Protein AF-A0A9C9X0C7-F1 (afdb_monomer)

pLDDT: mean 83.53, std 16.55, range [31.11, 98.69]

Solvent-accessible surface area (backbone atoms only — not comparable to full-atom values): 28936 Å² total; per-residue (Å²): 143,84,68,74,68,59,58,57,52,52,52,51,49,50,49,50,51,52,50,49,54,50,49,51,61,73,61,57,70,81,76,88,62,74,52,60,52,58,66,71,57,43,50,54,53,37,54,55,65,62,37,67,40,30,63,64,51,51,70,47,80,61,49,40,75,25,42,32,29,37,71,90,78,67,44,77,76,50,74,47,40,36,24,26,30,34,76,66,89,57,56,38,29,43,35,34,78,48,77,39,90,68,58,86,48,40,50,40,32,44,35,31,56,17,38,29,24,42,37,38,34,26,36,64,90,38,85,75,47,75,50,75,50,48,50,40,65,47,80,40,82,45,60,76,86,56,59,48,74,39,74,38,42,40,37,38,36,33,39,42,72,80,52,39,88,89,40,72,43,33,64,76,70,89,92,55,82,76,86,55,20,37,36,49,29,40,34,30,40,38,38,46,50,46,61,30,73,74,44,70,52,75,46,73,50,73,60,98,65,32,22,39,40,36,37,34,44,28,37,34,34,66,64,46,39,64,77,59,33,33,35,44,36,36,34,31,44,96,87,50,78,65,43,74,48,79,44,80,44,75,57,32,83,88,44,42,65,49,77,46,72,51,76,48,77,29,66,53,68,76,52,41,40,57,90,43,41,51,64,36,29,42,32,42,36,36,24,49,74,92,44,81,53,30,40,43,50,39,55,48,58,46,58,45,60,45,80,50,85,60,38,46,21,54,67,81,44,76,52,82,86,36,68,43,81,50,72,82,56,36,101,84,60,70,50,53,79,50,71,70,58,56,49,51,53,51,50,51,45,45,74,73,65,36,44,31,40,34,30,51,64,42,61,66,51,74,66,56,48,52,48,29,27,62,63,18,30,38,28,35,41,28,41,38,41,50,65,46,39,57,74,56,57,65,31,66,69,44,40,53,50,50,51,51,50,50,53,54,48,49,60,58,43,55,60,24,76,19,51,43,33,35,32,78,22,38,54,49,53,80,56,76,63,51,50,52,51,52,53,52,51,61,70,66,46,89,65,64,84,57,53,64,42,53,26,43,32,30,70,51,65,87,54,55,64,74,81,40,92,43,44,36,27,37,41,44,77,60,75,89,49,52,69,60,52,51,54,52,41,64,72,64,50,50,96,66,46,29,70,42,82,71,42,64,58,82,79,77,90,72,93,69,73,71,71,59,60,58,49,52,56,49,51,55,60,72,74,106

Secondary structure (DSSP, 8-state):
--SHHHHHHHHHHHHHHHHHHHHHHHT------EEE--HHHHHHHHHHHHHHS-TTSEEEE--EEEEEE-TTT--EEEEEEESEEE--SS-EEEEEEEE----TTS-EEEEES-EESEEEEEETTEEEEEEE-TTS-EEEEE-TTT--SSEEEEEEEEEPP---TTSSSS---TTSPPPPEEE-S-EEEEE--SEEEEEE--EEEE-SSEEEEEEEEEEEESS-B-SSEEEEEEEE-SS-EEEEEEEEE--BSS-SEEEEEEEEEEEPPPPP-SSS---EEEEEEEEETTEEEEEEEEEE----EEEETTEEEETTEEE---EEEE----TTSS----HHHHHHHHHHHHHTT--EEEE-SSPPPHHHHHHHHHHT-EEEEEPS-BS--HHHHT-HHHHHHHHHHHHHHHHHHTT-TTEEEEEEEESPPP-SSHHHHHHHHHHHS--GGG-PEEEEEESSGGGS-TT--SEEEEEE--SS-HHHHHHHHHHHS-TT--EEEEEES----S---HHHHHHHHHHHHH--

Foldseek 3Di:
DPDPVVVVVVVVVVVVVVVVVVVVVVVPPPDWDKDADPPVQQVVQCCVPPCPFWPPWDKDWPFAKWFKAQPVPRDTPGIDTPVMWTDDQGKIKTKDKDAAQDDLWKWKKKKALAFAAFKFKAKQNHTQDTGGQHQHIDIGTDDSVSDDNTMMMIMIIGRHDPADLQYFLNDDDPPDQDQTGHRQGTIIMIMAFQKEFPDWDWAWDFDPWKIKIKTKGKIFGSFWFDAQKKKWKWKDWPPDTWWIDIGGDDTDRPDGMDIDIDMTMTTGDDADALVRLIWIWIKIFMDRHPDGRIIGIATDHRWAWDDFQQFIDINNHTDDAPEDEDDDADPVSNRRDGLVVLLVVVVVCVVVVGQEYEYDDDHHRLSNLVSCSNNRHAYAYHHSAEPDDPVSLPDPSNVVSLVVSLVSVLVSLNRGNSHAEYEPYEADDADDPSVVVSVVVSVPPCSRVSHHAYEYEYADLLSDDQPCPGEYEYEAPDDPPVVVVVVVSVVSHHSRHHYYHPYDPPDDPDDDPPVVVVVVVVVSVVVD

Mean predicted aligned error: 9.57 Å

Structure (mmCIF, N/CA/C/O backbone):
data_AF-A0A9C9X0C7-F1
#
_entry.id   AF-A0A9C9X0C7-F1
#
loop_
_atom_site.group_PDB
_atom_site.id
_atom_site.type_symbol
_atom_site.label_atom_id
_atom_site.label_alt_id
_atom_site.label_comp_id
_atom_site.label_asym_id
_atom_site.label_entity_id
_atom_site.label_seq_id
_atom_site.pdbx_PDB_ins_code
_atom_site.Cartn_x
_atom_site.Cartn_y
_atom_site.Cartn_z
_atom_site.occupancy
_atom_site.B_iso_or_equiv
_atom_site.auth_seq_id
_atom_site.auth_comp_id
_atom_site.auth_asym_id
_atom_site.auth_atom_id
_atom_site.pdbx_PDB_model_num
ATOM 1 N N . MET A 1 1 ? 51.619 -60.288 22.279 1.00 43.47 1 MET A N 1
ATOM 2 C CA . MET A 1 1 ? 52.267 -59.067 21.756 1.00 43.47 1 MET A CA 1
ATOM 3 C C . MET A 1 1 ? 51.418 -58.550 20.597 1.00 43.47 1 MET A C 1
ATOM 5 O O . MET A 1 1 ? 51.813 -58.696 19.460 1.00 43.47 1 MET A O 1
ATOM 9 N N . GLU A 1 2 ? 50.202 -58.046 20.855 1.00 43.06 2 GLU A N 1
ATOM 10 C CA . GLU A 1 2 ? 49.269 -57.718 19.751 1.00 43.06 2 GLU A CA 1
ATOM 11 C C . GLU A 1 2 ? 48.157 -56.718 20.136 1.00 43.06 2 GLU A C 1
ATOM 13 O O . GLU A 1 2 ? 47.063 -56.735 19.591 1.00 43.06 2 GLU A O 1
ATOM 18 N N . ILE A 1 3 ? 48.418 -55.817 21.093 1.00 40.12 3 ILE A N 1
ATOM 19 C CA . ILE A 1 3 ? 47.428 -54.801 21.523 1.00 40.12 3 ILE A CA 1
ATOM 20 C C . ILE A 1 3 ? 47.914 -53.360 21.252 1.00 40.12 3 ILE A C 1
ATOM 22 O O . ILE A 1 3 ? 47.115 -52.424 21.214 1.00 40.12 3 ILE A O 1
ATOM 26 N N . SER A 1 4 ? 49.201 -53.142 20.943 1.00 41.16 4 SER A N 1
ATOM 27 C CA . SER A 1 4 ? 49.716 -51.789 20.655 1.00 41.16 4 SER A CA 1
ATOM 28 C C . SER A 1 4 ? 49.444 -51.301 19.218 1.00 41.16 4 SER A C 1
ATOM 30 O O . SER A 1 4 ? 49.447 -50.093 18.975 1.00 41.16 4 SER A O 1
ATOM 32 N N . GLY A 1 5 ? 49.136 -52.205 18.276 1.00 39.94 5 GLY A N 1
ATOM 33 C CA . GLY A 1 5 ? 48.866 -51.869 16.869 1.00 39.94 5 GLY A CA 1
ATOM 34 C C . GLY A 1 5 ? 47.477 -51.267 16.605 1.00 39.94 5 GLY A C 1
ATOM 35 O O . GLY A 1 5 ? 47.332 -50.402 15.739 1.00 39.94 5 GLY A O 1
ATOM 36 N N . MET A 1 6 ? 46.456 -51.653 17.381 1.00 42.16 6 MET A N 1
ATOM 37 C CA . MET A 1 6 ? 45.075 -51.186 17.171 1.00 42.16 6 MET A CA 1
ATOM 38 C C . MET A 1 6 ? 44.835 -49.752 17.666 1.00 42.16 6 MET A C 1
ATOM 40 O O . MET A 1 6 ? 44.091 -49.007 17.028 1.00 42.16 6 MET A O 1
ATOM 44 N N . ARG A 1 7 ? 45.512 -49.307 18.737 1.00 42.62 7 ARG A N 1
ATOM 45 C CA . ARG A 1 7 ? 45.364 -47.928 19.250 1.00 42.62 7 ARG A CA 1
ATOM 46 C C . ARG A 1 7 ? 45.972 -46.871 18.322 1.00 42.62 7 ARG A C 1
ATOM 48 O O . ARG A 1 7 ? 45.390 -45.799 18.182 1.00 42.62 7 ARG A O 1
ATOM 55 N N . LYS A 1 8 ? 47.078 -47.172 17.626 1.00 48.22 8 LYS A N 1
ATOM 56 C CA . LYS A 1 8 ? 47.666 -46.249 16.633 1.00 48.22 8 LYS A CA 1
ATOM 57 C C . LYS A 1 8 ? 46.808 -46.122 15.368 1.00 48.22 8 LYS A C 1
ATOM 59 O O . LYS A 1 8 ? 46.695 -45.022 14.835 1.00 48.22 8 LYS A O 1
ATOM 64 N N . ARG A 1 9 ? 46.145 -47.201 14.926 1.00 47.66 9 ARG A N 1
ATOM 65 C CA . ARG A 1 9 ? 45.202 -47.155 13.790 1.00 47.66 9 ARG A CA 1
ATOM 66 C C . ARG A 1 9 ? 43.910 -46.404 14.129 1.00 47.66 9 ARG A C 1
ATOM 68 O O . ARG A 1 9 ? 43.466 -45.602 13.318 1.00 47.66 9 ARG A O 1
ATOM 75 N N . ALA A 1 10 ? 43.358 -46.583 15.332 1.00 50.25 10 ALA A N 1
ATOM 76 C CA . ALA A 1 10 ? 42.175 -45.840 15.779 1.00 50.25 10 ALA A CA 1
ATOM 77 C C . ALA A 1 10 ? 42.456 -44.336 15.966 1.00 50.25 10 ALA A C 1
ATOM 79 O O . ALA A 1 10 ? 41.649 -43.513 15.546 1.00 50.25 10 ALA A O 1
ATOM 80 N N . ALA A 1 11 ? 43.619 -43.969 16.518 1.00 50.94 11 ALA A N 1
ATOM 81 C CA . ALA A 1 11 ? 44.030 -42.569 16.651 1.00 50.94 11 ALA A CA 1
ATOM 82 C C . ALA A 1 11 ? 44.323 -41.912 15.290 1.00 50.94 11 ALA A C 1
ATOM 84 O O . ALA A 1 11 ? 43.903 -40.783 15.057 1.00 50.94 11 ALA A O 1
ATOM 85 N N . GLY A 1 12 ? 44.974 -42.630 14.365 1.00 48.12 12 GLY A N 1
ATOM 86 C CA . GLY A 1 12 ? 45.206 -42.154 12.998 1.00 48.12 12 GLY A CA 1
ATOM 87 C C . GLY A 1 12 ? 43.912 -41.975 12.200 1.00 48.12 12 GLY A C 1
ATOM 88 O O . GLY A 1 12 ? 43.772 -40.987 11.490 1.00 48.12 12 GLY A O 1
ATOM 89 N N . MET A 1 13 ? 42.938 -42.877 12.369 1.00 47.31 13 MET A N 1
ATOM 90 C CA . MET A 1 13 ? 41.632 -42.801 11.706 1.00 47.31 13 MET A CA 1
ATOM 91 C C . MET A 1 13 ? 40.732 -41.719 12.321 1.00 47.31 13 MET A C 1
ATOM 93 O O . MET A 1 13 ? 40.065 -41.002 11.586 1.00 47.31 13 MET A O 1
ATOM 97 N N . ALA A 1 14 ? 40.772 -41.521 13.644 1.00 51.09 14 ALA A N 1
ATOM 98 C CA . ALA A 1 14 ? 40.101 -40.402 14.307 1.00 51.09 14 ALA A CA 1
ATOM 99 C C . ALA A 1 14 ? 40.712 -39.048 13.905 1.00 51.09 14 ALA A C 1
ATOM 101 O O . ALA A 1 14 ? 39.974 -38.100 13.651 1.00 51.09 14 ALA A O 1
ATOM 102 N N . PHE A 1 15 ? 42.040 -38.959 13.769 1.00 54.66 15 PHE A N 1
ATOM 103 C CA . PHE A 1 15 ? 42.713 -37.754 13.280 1.00 54.66 15 PHE A CA 1
ATOM 104 C C . PHE A 1 15 ? 42.375 -37.482 11.809 1.00 54.66 15 PHE A C 1
ATOM 106 O O . PHE A 1 15 ? 42.012 -36.361 11.476 1.00 54.66 15 PHE A O 1
ATOM 113 N N . LEU A 1 16 ? 42.374 -38.505 10.946 1.00 49.50 16 LEU A N 1
ATOM 114 C CA . LEU A 1 16 ? 41.953 -38.379 9.546 1.00 49.50 16 LEU A CA 1
ATOM 115 C C . LEU A 1 16 ? 40.485 -37.973 9.412 1.00 49.50 16 LEU A C 1
ATOM 117 O O . LEU A 1 16 ? 40.202 -37.095 8.616 1.00 49.50 16 LEU A O 1
ATOM 121 N N . VAL A 1 17 ? 39.562 -38.527 10.205 1.00 53.41 17 VAL A N 1
ATOM 122 C CA . VAL A 1 17 ? 38.138 -38.138 10.189 1.00 53.41 17 VAL A CA 1
ATOM 123 C C . VAL A 1 17 ? 37.935 -36.722 10.734 1.00 53.41 17 VAL A C 1
ATOM 125 O O . VAL A 1 17 ? 37.130 -35.977 10.188 1.00 53.41 17 VAL A O 1
ATOM 128 N N . THR A 1 18 ? 38.696 -36.305 11.750 1.00 51.72 18 THR A N 1
ATOM 129 C CA . THR A 1 18 ? 38.626 -34.937 12.300 1.00 51.72 18 THR A CA 1
ATOM 130 C C . THR A 1 18 ? 39.242 -33.918 11.339 1.00 51.72 18 THR A C 1
ATOM 132 O O . THR A 1 18 ? 38.691 -32.833 11.167 1.00 51.72 18 THR A O 1
ATOM 135 N N . VAL A 1 19 ? 40.324 -34.274 10.637 1.00 51.72 19 VAL A N 1
ATOM 136 C CA . VAL A 1 19 ? 40.909 -33.464 9.558 1.00 51.72 19 VAL A CA 1
ATOM 137 C C . VAL A 1 19 ? 39.977 -33.443 8.344 1.00 51.72 19 VAL A C 1
ATOM 139 O O . VAL A 1 19 ? 39.744 -32.386 7.786 1.00 51.72 19 VAL A O 1
ATOM 142 N N . PHE A 1 20 ? 39.333 -34.550 7.975 1.00 41.22 20 PHE A N 1
ATOM 143 C CA . PHE A 1 20 ? 38.378 -34.584 6.861 1.00 41.22 20 PHE A CA 1
ATOM 144 C C . PHE A 1 20 ? 37.088 -33.807 7.175 1.00 41.22 20 PHE A C 1
ATOM 146 O O . PHE A 1 20 ? 36.582 -33.099 6.311 1.00 41.22 20 PHE A O 1
ATOM 153 N N . LEU A 1 21 ? 36.578 -33.852 8.413 1.00 45.38 21 LEU A N 1
ATOM 154 C CA . LEU A 1 21 ? 35.435 -33.042 8.870 1.00 45.38 21 LEU A CA 1
ATOM 155 C C . LEU A 1 21 ? 35.779 -31.553 9.018 1.00 45.38 21 LEU A C 1
ATOM 157 O O . LEU A 1 21 ? 34.925 -30.706 8.772 1.00 45.38 21 LEU A O 1
ATOM 161 N N . SER A 1 22 ? 37.019 -31.215 9.382 1.00 46.47 22 SER A N 1
ATOM 162 C CA . SER A 1 22 ? 37.477 -29.818 9.430 1.00 46.47 22 SER A CA 1
ATOM 163 C C . SER A 1 22 ? 37.844 -29.264 8.049 1.00 46.47 22 SER A C 1
ATOM 165 O O . SER A 1 22 ? 37.616 -28.091 7.785 1.00 46.47 22 SER A O 1
ATOM 167 N N . VAL A 1 23 ? 38.322 -30.098 7.123 1.00 43.06 23 VAL A N 1
ATOM 168 C CA . VAL A 1 23 ? 38.586 -29.710 5.729 1.00 43.06 23 VAL A CA 1
ATOM 169 C C . VAL A 1 23 ? 37.277 -29.608 4.935 1.00 43.06 23 VAL A C 1
ATOM 171 O O . VAL A 1 23 ? 37.100 -28.664 4.175 1.00 43.06 23 VAL A O 1
ATOM 174 N N . THR A 1 24 ? 36.300 -30.492 5.155 1.00 41.25 24 THR A N 1
ATOM 175 C CA . THR A 1 24 ? 34.964 -30.364 4.533 1.00 41.25 24 THR A CA 1
ATOM 176 C C . THR A 1 24 ? 34.159 -29.189 5.092 1.00 41.25 24 THR A C 1
ATOM 178 O O . THR A 1 24 ? 33.387 -28.594 4.345 1.00 41.25 24 THR A O 1
ATOM 181 N N . SER A 1 25 ? 34.371 -28.779 6.350 1.00 44.03 25 SER A N 1
ATOM 182 C CA . SER A 1 25 ? 33.806 -27.526 6.873 1.00 44.03 25 SER A CA 1
ATOM 183 C C . SER A 1 25 ? 34.554 -26.275 6.390 1.00 44.03 25 SER A C 1
ATOM 185 O O . SER A 1 25 ? 33.926 -25.228 6.237 1.00 44.03 25 SER A O 1
ATOM 187 N N . LEU A 1 26 ? 35.849 -26.384 6.059 1.00 40.06 26 LEU A N 1
ATOM 188 C CA . LEU A 1 26 ? 36.620 -25.346 5.354 1.00 40.06 26 LEU A CA 1
ATOM 189 C C . LEU A 1 26 ? 36.196 -25.182 3.881 1.00 40.06 26 LEU A C 1
ATOM 191 O O . LEU A 1 26 ? 36.354 -24.096 3.329 1.00 40.06 26 LEU A O 1
ATOM 195 N N . PHE A 1 27 ? 35.616 -26.220 3.267 1.00 43.06 27 PHE A N 1
ATOM 196 C CA . PHE A 1 27 ? 35.091 -26.215 1.892 1.00 43.06 27 PHE A CA 1
ATOM 197 C C . PHE A 1 27 ? 33.559 -26.283 1.807 1.00 43.06 27 PHE A C 1
ATOM 199 O O . PHE A 1 27 ? 33.009 -26.620 0.758 1.00 43.06 27 PHE A O 1
ATOM 206 N N . ALA A 1 28 ? 32.844 -25.936 2.880 1.00 41.69 28 ALA A N 1
ATOM 207 C CA . ALA A 1 28 ? 31.417 -25.668 2.778 1.00 41.69 28 ALA A CA 1
ATOM 208 C C . ALA A 1 28 ? 31.233 -24.349 2.011 1.00 41.69 28 ALA A C 1
ATOM 210 O O . ALA A 1 28 ? 31.126 -23.274 2.608 1.00 41.69 28 ALA A O 1
ATOM 211 N N . GLU A 1 29 ? 31.222 -24.412 0.676 1.00 49.31 29 GLU A N 1
ATOM 212 C CA . GLU A 1 29 ? 30.705 -23.316 -0.138 1.00 49.31 29 GLU A CA 1
ATOM 213 C C . GLU A 1 29 ? 29.328 -22.958 0.421 1.00 49.31 29 GLU A C 1
ATOM 215 O O . GLU A 1 29 ? 28.440 -23.810 0.512 1.00 49.31 29 GLU A O 1
ATOM 220 N N . LYS A 1 30 ? 29.153 -21.709 0.870 1.00 57.66 30 LYS A N 1
ATOM 221 C CA . LYS A 1 30 ? 27.853 -21.223 1.337 1.00 57.66 30 LYS A CA 1
ATOM 222 C C . LYS A 1 30 ? 26.862 -21.368 0.185 1.00 57.66 30 LYS A C 1
ATOM 224 O O . LYS A 1 30 ? 26.802 -20.512 -0.693 1.00 57.66 30 LYS A O 1
ATOM 229 N N . SER A 1 31 ? 26.083 -22.445 0.191 1.00 68.38 31 SER A N 1
ATOM 230 C CA . SER A 1 31 ? 25.074 -22.697 -0.828 1.00 68.38 31 SER A CA 1
ATOM 231 C C . SER A 1 31 ? 24.042 -21.571 -0.795 1.00 68.38 31 SER A C 1
ATOM 233 O O . SER A 1 31 ? 23.427 -21.311 0.244 1.00 68.38 31 SER A O 1
ATOM 235 N N . LEU A 1 32 ? 23.852 -20.893 -1.925 1.00 84.19 32 LEU A N 1
ATOM 236 C CA . LEU A 1 32 ? 22.846 -19.850 -2.072 1.00 84.19 32 LEU A CA 1
ATOM 237 C C . LEU A 1 32 ? 21.462 -20.497 -2.209 1.00 84.19 32 LEU A C 1
ATOM 239 O O . LEU A 1 32 ? 21.129 -21.072 -3.242 1.00 84.19 32 LEU A O 1
ATOM 243 N N . VAL A 1 33 ? 20.658 -20.404 -1.149 1.00 88.25 33 VAL A N 1
ATOM 244 C CA . VAL A 1 33 ? 19.300 -20.960 -1.103 1.00 88.25 33 VAL A CA 1
ATOM 245 C C . VAL A 1 33 ? 18.274 -19.856 -1.327 1.00 88.25 33 VAL A C 1
ATOM 247 O O . VAL A 1 33 ? 18.272 -18.841 -0.626 1.00 88.25 33 VAL A O 1
ATOM 250 N N . PHE A 1 34 ? 17.370 -20.096 -2.277 1.00 91.75 34 PHE A N 1
ATOM 251 C CA . PHE A 1 34 ? 16.214 -19.248 -2.537 1.00 91.75 34 PHE A CA 1
ATOM 252 C C . PHE A 1 34 ? 14.917 -19.960 -2.182 1.00 91.75 34 PHE A C 1
ATOM 254 O O . PHE A 1 34 ? 14.695 -21.114 -2.549 1.00 91.75 34 PHE A O 1
ATOM 261 N N . PHE A 1 35 ? 13.998 -19.215 -1.586 1.00 92.00 35 PHE A N 1
ATOM 262 C CA . PHE A 1 35 ? 12.613 -19.622 -1.429 1.00 92.00 35 PHE A CA 1
ATOM 263 C C . PHE A 1 35 ? 11.796 -18.888 -2.470 1.00 92.00 35 PHE A C 1
ATOM 265 O O . PHE A 1 35 ? 11.760 -17.664 -2.483 1.00 92.00 35 PHE A O 1
ATOM 272 N N . SER A 1 36 ? 11.161 -19.637 -3.364 1.00 92.06 36 SER A N 1
ATOM 273 C CA . SER A 1 36 ? 10.349 -19.079 -4.445 1.00 92.06 36 SER A CA 1
ATOM 274 C C . SER A 1 36 ? 8.873 -19.371 -4.228 1.00 92.06 36 SER A C 1
ATOM 276 O O . SER A 1 36 ? 8.490 -20.359 -3.582 1.00 92.06 36 SER A O 1
ATOM 278 N N . GLN A 1 37 ? 8.037 -18.507 -4.787 1.00 89.31 37 GLN A N 1
ATOM 279 C CA . GLN A 1 37 ? 6.602 -18.710 -4.843 1.00 89.31 37 GLN A CA 1
ATOM 280 C C . GLN A 1 37 ? 6.217 -19.537 -6.088 1.00 89.31 37 GLN A C 1
ATOM 282 O O . GLN A 1 37 ? 6.727 -19.263 -7.177 1.00 89.31 37 GLN A O 1
ATOM 287 N N . PRO A 1 38 ? 5.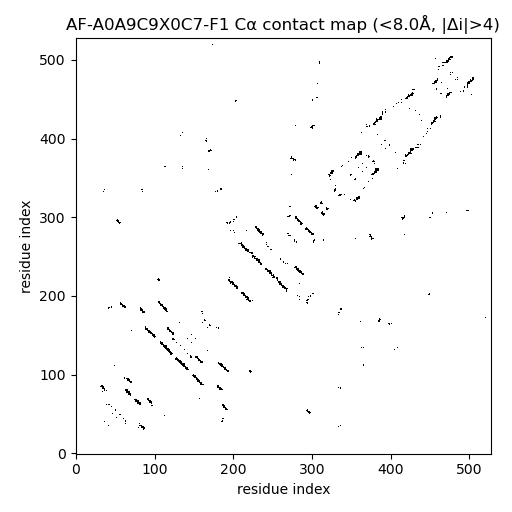289 -20.513 -5.986 1.00 89.81 38 PRO A N 1
ATOM 288 C CA . PRO A 1 38 ? 4.777 -21.220 -7.159 1.00 89.81 38 PRO A CA 1
ATOM 289 C C . PRO A 1 38 ? 4.147 -20.260 -8.178 1.00 89.81 38 PRO A C 1
ATOM 291 O O . PRO A 1 38 ? 3.398 -19.355 -7.799 1.00 89.81 38 PRO A O 1
ATOM 294 N N . ALA A 1 39 ? 4.381 -20.492 -9.475 1.00 89.81 39 ALA A N 1
ATOM 295 C CA . ALA A 1 39 ? 3.969 -19.584 -10.554 1.00 89.81 39 ALA A CA 1
ATOM 296 C C . ALA A 1 39 ? 2.462 -19.260 -10.550 1.00 89.81 39 ALA A C 1
ATOM 298 O O . ALA A 1 39 ? 2.073 -18.103 -10.708 1.00 89.81 39 ALA A O 1
ATOM 299 N N . LEU A 1 40 ? 1.607 -20.260 -10.299 1.00 90.94 40 LEU A N 1
ATOM 300 C CA . LEU A 1 40 ? 0.156 -20.066 -10.205 1.00 90.94 40 LEU A CA 1
ATOM 301 C C . LEU A 1 40 ? -0.229 -19.122 -9.058 1.00 90.94 40 LEU A C 1
ATOM 303 O O . LEU A 1 40 ? -1.112 -18.279 -9.210 1.00 90.94 40 LEU A O 1
ATOM 307 N N . LEU A 1 41 ? 0.428 -19.253 -7.905 1.00 91.12 41 LEU A N 1
ATOM 308 C CA . LEU A 1 41 ? 0.150 -18.413 -6.745 1.00 91.12 41 LEU A CA 1
ATOM 309 C C . LEU A 1 41 ? 0.665 -16.983 -6.970 1.00 91.12 41 LEU A C 1
ATOM 311 O O . LEU A 1 41 ? -0.055 -16.030 -6.678 1.00 91.12 41 LEU A O 1
ATOM 315 N N . ALA A 1 42 ? 1.850 -16.834 -7.572 1.00 92.19 42 ALA A N 1
ATOM 316 C CA . ALA A 1 42 ? 2.388 -15.535 -7.970 1.00 92.19 42 ALA A CA 1
ATOM 317 C C . ALA A 1 42 ? 1.451 -14.815 -8.956 1.00 92.19 42 ALA A C 1
ATOM 319 O O . ALA A 1 42 ? 1.177 -13.626 -8.796 1.00 92.19 42 ALA A O 1
ATOM 320 N N . LYS A 1 43 ? 0.891 -15.547 -9.930 1.00 92.69 43 LYS A N 1
ATOM 321 C CA . LYS A 1 43 ? -0.089 -15.015 -10.885 1.00 92.69 43 LYS A CA 1
ATOM 322 C C . LYS A 1 43 ? -1.395 -14.593 -10.206 1.00 92.69 43 LYS A C 1
ATOM 324 O O . LYS A 1 43 ? -1.861 -13.486 -10.444 1.00 92.69 43 LYS A O 1
ATOM 329 N N . ARG A 1 44 ? -1.943 -15.412 -9.302 1.00 91.44 44 ARG A N 1
ATOM 330 C CA . ARG A 1 44 ? -3.146 -15.054 -8.523 1.00 91.44 44 ARG A CA 1
ATOM 331 C C . ARG A 1 44 ? -2.942 -13.797 -7.673 1.00 91.44 44 ARG A C 1
ATOM 333 O O . ARG A 1 44 ? -3.836 -12.958 -7.612 1.00 91.44 44 ARG A O 1
ATOM 340 N N . ASN A 1 45 ? -1.780 -13.662 -7.033 1.00 91.88 45 ASN A N 1
ATOM 341 C CA . ASN A 1 45 ? -1.436 -12.451 -6.287 1.00 91.88 45 ASN A CA 1
ATOM 342 C C . ASN A 1 45 ? -1.324 -11.241 -7.229 1.00 91.88 45 ASN A C 1
ATOM 344 O O . ASN A 1 45 ? -1.876 -10.189 -6.930 1.00 91.88 45 ASN A O 1
ATOM 348 N N . LEU A 1 46 ? -0.673 -11.391 -8.387 1.00 92.69 46 LEU A N 1
ATOM 349 C CA . LEU A 1 46 ? -0.569 -10.323 -9.384 1.00 92.69 46 LEU A CA 1
ATOM 350 C C . LEU A 1 46 ? -1.945 -9.839 -9.855 1.00 92.69 46 LEU A C 1
ATOM 352 O O . LEU A 1 46 ? -2.181 -8.635 -9.918 1.00 92.69 46 LEU A O 1
ATOM 356 N N . ASP A 1 47 ? -2.853 -10.759 -10.175 1.00 90.75 47 ASP A N 1
ATOM 357 C CA . ASP A 1 47 ? -4.196 -10.411 -10.647 1.00 90.75 47 ASP A CA 1
ATOM 358 C C . ASP A 1 47 ? -4.989 -9.662 -9.562 1.00 90.75 47 ASP A C 1
ATOM 360 O O . ASP A 1 47 ? -5.731 -8.728 -9.868 1.00 90.75 47 ASP A O 1
ATOM 364 N N . PHE A 1 48 ? -4.781 -10.013 -8.286 1.00 88.69 48 PHE A N 1
ATOM 365 C CA . PHE A 1 48 ? -5.362 -9.287 -7.158 1.00 88.69 48 PHE A CA 1
ATOM 366 C C . PHE A 1 48 ? -4.864 -7.837 -7.074 1.00 88.69 48 PHE A C 1
ATOM 368 O O . PHE A 1 48 ? -5.682 -6.931 -6.913 1.00 88.69 48 PHE A O 1
ATOM 375 N N . PHE A 1 49 ? -3.554 -7.603 -7.184 1.00 87.88 49 PHE A N 1
ATOM 376 C CA . PHE A 1 49 ? -2.989 -6.260 -7.027 1.00 87.88 49 PHE A CA 1
ATOM 377 C C . PHE A 1 49 ? -3.213 -5.370 -8.253 1.00 87.88 49 PHE A C 1
ATOM 379 O O . PHE A 1 49 ? -3.698 -4.246 -8.131 1.00 87.88 49 PHE A O 1
ATOM 386 N N . SER A 1 50 ? -2.933 -5.892 -9.446 1.00 84.31 50 SER A N 1
ATOM 387 C CA . SER A 1 50 ? -2.870 -5.086 -10.670 1.00 84.31 50 SER A CA 1
ATOM 388 C C . SER A 1 50 ? -4.237 -4.680 -11.233 1.00 84.31 50 SER A C 1
ATOM 390 O O . SER A 1 50 ? -4.366 -3.611 -11.828 1.00 84.31 50 SER A O 1
ATOM 392 N N . LEU A 1 51 ? -5.281 -5.495 -11.039 1.00 80.94 51 LEU A N 1
ATOM 393 C CA . LEU A 1 51 ? -6.585 -5.271 -11.680 1.00 80.94 51 LEU A CA 1
ATOM 394 C C . LEU A 1 51 ? -7.640 -4.681 -10.745 1.00 80.94 51 LEU A C 1
ATOM 396 O O . LEU A 1 51 ? -8.636 -4.133 -11.215 1.00 80.94 51 LEU A O 1
ATOM 400 N N . ARG A 1 52 ? -7.451 -4.771 -9.425 1.00 83.75 52 ARG A N 1
ATOM 401 C CA . ARG A 1 52 ? -8.481 -4.370 -8.456 1.00 83.75 52 ARG A CA 1
ATOM 402 C C . ARG A 1 52 ? -8.821 -2.887 -8.544 1.00 83.75 52 ARG A C 1
ATOM 404 O O . ARG A 1 52 ? -9.996 -2.534 -8.526 1.00 83.75 52 ARG A O 1
ATOM 411 N N . GLN A 1 53 ? -7.807 -2.027 -8.588 1.00 86.00 53 GLN A N 1
ATOM 412 C CA . GLN A 1 53 ? -8.027 -0.583 -8.635 1.00 86.00 53 GLN A CA 1
ATOM 413 C C . GLN A 1 53 ? -8.194 -0.067 -10.060 1.00 86.00 53 GLN A C 1
ATOM 415 O O . GLN A 1 53 ? -8.944 0.883 -10.271 1.00 86.00 53 GLN A O 1
ATOM 420 N N . ARG A 1 54 ? -7.484 -0.665 -11.025 1.00 92.31 54 ARG A N 1
ATOM 421 C CA . ARG A 1 54 ? -7.333 -0.143 -12.389 1.00 92.31 54 ARG A CA 1
ATOM 422 C C . ARG A 1 54 ? -7.599 -1.231 -13.438 1.00 92.31 54 ARG A C 1
ATOM 424 O O . ARG A 1 54 ? -6.696 -1.610 -14.182 1.00 92.31 54 ARG A O 1
ATOM 431 N N . PRO A 1 55 ? -8.839 -1.743 -13.521 1.00 92.94 55 PRO A N 1
ATOM 432 C CA . PRO A 1 55 ? -9.145 -2.984 -14.238 1.00 92.94 55 PRO A CA 1
ATOM 433 C C . PRO A 1 55 ? -8.973 -2.909 -15.760 1.00 92.94 55 PRO A C 1
ATOM 435 O O . PRO A 1 55 ? -8.917 -3.947 -16.411 1.00 92.94 55 PRO A O 1
ATOM 438 N N . LEU A 1 56 ? -8.928 -1.707 -16.344 1.00 94.31 56 LEU A N 1
ATOM 439 C CA . LEU A 1 56 ? -8.794 -1.519 -17.794 1.00 94.31 56 LEU A CA 1
ATOM 440 C C . LEU A 1 56 ? -7.343 -1.330 -18.255 1.00 94.31 56 LEU A C 1
ATOM 442 O O . LEU A 1 56 ? -7.101 -1.234 -19.458 1.00 94.31 56 LEU A O 1
ATOM 446 N N . ARG A 1 57 ? -6.379 -1.254 -17.329 1.00 93.81 57 ARG A N 1
ATOM 447 C CA . ARG A 1 57 ? -4.973 -1.054 -17.689 1.00 93.81 57 ARG A CA 1
ATOM 448 C C . ARG A 1 57 ? -4.344 -2.344 -18.172 1.00 93.81 57 ARG A C 1
ATOM 450 O O . ARG A 1 57 ? -4.613 -3.427 -17.659 1.00 93.81 57 ARG A O 1
ATOM 457 N N . GLN A 1 58 ? -3.471 -2.207 -19.160 1.00 93.44 58 GLN A N 1
ATOM 458 C CA . GLN A 1 58 ? -2.684 -3.323 -19.649 1.00 93.44 58 GLN A CA 1
ATOM 459 C C . GLN A 1 58 ? -1.527 -3.576 -18.683 1.00 93.44 58 GLN A C 1
ATOM 461 O O . GLN A 1 58 ? -0.830 -2.647 -18.278 1.00 93.44 58 GLN A O 1
ATOM 466 N N . ILE A 1 59 ? -1.312 -4.846 -18.351 1.00 95.19 59 ILE A N 1
ATOM 467 C CA . ILE A 1 59 ? -0.273 -5.287 -17.426 1.00 95.19 59 ILE A CA 1
ATOM 468 C C . ILE A 1 59 ? 0.642 -6.271 -18.150 1.00 95.19 59 ILE A C 1
ATOM 470 O O . ILE A 1 59 ? 0.161 -7.229 -18.754 1.00 95.19 59 ILE A O 1
ATOM 474 N N . ILE A 1 60 ? 1.955 -6.059 -18.065 1.00 95.69 60 ILE A N 1
ATOM 475 C CA . ILE A 1 60 ? 2.965 -7.054 -18.436 1.00 95.69 60 ILE A CA 1
ATOM 476 C C . ILE A 1 60 ? 3.488 -7.676 -17.136 1.00 95.69 60 ILE A C 1
ATOM 478 O O . ILE A 1 60 ? 4.185 -6.996 -16.377 1.00 95.69 60 ILE A O 1
ATOM 482 N N . PRO A 1 61 ? 3.155 -8.948 -16.845 1.00 96.56 61 PRO A N 1
ATOM 483 C CA . PRO A 1 61 ? 3.702 -9.656 -15.696 1.00 96.56 61 PRO A CA 1
ATOM 484 C C . PRO A 1 61 ? 5.225 -9.740 -15.792 1.00 96.56 61 PRO A C 1
ATOM 486 O O . PRO A 1 61 ? 5.756 -10.231 -16.786 1.00 96.56 61 PRO A O 1
ATOM 489 N N . LEU A 1 62 ? 5.925 -9.322 -14.739 1.00 97.25 62 LEU A N 1
ATOM 490 C CA . LEU A 1 62 ? 7.374 -9.491 -14.621 1.00 97.25 62 LEU A CA 1
ATOM 491 C C . LEU A 1 62 ? 7.741 -10.578 -13.598 1.00 97.25 62 LEU A C 1
ATOM 493 O O . LEU A 1 62 ? 8.898 -10.736 -13.254 1.00 97.25 62 LEU A O 1
ATOM 497 N N . ILE A 1 63 ? 6.781 -11.403 -13.181 1.00 95.81 63 ILE A N 1
ATOM 498 C CA . ILE A 1 63 ? 7.009 -12.606 -12.366 1.00 95.81 63 ILE A CA 1
ATOM 499 C C . ILE A 1 63 ? 7.672 -13.749 -13.168 1.00 95.81 63 ILE A C 1
ATOM 501 O O . ILE A 1 63 ? 7.809 -13.690 -14.396 1.00 95.81 63 ILE A O 1
ATOM 505 N N . GLY A 1 64 ? 8.080 -14.817 -12.484 1.00 94.81 64 GLY A N 1
ATOM 506 C CA . GLY A 1 64 ? 8.688 -16.008 -13.086 1.00 94.81 64 GLY A CA 1
ATOM 507 C C . GLY A 1 64 ? 10.213 -15.943 -13.096 1.00 94.81 64 GLY A C 1
ATOM 508 O O . GLY A 1 64 ? 10.805 -15.366 -12.196 1.00 94.81 64 GLY A O 1
ATOM 509 N N . SER A 1 65 ? 10.864 -16.536 -14.099 1.00 96.44 65 SER A N 1
ATOM 510 C CA . SER A 1 65 ? 12.327 -16.693 -14.108 1.00 96.44 65 SER A CA 1
ATOM 511 C C . SER A 1 65 ? 13.081 -15.355 -14.171 1.00 96.44 65 SER A C 1
ATOM 513 O O . SER A 1 65 ? 12.796 -14.522 -15.036 1.00 96.44 65 SER A O 1
ATOM 515 N N . TYR A 1 66 ? 14.077 -15.216 -13.297 1.00 98.12 66 TYR A N 1
ATOM 516 C CA . TYR A 1 66 ? 15.126 -14.195 -13.255 1.00 98.12 66 TYR A CA 1
ATOM 517 C C . TYR A 1 66 ? 16.488 -14.886 -13.283 1.00 98.12 66 TYR A C 1
ATOM 519 O O . TYR A 1 66 ? 16.644 -15.954 -12.693 1.00 98.12 66 TYR A O 1
ATOM 527 N N . THR A 1 67 ? 17.462 -14.278 -13.947 1.00 98.25 67 THR A N 1
ATOM 528 C CA . THR A 1 67 ? 18.875 -14.650 -13.850 1.00 98.25 67 THR A CA 1
ATOM 529 C C . THR A 1 67 ? 19.474 -13.961 -12.630 1.00 98.25 67 THR A C 1
ATOM 531 O O . THR A 1 67 ? 19.287 -12.758 -12.457 1.00 98.25 67 THR A O 1
ATOM 534 N N . ILE A 1 68 ? 20.177 -14.714 -11.791 1.00 97.50 68 ILE A N 1
ATOM 535 C CA . ILE A 1 68 ? 20.891 -14.192 -10.628 1.00 97.50 68 ILE A CA 1
ATOM 536 C C . ILE A 1 68 ? 22.344 -13.964 -11.005 1.00 97.50 68 ILE A C 1
ATOM 538 O O . ILE A 1 68 ? 22.997 -14.869 -11.525 1.00 97.50 68 ILE A O 1
ATOM 542 N N . ILE A 1 69 ? 22.825 -12.754 -10.747 1.00 97.25 69 ILE A N 1
ATOM 543 C CA . ILE A 1 69 ? 24.181 -12.319 -11.071 1.00 97.25 69 ILE A CA 1
ATOM 544 C C . ILE A 1 69 ? 24.853 -11.835 -9.787 1.00 97.25 69 ILE A C 1
ATOM 546 O O . ILE A 1 69 ? 24.249 -11.124 -8.978 1.00 97.25 69 ILE A O 1
ATOM 550 N N . ASP A 1 70 ? 26.098 -12.254 -9.604 1.00 94.75 70 ASP A N 1
ATOM 551 C CA . ASP A 1 70 ? 26.985 -11.764 -8.561 1.00 94.75 70 ASP A CA 1
ATOM 552 C C . ASP A 1 70 ? 27.494 -10.366 -8.940 1.00 94.75 70 ASP A C 1
ATOM 554 O O . ASP A 1 70 ? 28.115 -10.209 -9.994 1.00 94.75 70 ASP A O 1
ATOM 558 N N . PRO A 1 71 ? 27.219 -9.327 -8.140 1.00 94.56 71 PRO A N 1
ATOM 559 C CA . PRO A 1 71 ? 27.606 -7.976 -8.509 1.00 94.56 71 PRO A CA 1
ATOM 560 C C . PRO A 1 71 ? 29.118 -7.738 -8.521 1.00 94.56 71 PRO A C 1
ATOM 562 O O . PRO A 1 71 ? 29.565 -6.880 -9.282 1.00 94.56 71 PRO A O 1
ATOM 565 N N . ASP A 1 72 ? 29.892 -8.478 -7.723 1.00 92.38 72 ASP A N 1
ATOM 566 C CA . ASP A 1 72 ? 31.319 -8.200 -7.526 1.00 92.38 72 ASP A CA 1
ATOM 567 C C . ASP A 1 72 ? 32.154 -8.611 -8.747 1.00 92.38 72 ASP A C 1
ATOM 569 O O . ASP A 1 72 ? 33.083 -7.910 -9.144 1.00 92.38 72 ASP A O 1
ATOM 573 N N . ASN A 1 73 ? 31.804 -9.734 -9.378 1.00 93.31 73 ASN A N 1
ATOM 574 C CA . ASN A 1 73 ? 32.529 -10.304 -10.519 1.00 93.31 73 ASN A CA 1
ATOM 575 C C . ASN A 1 73 ? 31.661 -10.468 -11.785 1.00 93.31 73 ASN A C 1
ATOM 577 O O . ASN A 1 73 ? 32.145 -10.984 -12.790 1.00 93.31 73 ASN A O 1
ATOM 581 N N . GLN A 1 74 ? 30.390 -10.045 -11.744 1.00 94.81 74 GLN A N 1
ATOM 582 C CA . GLN A 1 74 ? 29.403 -10.175 -12.828 1.00 94.81 74 GLN A CA 1
ATOM 583 C C . GLN A 1 74 ? 29.130 -11.626 -13.274 1.00 94.81 74 GLN A C 1
ATOM 585 O O . GLN A 1 74 ? 28.613 -11.868 -14.368 1.00 94.81 74 GLN A O 1
ATOM 590 N N . GLN A 1 75 ? 29.441 -12.614 -12.431 1.00 95.38 75 GLN A N 1
ATOM 591 C CA . GLN A 1 75 ? 29.207 -14.024 -12.723 1.00 95.38 75 GLN A CA 1
ATOM 592 C C . GLN A 1 75 ? 27.717 -14.373 -12.623 1.00 95.38 75 GLN A C 1
ATOM 594 O O . GLN A 1 75 ? 27.041 -14.039 -11.649 1.00 95.38 75 GLN A O 1
ATOM 599 N N . VAL A 1 76 ? 27.201 -15.120 -13.604 1.00 96.88 76 VAL A N 1
ATOM 600 C CA . VAL A 1 76 ? 25.853 -15.698 -13.528 1.00 96.88 76 VAL A CA 1
ATOM 601 C C . VAL A 1 76 ? 25.859 -16.873 -12.552 1.00 96.88 76 VAL A C 1
ATOM 603 O O . VAL A 1 76 ? 26.508 -17.886 -12.800 1.00 96.88 76 VAL A O 1
ATOM 606 N N . LEU A 1 77 ? 25.099 -16.751 -11.465 1.00 94.56 77 LEU A N 1
ATOM 607 C CA . LEU A 1 77 ? 24.988 -17.769 -10.417 1.00 94.56 77 LEU A CA 1
ATOM 608 C C . LEU A 1 77 ? 23.882 -18.795 -10.697 1.00 94.56 77 LEU A C 1
ATOM 610 O O . LEU A 1 77 ? 23.900 -19.896 -10.154 1.00 94.56 77 LEU A O 1
ATOM 614 N N . GLY A 1 78 ? 22.895 -18.443 -11.525 1.00 94.88 78 GLY A N 1
ATOM 615 C CA . GLY A 1 78 ? 21.797 -19.340 -11.883 1.00 94.88 78 GLY A CA 1
ATOM 616 C C . GLY A 1 78 ? 20.504 -18.604 -12.208 1.00 94.88 78 GLY A C 1
ATOM 617 O O . GLY A 1 78 ? 20.509 -17.419 -12.545 1.00 94.88 78 GLY A O 1
ATOM 618 N N . LYS A 1 79 ? 19.375 -19.314 -12.113 1.00 96.06 79 LYS A N 1
ATOM 619 C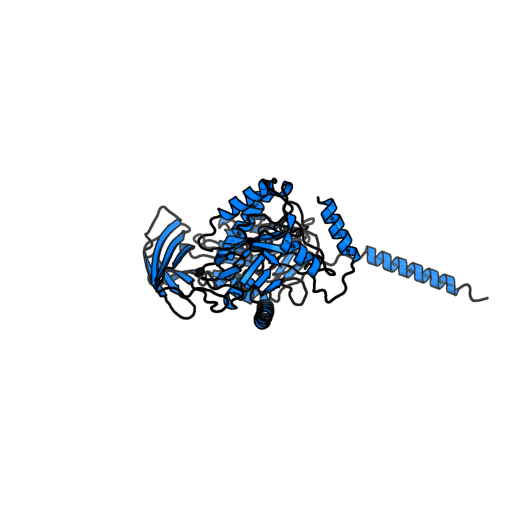 CA . LYS A 1 79 ? 18.035 -18.749 -12.309 1.00 96.06 79 LYS A CA 1
ATOM 620 C C . LYS A 1 79 ? 17.131 -19.053 -11.121 1.00 96.06 79 LYS A C 1
ATOM 622 O O . LYS A 1 79 ? 17.154 -20.159 -10.593 1.00 96.06 79 LYS A O 1
ATOM 627 N N . VAL A 1 80 ? 16.291 -18.090 -10.754 1.00 95.25 80 VAL A N 1
ATOM 628 C CA . VAL A 1 80 ? 15.269 -18.227 -9.706 1.00 95.25 80 VAL A CA 1
ATOM 629 C C . VAL A 1 80 ? 13.920 -17.743 -10.222 1.00 95.25 80 VAL A C 1
ATOM 631 O O . VAL A 1 80 ? 13.858 -16.872 -11.087 1.00 95.25 80 VAL A O 1
ATOM 634 N N . SER A 1 81 ? 12.823 -18.297 -9.711 1.00 95.25 81 SER A N 1
ATOM 635 C CA . SER A 1 81 ? 11.485 -17.794 -10.023 1.00 95.25 81 SER A CA 1
ATOM 636 C C . SER A 1 81 ? 11.058 -16.750 -8.994 1.00 95.25 81 SER A C 1
ATOM 638 O O . SER A 1 81 ? 10.771 -17.113 -7.860 1.00 95.25 81 SER A O 1
ATOM 640 N N . ALA A 1 82 ? 10.943 -15.481 -9.383 1.00 93.94 82 ALA A N 1
ATOM 641 C CA . ALA A 1 82 ? 10.421 -14.436 -8.505 1.00 93.94 82 ALA A CA 1
ATOM 642 C C . ALA A 1 82 ? 8.874 -14.357 -8.566 1.00 93.94 82 ALA A C 1
ATOM 644 O O . ALA A 1 82 ? 8.301 -14.542 -9.649 1.00 93.94 82 ALA A O 1
ATOM 645 N N . PRO A 1 83 ? 8.165 -14.049 -7.461 1.00 95.25 83 PRO A N 1
ATOM 646 C CA . PRO A 1 83 ? 8.688 -13.610 -6.164 1.00 95.25 83 PRO A CA 1
ATOM 647 C C . PRO A 1 83 ? 9.515 -14.677 -5.447 1.00 95.25 83 PRO A C 1
ATOM 649 O O . PRO A 1 83 ? 9.133 -15.849 -5.390 1.00 95.25 83 PRO A O 1
ATOM 652 N N . SER A 1 84 ? 10.669 -14.255 -4.944 1.00 93.94 84 SER A N 1
ATOM 653 C CA . SER A 1 84 ? 11.638 -15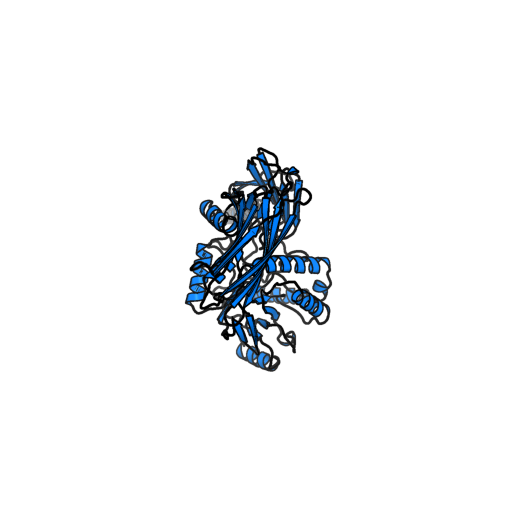.108 -4.276 1.00 93.94 84 SER A CA 1
ATOM 654 C C . SER A 1 84 ? 12.458 -14.323 -3.270 1.00 93.94 84 SER A C 1
ATOM 656 O O . SER A 1 84 ? 12.884 -13.199 -3.552 1.00 93.94 84 SER A O 1
ATOM 658 N N . VAL A 1 85 ? 12.751 -14.972 -2.152 1.00 92.62 85 VAL A N 1
ATOM 659 C CA . VAL A 1 85 ? 13.575 -14.427 -1.081 1.00 92.62 85 VAL A CA 1
ATOM 660 C C . VAL A 1 85 ? 14.770 -15.322 -0.785 1.00 92.62 85 VAL A C 1
ATOM 662 O O . VAL A 1 85 ? 14.767 -16.509 -1.119 1.00 92.62 85 VAL A O 1
ATOM 665 N N . TYR A 1 86 ? 15.794 -14.751 -0.166 1.00 90.75 86 TYR A N 1
ATOM 666 C CA . TYR A 1 86 ? 17.007 -15.443 0.239 1.00 90.75 86 TYR A CA 1
ATOM 667 C C . TYR A 1 86 ? 17.524 -14.896 1.568 1.00 90.75 86 TYR A C 1
ATOM 669 O O . TYR A 1 86 ? 17.206 -13.785 1.999 1.00 90.75 86 TYR A O 1
ATOM 677 N N . HIS A 1 87 ? 18.338 -15.717 2.222 1.00 84.50 87 HIS A N 1
ATOM 678 C CA . HIS A 1 87 ? 18.850 -15.442 3.557 1.00 84.50 87 HIS A CA 1
ATOM 679 C C . HIS A 1 87 ? 20.250 -14.821 3.562 1.00 84.50 87 HIS A C 1
ATOM 681 O O . HIS A 1 87 ? 20.623 -14.174 4.533 1.00 84.50 87 HIS A O 1
ATOM 687 N N . LEU A 1 88 ? 21.071 -15.044 2.536 1.00 76.94 88 LEU A N 1
ATOM 688 C CA . LEU A 1 88 ? 22.466 -14.600 2.580 1.00 76.94 88 LEU A CA 1
ATOM 689 C C . LEU A 1 88 ? 22.576 -13.076 2.716 1.00 76.94 88 LEU A C 1
ATOM 691 O O . LEU A 1 88 ? 21.904 -12.335 2.008 1.00 76.94 88 LEU A O 1
ATOM 695 N N . SER A 1 89 ? 23.510 -12.616 3.549 1.00 78.69 89 SER A N 1
ATOM 696 C CA . SER A 1 89 ? 23.896 -11.201 3.668 1.00 78.69 89 SER A CA 1
ATOM 697 C C . SER A 1 89 ? 24.797 -10.743 2.509 1.00 78.69 89 SER A C 1
ATOM 699 O O . SER A 1 89 ? 25.697 -9.933 2.706 1.00 78.69 89 SER A O 1
ATOM 701 N N . LYS A 1 90 ? 24.604 -11.310 1.311 1.00 87.75 90 LYS A N 1
ATOM 702 C CA . LYS A 1 90 ? 25.353 -10.968 0.099 1.00 87.75 90 LYS A CA 1
ATOM 703 C C . LYS A 1 90 ? 24.452 -10.193 -0.874 1.00 87.75 90 LYS A C 1
ATOM 705 O O . LYS A 1 90 ? 23.335 -10.653 -1.130 1.00 87.75 90 LYS A O 1
ATOM 710 N N . PRO A 1 91 ? 24.909 -9.055 -1.426 1.00 93.69 91 PRO A N 1
ATOM 711 C CA . PRO A 1 91 ? 24.206 -8.370 -2.502 1.00 93.69 91 PRO A CA 1
ATOM 712 C C . PRO A 1 91 ? 24.077 -9.231 -3.759 1.00 93.69 91 PRO A C 1
ATOM 714 O O . PRO A 1 91 ? 25.001 -9.960 -4.111 1.00 93.69 91 PRO A O 1
ATOM 717 N N . LEU A 1 92 ? 22.933 -9.156 -4.439 1.00 96.00 92 LEU A N 1
ATOM 718 C CA . LEU A 1 92 ? 22.660 -9.919 -5.661 1.00 96.00 92 LEU A CA 1
ATOM 719 C C . LEU A 1 92 ? 21.916 -9.068 -6.686 1.00 96.00 92 LEU A C 1
ATOM 721 O O . LEU A 1 92 ? 21.104 -8.216 -6.326 1.00 96.00 92 LEU A O 1
ATOM 725 N N . ILE A 1 93 ? 22.144 -9.345 -7.969 1.00 97.56 93 ILE A N 1
ATOM 726 C CA . ILE A 1 93 ? 21.394 -8.740 -9.071 1.00 97.56 93 ILE A CA 1
ATOM 727 C C . ILE A 1 93 ? 20.374 -9.750 -9.595 1.00 97.56 93 ILE A C 1
ATOM 729 O O . ILE A 1 93 ? 20.725 -10.847 -10.029 1.00 97.56 93 ILE A O 1
ATOM 733 N N . PHE A 1 94 ? 19.105 -9.352 -9.605 1.00 98.06 94 PHE A N 1
ATOM 734 C CA . PHE A 1 94 ? 18.015 -10.063 -10.265 1.00 98.06 94 PHE A CA 1
ATOM 735 C C . PHE A 1 94 ? 17.803 -9.443 -11.647 1.00 98.06 94 PHE A C 1
ATOM 737 O O . PHE A 1 94 ? 17.296 -8.326 -11.752 1.00 98.06 94 PHE A O 1
ATOM 744 N N . SER A 1 95 ? 18.163 -10.163 -12.710 1.00 98.44 95 SER A N 1
ATOM 745 C CA . SER A 1 95 ? 18.027 -9.704 -14.097 1.00 98.44 95 SER A CA 1
ATOM 746 C C . SER A 1 95 ? 16.906 -10.443 -14.827 1.00 98.44 95 SER A C 1
ATOM 748 O O . SER A 1 95 ? 16.826 -11.675 -14.802 1.00 98.44 95 SER A O 1
ATOM 750 N N . LYS A 1 96 ? 16.019 -9.702 -15.492 1.00 98.12 96 LYS A N 1
ATOM 751 C CA . LYS A 1 96 ? 14.920 -10.254 -16.289 1.00 98.12 96 LYS A CA 1
ATOM 752 C C . LYS A 1 96 ? 14.787 -9.537 -17.617 1.00 98.12 96 LYS A C 1
ATOM 754 O O . LYS A 1 96 ? 14.677 -8.315 -17.672 1.00 98.12 96 LYS A O 1
ATOM 759 N N . GLN A 1 97 ? 14.687 -10.326 -18.679 1.00 97.81 97 GLN A N 1
ATOM 760 C CA . GLN A 1 97 ? 14.297 -9.829 -19.990 1.00 97.81 97 GLN A CA 1
ATOM 761 C C . GLN A 1 97 ? 12.777 -9.841 -20.149 1.00 97.81 97 GLN A C 1
ATOM 763 O O . GLN A 1 97 ? 12.101 -10.771 -19.700 1.00 97.81 97 GLN A O 1
ATOM 768 N N . PHE A 1 98 ? 12.239 -8.821 -20.808 1.00 97.06 98 PHE A N 1
ATOM 769 C CA . PHE A 1 98 ? 10.829 -8.752 -21.170 1.00 97.06 98 PHE A CA 1
ATOM 770 C C . PHE A 1 98 ? 10.645 -8.046 -22.512 1.00 97.06 98 PHE A C 1
ATOM 772 O O . PHE A 1 98 ? 11.363 -7.104 -22.848 1.00 97.06 98 PHE A O 1
ATOM 779 N N . SER A 1 99 ? 9.660 -8.499 -23.280 1.00 95.62 99 SER A N 1
ATOM 780 C CA . SER A 1 99 ? 9.296 -7.880 -24.552 1.00 95.62 99 SER A CA 1
ATOM 781 C C . SER A 1 99 ? 8.208 -6.836 -24.344 1.00 95.62 99 SER A C 1
ATOM 783 O O . SER A 1 99 ? 7.266 -7.044 -23.577 1.00 95.62 99 SER A O 1
ATOM 785 N N . LEU A 1 100 ? 8.325 -5.720 -25.052 1.00 94.62 100 LEU A N 1
ATOM 786 C CA . LEU A 1 100 ? 7.361 -4.633 -25.022 1.00 94.62 100 LEU A CA 1
ATOM 787 C C . LEU A 1 100 ? 7.177 -4.079 -26.432 1.00 94.62 100 LEU A C 1
ATOM 789 O O . LEU A 1 100 ? 8.155 -3.723 -27.082 1.00 94.62 100 LEU A O 1
ATOM 793 N N . ARG A 1 101 ? 5.916 -3.929 -26.849 1.00 92.12 101 ARG A N 1
ATOM 794 C CA . ARG A 1 101 ? 5.561 -3.059 -27.970 1.00 92.12 101 ARG A CA 1
ATOM 795 C C . ARG A 1 101 ? 5.332 -1.648 -27.436 1.00 92.12 101 ARG A C 1
ATOM 797 O O . ARG A 1 101 ? 4.351 -1.414 -26.729 1.00 92.12 101 ARG A O 1
ATOM 804 N N . LYS A 1 102 ? 6.263 -0.735 -27.699 1.00 87.94 102 LYS A N 1
ATOM 805 C CA . LYS A 1 102 ? 6.267 0.609 -27.124 1.00 87.94 102 LYS A CA 1
ATOM 806 C C . LYS A 1 102 ? 5.392 1.550 -27.942 1.00 87.94 102 LYS A C 1
ATOM 808 O O . LYS A 1 102 ? 5.609 1.774 -29.123 1.00 87.94 102 LYS A O 1
ATOM 813 N N . GLU A 1 103 ? 4.470 2.206 -27.256 1.00 85.12 103 GLU A N 1
ATOM 814 C CA . GLU A 1 103 ? 3.705 3.338 -27.770 1.00 85.12 103 GLU A CA 1
ATOM 815 C C . GLU A 1 103 ? 4.140 4.620 -27.047 1.00 85.12 103 GLU A C 1
ATOM 817 O O . GLU A 1 103 ? 4.079 4.695 -25.817 1.00 85.12 103 GLU A O 1
ATOM 822 N N . SER A 1 104 ? 4.584 5.629 -27.803 1.00 80.38 104 SER A N 1
ATOM 823 C CA . SER A 1 104 ? 5.137 6.888 -27.271 1.00 80.38 104 SER A CA 1
ATOM 824 C C . SER A 1 104 ? 4.119 7.727 -26.494 1.00 80.38 104 SER A C 1
ATOM 826 O O . SER A 1 104 ? 4.488 8.459 -25.576 1.00 80.38 104 SER A O 1
ATOM 828 N N . THR A 1 105 ? 2.836 7.605 -26.837 1.00 84.38 105 THR A N 1
ATOM 829 C CA . THR A 1 105 ? 1.738 8.362 -26.222 1.00 84.38 105 THR A CA 1
ATOM 830 C C . THR A 1 105 ? 1.259 7.763 -24.900 1.00 84.38 105 THR A C 1
ATOM 832 O O . THR A 1 105 ? 0.502 8.412 -24.179 1.00 84.38 105 THR A O 1
ATOM 835 N N . ARG A 1 106 ? 1.687 6.540 -24.564 1.00 90.19 106 ARG A N 1
ATOM 836 C CA . ARG A 1 106 ? 1.341 5.856 -23.313 1.00 90.19 106 ARG A CA 1
ATOM 837 C C . ARG A 1 106 ? 2.374 6.133 -22.225 1.00 90.19 106 ARG A C 1
ATOM 839 O O . ARG A 1 106 ? 3.517 6.512 -22.500 1.00 90.19 106 ARG A O 1
ATOM 846 N N . ARG A 1 107 ? 1.971 5.931 -20.970 1.00 93.25 107 ARG A N 1
ATOM 847 C CA . ARG A 1 107 ? 2.862 5.980 -19.805 1.00 93.25 107 ARG A CA 1
ATOM 848 C C . ARG A 1 107 ? 3.049 4.583 -19.231 1.00 93.25 107 ARG A C 1
ATOM 850 O O . ARG A 1 107 ? 2.142 3.752 -19.281 1.00 93.25 107 ARG A O 1
ATOM 857 N N . TYR A 1 108 ? 4.235 4.361 -18.678 1.00 95.56 108 TYR A N 1
ATOM 858 C CA . TYR A 1 108 ? 4.679 3.079 -18.151 1.00 95.56 108 TYR A CA 1
ATOM 859 C C . TYR A 1 108 ? 5.009 3.248 -16.679 1.00 95.56 108 TYR A C 1
ATOM 861 O O . TYR A 1 108 ? 5.705 4.193 -16.301 1.00 95.56 108 TYR A O 1
ATOM 869 N N . PHE A 1 109 ? 4.520 2.333 -15.854 1.00 96.81 109 PHE A N 1
ATOM 870 C CA . PHE A 1 109 ? 4.798 2.319 -14.428 1.00 96.81 109 PHE A CA 1
ATOM 871 C C . PHE A 1 109 ? 5.316 0.946 -14.035 1.00 96.81 109 PHE A C 1
ATOM 873 O O . PHE A 1 109 ? 4.660 -0.062 -14.288 1.00 96.81 109 PHE A O 1
ATOM 880 N N . LEU A 1 110 ? 6.504 0.907 -13.446 1.00 98.00 110 LEU A N 1
ATOM 881 C CA . LEU A 1 110 ? 7.067 -0.315 -12.897 1.00 98.00 110 LEU A CA 1
ATOM 882 C C . LEU A 1 110 ? 6.600 -0.443 -11.447 1.00 98.00 110 LEU A C 1
ATOM 884 O O . LEU A 1 110 ? 6.884 0.434 -10.630 1.00 98.00 110 LEU A O 1
ATOM 888 N N . ASN A 1 111 ? 5.860 -1.507 -11.153 1.00 97.19 111 ASN A N 1
ATOM 889 C CA . ASN A 1 111 ? 5.261 -1.750 -9.847 1.00 97.19 111 ASN A CA 1
ATOM 890 C C . ASN A 1 111 ? 5.925 -2.954 -9.183 1.00 97.19 111 ASN A C 1
ATOM 892 O O . ASN A 1 111 ? 6.050 -4.017 -9.797 1.00 97.19 111 ASN A O 1
ATOM 896 N N . PHE A 1 112 ? 6.296 -2.778 -7.921 1.00 96.06 112 PHE A N 1
ATOM 897 C CA . PHE A 1 112 ? 6.745 -3.818 -7.009 1.00 96.06 112 PHE A CA 1
ATOM 898 C C . PHE A 1 112 ? 5.752 -3.874 -5.857 1.00 96.06 112 PHE A C 1
ATOM 900 O O . PHE A 1 112 ? 5.627 -2.909 -5.113 1.00 96.06 112 PHE A O 1
ATOM 907 N N . GLU A 1 113 ? 5.063 -4.996 -5.678 1.00 94.06 113 GLU A N 1
ATOM 908 C CA . GLU A 1 113 ? 4.131 -5.158 -4.548 1.00 94.06 113 GLU A CA 1
ATOM 909 C C . GLU A 1 113 ? 4.853 -5.427 -3.220 1.00 94.06 113 GLU A C 1
ATOM 911 O O . GLU A 1 113 ? 4.241 -5.410 -2.156 1.00 94.06 113 GLU A O 1
ATOM 916 N N . GLY A 1 114 ? 6.153 -5.715 -3.284 1.00 91.88 114 GLY A N 1
ATOM 917 C CA . GLY A 1 114 ? 6.978 -6.020 -2.128 1.00 91.88 114 GLY A CA 1
ATOM 918 C C . GLY A 1 114 ? 8.417 -6.313 -2.535 1.00 91.88 114 GLY A C 1
ATOM 919 O O . GLY A 1 114 ? 8.681 -7.147 -3.409 1.00 91.88 114 GLY A O 1
ATOM 920 N N . LEU A 1 115 ? 9.339 -5.607 -1.892 1.00 92.19 115 LEU A N 1
ATOM 921 C CA . LEU A 1 115 ? 10.776 -5.700 -2.096 1.00 92.19 115 LEU A CA 1
ATOM 922 C C . LEU A 1 115 ? 11.454 -5.447 -0.750 1.00 92.19 115 LEU A C 1
ATOM 924 O O . LEU A 1 115 ? 11.146 -4.452 -0.098 1.00 92.19 115 LEU A O 1
ATOM 928 N N . ASN A 1 116 ? 12.352 -6.340 -0.344 1.00 91.62 116 ASN A N 1
ATOM 929 C CA . ASN A 1 116 ? 13.093 -6.208 0.907 1.00 91.62 116 ASN A CA 1
ATOM 930 C C . ASN A 1 116 ? 14.598 -6.144 0.629 1.00 91.62 116 ASN A C 1
ATOM 932 O O . ASN A 1 116 ? 15.140 -6.979 -0.102 1.00 91.62 116 ASN A O 1
ATOM 936 N N . GLY A 1 117 ? 15.244 -5.157 1.241 1.00 90.62 117 GLY A N 1
ATOM 937 C CA . GLY A 1 117 ? 16.628 -4.759 1.027 1.00 90.62 117 GLY A CA 1
ATOM 938 C C . GLY A 1 117 ? 16.728 -3.321 0.511 1.00 90.62 117 GLY A C 1
ATOM 939 O O . GLY A 1 117 ? 15.735 -2.673 0.172 1.00 90.62 117 GLY A O 1
ATOM 940 N N . VAL A 1 118 ? 17.955 -2.815 0.425 1.00 92.19 118 VAL A N 1
ATOM 941 C CA . VAL A 1 118 ? 18.232 -1.565 -0.289 1.00 92.19 118 VAL A CA 1
ATOM 942 C C . VAL A 1 118 ? 18.327 -1.892 -1.772 1.00 92.19 118 VAL A C 1
ATOM 944 O O . VAL A 1 118 ? 19.201 -2.649 -2.196 1.00 92.19 118 VAL A O 1
ATOM 947 N N . ALA A 1 119 ? 17.407 -1.336 -2.554 1.00 94.12 119 ALA A N 1
ATOM 948 C CA . ALA A 1 119 ? 17.268 -1.650 -3.964 1.00 94.12 119 ALA A CA 1
ATOM 949 C C . ALA A 1 119 ? 17.888 -0.573 -4.846 1.00 94.12 119 ALA A C 1
ATOM 951 O O . ALA A 1 119 ? 17.664 0.619 -4.636 1.00 94.12 119 ALA A O 1
ATOM 952 N N . GLU A 1 120 ? 18.591 -1.007 -5.885 1.00 97.19 120 GLU A N 1
ATOM 953 C CA . GLU A 1 120 ? 18.917 -0.202 -7.051 1.00 97.19 120 GLU A CA 1
ATOM 954 C C . GLU A 1 120 ? 18.287 -0.852 -8.287 1.00 97.19 120 GLU A C 1
ATOM 956 O O . GLU A 1 120 ? 18.581 -1.995 -8.635 1.00 97.19 120 GLU A O 1
ATOM 961 N N . ILE A 1 121 ? 17.372 -0.131 -8.934 1.00 98.38 121 ILE A N 1
ATOM 962 C CA . ILE A 1 121 ? 16.561 -0.647 -10.037 1.00 98.38 121 ILE A CA 1
ATOM 963 C C . ILE A 1 121 ? 16.993 0.043 -11.322 1.00 98.38 121 ILE A C 1
ATOM 965 O O . ILE A 1 121 ? 16.971 1.274 -11.413 1.00 98.38 121 ILE A O 1
ATOM 969 N N . ARG A 1 122 ? 17.334 -0.752 -12.335 1.00 98.56 122 ARG A N 1
ATOM 970 C CA . ARG A 1 122 ? 17.734 -0.282 -13.660 1.00 98.56 122 ARG A CA 1
ATOM 971 C C . ARG A 1 122 ? 16.854 -0.886 -14.743 1.00 98.56 122 ARG A C 1
ATOM 973 O O . ARG A 1 122 ? 16.466 -2.049 -14.678 1.00 98.56 122 ARG A O 1
ATOM 980 N N . VAL A 1 123 ? 16.575 -0.098 -15.776 1.00 98.44 123 VAL A N 1
ATOM 981 C CA . VAL A 1 123 ? 15.945 -0.576 -17.013 1.00 98.44 123 VAL A CA 1
ATOM 982 C C . VAL A 1 123 ? 16.870 -0.234 -18.170 1.00 98.44 123 VAL A C 1
ATOM 984 O O . VAL A 1 123 ? 17.217 0.932 -18.352 1.00 98.44 123 VAL A O 1
ATOM 987 N N . ASN A 1 124 ? 17.292 -1.242 -18.936 1.00 97.75 124 ASN A N 1
ATOM 988 C CA . ASN A 1 124 ? 18.260 -1.102 -20.030 1.00 97.75 124 ASN A CA 1
ATOM 989 C C . ASN A 1 124 ? 19.510 -0.300 -19.612 1.00 97.75 124 ASN A C 1
ATOM 991 O O . ASN A 1 124 ? 19.878 0.677 -20.266 1.00 97.75 124 ASN A O 1
ATOM 995 N N . ASN A 1 125 ? 20.129 -0.702 -18.497 1.00 96.00 125 ASN A N 1
ATOM 996 C CA . ASN A 1 125 ? 21.328 -0.102 -17.893 1.00 96.00 125 ASN A CA 1
ATOM 997 C C . ASN A 1 125 ? 21.169 1.353 -17.416 1.00 96.00 125 ASN A C 1
ATOM 999 O O . ASN A 1 125 ? 22.157 1.999 -17.075 1.00 96.00 125 ASN A O 1
ATOM 1003 N N . ARG A 1 126 ? 19.943 1.885 -17.363 1.00 97.88 126 ARG A N 1
ATOM 1004 C CA . ARG A 1 126 ? 19.665 3.228 -16.839 1.00 97.88 126 ARG A CA 1
ATOM 1005 C C . ARG A 1 126 ? 19.045 3.142 -15.455 1.00 97.88 126 ARG A C 1
ATOM 1007 O O . ARG A 1 126 ? 18.053 2.437 -15.273 1.00 97.88 126 ARG A O 1
ATOM 1014 N N . LEU A 1 127 ? 19.617 3.879 -14.505 1.00 98.19 127 LEU A N 1
ATOM 1015 C CA . LEU A 1 127 ? 19.134 3.962 -13.129 1.00 98.19 127 LEU A CA 1
ATOM 1016 C C . LEU A 1 127 ? 17.742 4.596 -13.077 1.00 98.19 127 LEU A C 1
ATOM 1018 O O . LEU A 1 127 ? 17.553 5.730 -13.510 1.00 98.19 127 LEU A O 1
ATOM 1022 N N . LEU A 1 128 ? 16.782 3.848 -12.538 1.00 97.81 128 LEU A N 1
ATOM 1023 C CA . LEU A 1 128 ? 15.401 4.278 -12.341 1.00 97.81 128 LEU A CA 1
ATOM 1024 C C . LEU A 1 128 ? 15.121 4.663 -10.885 1.00 97.81 128 LEU A C 1
ATOM 1026 O O . LEU A 1 128 ? 14.375 5.603 -10.631 1.00 97.81 128 LEU A O 1
ATOM 1030 N N . TYR A 1 129 ? 15.688 3.921 -9.934 1.00 97.06 129 TYR A N 1
ATOM 1031 C CA . TYR A 1 129 ? 15.442 4.115 -8.508 1.00 97.06 129 TYR A CA 1
ATOM 1032 C C . TYR A 1 129 ? 16.607 3.592 -7.673 1.00 97.06 129 TYR A C 1
ATOM 1034 O O . TYR A 1 129 ? 17.201 2.571 -8.018 1.00 97.06 129 TYR A O 1
ATOM 1042 N N . ARG A 1 130 ? 16.878 4.261 -6.548 1.00 94.31 130 ARG A N 1
ATOM 1043 C CA . ARG A 1 130 ? 17.752 3.774 -5.481 1.00 94.31 130 ARG A CA 1
ATOM 1044 C C . ARG A 1 130 ? 17.155 4.143 -4.128 1.00 94.31 130 ARG A C 1
ATOM 1046 O O . ARG A 1 130 ? 16.872 5.315 -3.898 1.00 94.31 130 ARG A O 1
ATOM 1053 N N . GLY A 1 131 ? 16.989 3.173 -3.236 1.00 89.06 131 GLY A N 1
ATOM 1054 C CA . GLY A 1 131 ? 16.484 3.448 -1.893 1.00 89.06 131 GLY A CA 1
ATOM 1055 C C . GLY A 1 131 ? 16.014 2.216 -1.132 1.00 89.06 131 GLY A C 1
ATOM 1056 O O . GLY A 1 131 ? 16.055 1.092 -1.631 1.00 89.06 131 GLY A O 1
ATOM 1057 N N . ASN A 1 132 ? 15.575 2.457 0.101 1.00 85.75 132 ASN A N 1
ATOM 1058 C CA . ASN A 1 132 ? 14.930 1.466 0.951 1.00 85.75 132 ASN A CA 1
ATOM 1059 C C . ASN A 1 132 ? 13.414 1.714 0.932 1.00 85.75 132 ASN A C 1
ATOM 1061 O O . ASN A 1 132 ? 12.954 2.803 1.278 1.00 85.75 132 ASN A O 1
ATOM 1065 N N . HIS A 1 133 ? 12.651 0.701 0.525 1.00 86.19 133 HIS A N 1
ATOM 1066 C CA . HIS A 1 133 ? 11.188 0.719 0.562 1.00 86.19 133 HIS A CA 1
ATOM 1067 C C . HIS A 1 133 ? 10.628 -0.585 1.146 1.00 86.19 133 HIS A C 1
ATOM 1069 O O . HIS A 1 133 ? 9.622 -1.114 0.676 1.00 86.19 133 HIS A O 1
ATOM 1075 N N . ASN A 1 134 ? 11.317 -1.120 2.160 1.00 88.88 134 ASN A N 1
ATOM 1076 C CA . ASN A 1 134 ? 10.987 -2.395 2.786 1.00 88.88 134 ASN A CA 1
ATOM 1077 C C . ASN A 1 134 ? 9.510 -2.456 3.211 1.00 88.88 134 ASN A C 1
ATOM 1079 O O . ASN A 1 134 ? 8.984 -1.513 3.814 1.00 88.88 134 ASN A O 1
ATOM 1083 N N . PHE A 1 135 ? 8.870 -3.601 2.953 1.00 89.88 135 PHE A N 1
ATOM 1084 C CA . PHE A 1 135 ? 7.481 -3.925 3.330 1.00 89.88 135 PHE A CA 1
ATOM 1085 C C . PHE A 1 135 ? 6.367 -3.110 2.663 1.00 89.88 135 PHE A C 1
ATOM 1087 O O . PHE A 1 135 ? 5.193 -3.420 2.870 1.00 89.88 135 PHE A O 1
ATOM 1094 N N . LEU A 1 136 ? 6.701 -2.099 1.861 1.00 92.38 136 LEU A N 1
ATOM 1095 C CA . LEU A 1 136 ? 5.726 -1.260 1.173 1.00 92.38 136 LEU A CA 1
ATOM 1096 C C . LEU A 1 136 ? 5.749 -1.506 -0.343 1.00 92.38 136 LEU A C 1
ATOM 1098 O O . LEU A 1 136 ? 6.790 -1.861 -0.901 1.00 92.38 136 LEU A O 1
ATOM 1102 N N . PRO A 1 137 ? 4.616 -1.305 -1.040 1.00 93.50 137 PRO A N 1
ATOM 1103 C CA . PRO A 1 137 ? 4.589 -1.334 -2.494 1.00 93.50 137 PRO A CA 1
ATOM 1104 C C . PRO A 1 137 ? 5.320 -0.121 -3.080 1.00 93.50 137 PRO A C 1
ATOM 1106 O O . PRO A 1 137 ? 5.070 1.011 -2.676 1.00 93.50 137 PRO A O 1
ATOM 1109 N N . LEU A 1 138 ? 6.149 -0.338 -4.099 1.00 94.19 138 LEU A N 1
ATOM 1110 C CA . LEU A 1 138 ? 6.871 0.714 -4.810 1.00 94.19 138 LEU A CA 1
ATOM 1111 C C . LEU A 1 138 ? 6.353 0.844 -6.247 1.00 94.19 138 LEU A C 1
ATOM 1113 O O . LEU A 1 138 ? 6.442 -0.092 -7.041 1.00 94.19 138 LEU A O 1
ATOM 1117 N N . ARG A 1 139 ? 5.863 2.035 -6.605 1.00 94.88 139 ARG A N 1
ATOM 1118 C CA . ARG A 1 139 ? 5.410 2.370 -7.964 1.00 94.88 139 ARG A CA 1
ATOM 1119 C C . ARG A 1 139 ? 6.289 3.458 -8.567 1.00 94.88 139 ARG A C 1
ATOM 1121 O O . ARG A 1 139 ? 6.313 4.583 -8.077 1.00 94.88 139 ARG A O 1
ATOM 1128 N N . LEU A 1 140 ? 6.966 3.138 -9.665 1.00 97.00 140 LEU A N 1
ATOM 1129 C CA . LEU A 1 140 ? 7.927 4.017 -10.331 1.00 97.00 140 LEU A CA 1
ATOM 1130 C C . LEU A 1 140 ? 7.428 4.404 -11.719 1.00 97.00 140 LEU A C 1
ATOM 1132 O O . LEU A 1 140 ? 7.042 3.540 -12.504 1.00 97.00 140 LEU A O 1
ATOM 1136 N N . VAL A 1 141 ? 7.479 5.692 -12.060 1.00 96.12 141 VAL A N 1
ATOM 1137 C CA . VAL A 1 141 ? 7.306 6.134 -13.452 1.00 96.12 141 VAL A CA 1
ATOM 1138 C C . VAL A 1 141 ? 8.499 5.621 -14.249 1.00 96.12 141 VAL A C 1
ATOM 1140 O O . VAL A 1 141 ? 9.617 6.012 -13.950 1.00 96.12 141 VAL A O 1
ATOM 1143 N N . CYS A 1 142 ? 8.280 4.787 -15.264 1.00 96.31 142 CYS A N 1
ATOM 1144 C CA . CYS A 1 142 ? 9.333 4.336 -16.169 1.00 96.31 142 CYS A CA 1
ATOM 1145 C C . CYS A 1 142 ? 9.370 5.255 -17.405 1.00 96.31 142 CYS A C 1
ATOM 1147 O O . CYS A 1 142 ? 8.417 5.253 -18.196 1.00 96.31 142 CYS A O 1
ATOM 1149 N N . PRO A 1 143 ? 10.424 6.074 -17.590 1.00 94.00 143 PRO A N 1
ATOM 1150 C CA . PRO A 1 143 ? 10.496 7.003 -18.711 1.00 94.00 143 PRO A CA 1
ATOM 1151 C C . PRO A 1 143 ? 10.466 6.293 -20.069 1.00 94.00 143 PRO A C 1
ATOM 1153 O O . PRO A 1 143 ? 11.131 5.283 -20.288 1.00 94.00 143 PRO A O 1
ATOM 1156 N N . ASN A 1 144 ? 9.751 6.871 -21.037 1.00 91.50 144 ASN A N 1
ATOM 1157 C CA . ASN A 1 144 ? 9.620 6.310 -22.389 1.00 91.50 144 ASN A CA 1
ATOM 1158 C C . ASN A 1 144 ? 10.964 6.084 -23.104 1.00 91.50 144 ASN A C 1
ATOM 1160 O O . ASN A 1 144 ? 11.082 5.197 -23.951 1.00 91.50 144 ASN A O 1
ATOM 1164 N N . ASN A 1 145 ? 11.976 6.897 -22.795 1.00 92.88 145 ASN A N 1
ATOM 1165 C CA . ASN A 1 145 ? 13.322 6.793 -23.355 1.00 92.88 145 ASN A CA 1
ATOM 1166 C C . ASN A 1 145 ? 14.180 5.709 -22.679 1.00 92.88 145 ASN A C 1
ATOM 1168 O O . ASN A 1 145 ? 15.261 5.418 -23.183 1.00 92.88 145 ASN A O 1
ATOM 1172 N N . PHE A 1 146 ? 13.734 5.112 -21.568 1.00 95.31 146 PHE A N 1
ATOM 1173 C CA . PHE A 1 146 ? 14.394 3.952 -20.960 1.00 95.31 146 PHE A CA 1
ATOM 1174 C C . PHE A 1 146 ? 13.986 2.655 -21.663 1.00 95.31 146 PHE A C 1
ATOM 1176 O O . PHE A 1 146 ? 14.726 1.681 -21.607 1.00 95.31 146 PHE A O 1
ATOM 1183 N N . LEU A 1 147 ? 12.837 2.644 -22.346 1.00 95.88 147 LEU A N 1
ATOM 1184 C CA . LEU A 1 147 ? 12.247 1.463 -22.971 1.00 95.88 147 LEU A CA 1
ATOM 1185 C C . LEU A 1 147 ? 12.508 1.408 -24.485 1.00 95.88 147 LEU A C 1
ATOM 1187 O O . LEU A 1 147 ? 12.424 2.413 -25.202 1.00 95.88 147 LEU A O 1
ATOM 1191 N N . LYS A 1 148 ? 12.757 0.196 -24.976 1.00 95.25 148 LYS A N 1
ATOM 1192 C CA . LYS A 1 148 ? 12.892 -0.171 -26.389 1.00 95.25 148 LYS A CA 1
ATOM 1193 C C . LYS A 1 148 ? 11.595 -0.820 -26.880 1.00 95.25 148 LYS A C 1
ATOM 1195 O O . LYS A 1 148 ? 10.937 -1.527 -26.117 1.00 95.25 148 LYS A O 1
ATOM 1200 N N . ASP A 1 149 ? 11.255 -0.600 -28.150 1.00 94.38 149 ASP A N 1
ATOM 1201 C CA . ASP A 1 149 ? 10.133 -1.260 -28.844 1.00 94.38 149 ASP A CA 1
ATOM 1202 C C . ASP A 1 149 ? 10.522 -2.681 -29.294 1.00 94.38 149 ASP A C 1
ATOM 1204 O O . ASP A 1 149 ? 10.570 -2.996 -30.477 1.00 94.38 149 ASP A O 1
ATOM 1208 N N . SER A 1 150 ? 10.989 -3.491 -28.345 1.00 93.38 150 SER A N 1
ATOM 1209 C CA . SER A 1 150 ? 11.451 -4.866 -28.558 1.00 93.38 150 SER A CA 1
ATOM 1210 C C . SER A 1 150 ? 11.769 -5.514 -27.201 1.00 93.38 150 SER A C 1
ATOM 1212 O O . SER A 1 150 ? 10.937 -5.499 -26.292 1.00 93.38 150 SER A O 1
ATOM 1214 N N . SER A 1 151 ? 12.964 -6.089 -27.046 1.00 96.12 151 SER A N 1
ATOM 1215 C CA . SER A 1 151 ? 13.447 -6.679 -25.802 1.00 96.12 151 SER A CA 1
ATOM 1216 C C . SER A 1 151 ? 14.046 -5.612 -24.886 1.00 96.12 151 SER A C 1
ATOM 1218 O O . SER A 1 151 ? 14.798 -4.733 -25.316 1.00 96.12 151 SER A O 1
ATOM 1220 N N . ASN A 1 152 ? 13.701 -5.700 -23.609 1.00 98.12 152 ASN A N 1
ATOM 1221 C CA . ASN A 1 152 ? 14.149 -4.826 -22.539 1.00 98.12 152 ASN A CA 1
ATOM 1222 C C . ASN A 1 152 ? 14.721 -5.670 -21.401 1.00 98.12 152 ASN A C 1
ATOM 1224 O O . ASN A 1 152 ? 14.287 -6.801 -21.192 1.00 98.12 152 ASN A O 1
ATOM 1228 N N . VAL A 1 153 ? 15.653 -5.101 -20.641 1.00 98.38 153 VAL A N 1
ATOM 1229 C CA . VAL A 1 153 ? 16.235 -5.732 -19.450 1.00 98.38 153 VAL A CA 1
ATOM 1230 C C . VAL A 1 153 ? 15.852 -4.923 -18.216 1.00 98.38 153 VAL A C 1
ATOM 1232 O O . VAL A 1 153 ? 16.073 -3.714 -18.180 1.00 98.38 153 VAL A O 1
ATOM 1235 N N . LEU A 1 154 ? 15.275 -5.590 -17.220 1.00 98.69 154 LEU A N 1
ATOM 1236 C CA . LEU A 1 154 ? 15.088 -5.088 -15.862 1.00 98.69 154 LEU A CA 1
ATOM 1237 C C . LEU A 1 154 ? 16.150 -5.721 -14.965 1.00 98.69 154 LEU A C 1
ATOM 1239 O O . LEU A 1 154 ? 16.206 -6.946 -14.867 1.00 98.69 154 LEU A O 1
ATOM 1243 N N . GLU A 1 155 ? 16.934 -4.896 -14.283 1.00 98.50 155 GLU A N 1
ATOM 1244 C CA . GLU A 1 155 ? 17.901 -5.335 -13.280 1.00 98.50 155 GLU A CA 1
ATOM 1245 C C . GLU A 1 155 ? 17.549 -4.732 -11.928 1.00 98.50 155 GLU A C 1
ATOM 1247 O O . GLU A 1 155 ? 17.268 -3.538 -11.815 1.00 98.50 155 GLU A O 1
ATOM 1252 N N . ILE A 1 156 ? 17.546 -5.575 -10.903 1.00 98.12 156 ILE A N 1
ATOM 1253 C CA . ILE A 1 156 ? 17.269 -5.184 -9.527 1.00 98.12 156 ILE A CA 1
ATOM 1254 C C . ILE A 1 156 ? 18.462 -5.650 -8.704 1.00 98.12 156 ILE A C 1
ATOM 1256 O O . ILE A 1 156 ? 18.585 -6.832 -8.387 1.00 98.12 156 ILE A O 1
ATOM 1260 N N . PHE A 1 157 ? 19.362 -4.725 -8.404 1.00 97.31 157 PHE A N 1
ATOM 1261 C CA . PHE A 1 157 ? 20.443 -4.947 -7.459 1.00 97.31 157 PHE A CA 1
ATOM 1262 C C . PHE A 1 157 ? 19.874 -4.794 -6.048 1.00 97.31 157 PHE A C 1
ATOM 1264 O O . PHE A 1 157 ? 19.289 -3.760 -5.721 1.00 97.31 157 PHE A O 1
ATOM 1271 N N . LEU A 1 158 ? 20.012 -5.828 -5.223 1.00 95.12 158 LEU A N 1
ATOM 1272 C CA . LEU A 1 158 ? 19.529 -5.844 -3.848 1.00 95.12 158 LEU A CA 1
ATOM 1273 C C . LEU A 1 158 ? 20.685 -6.049 -2.892 1.00 95.12 158 LEU A C 1
ATOM 1275 O O . LEU A 1 158 ? 21.304 -7.111 -2.886 1.00 95.12 158 LEU A O 1
ATOM 1279 N N . THR A 1 159 ? 20.909 -5.056 -2.037 1.00 93.31 159 THR A N 1
ATOM 1280 C CA . THR A 1 159 ? 21.695 -5.222 -0.817 1.00 93.31 159 THR A CA 1
ATOM 1281 C C . THR A 1 159 ? 20.759 -5.699 0.292 1.00 93.31 159 THR A C 1
ATOM 1283 O O . THR A 1 159 ? 19.796 -4.990 0.603 1.00 93.31 159 THR A O 1
ATOM 1286 N N . PRO A 1 160 ? 21.002 -6.878 0.890 1.00 90.19 160 PRO A N 1
ATOM 1287 C CA . PRO A 1 160 ? 20.231 -7.363 2.023 1.00 90.19 160 PRO A CA 1
ATOM 1288 C C . PRO A 1 160 ? 20.177 -6.347 3.158 1.00 90.19 160 PRO A C 1
ATOM 1290 O O . PRO A 1 160 ? 21.191 -5.745 3.497 1.00 90.19 160 PRO A O 1
ATOM 1293 N N . TRP A 1 161 ? 19.003 -6.207 3.765 1.00 87.38 161 TRP A N 1
ATOM 1294 C CA . TRP A 1 161 ? 18.842 -5.516 5.033 1.00 87.38 161 TRP A CA 1
ATOM 1295 C C . TRP A 1 161 ? 19.761 -6.151 6.078 1.00 87.38 161 TRP A C 1
ATOM 1297 O O . TRP A 1 161 ? 19.730 -7.370 6.284 1.00 87.38 161 TRP A O 1
ATOM 1307 N N . SER A 1 162 ? 20.563 -5.319 6.732 1.00 80.50 162 SER A N 1
ATOM 1308 C CA . SER A 1 162 ? 21.437 -5.722 7.839 1.00 80.50 162 SER A CA 1
ATOM 1309 C C . SER A 1 162 ? 21.055 -5.055 9.156 1.00 80.50 162 SER A C 1
ATOM 1311 O O . SER A 1 162 ? 21.690 -5.312 10.178 1.00 80.50 162 SER A O 1
ATOM 1313 N N . GLY A 1 163 ? 20.035 -4.194 9.138 1.00 78.88 163 GLY A N 1
ATOM 1314 C CA . GLY A 1 163 ? 19.788 -3.262 10.226 1.00 78.88 163 GLY A CA 1
ATOM 1315 C C . GLY A 1 163 ? 20.836 -2.153 10.221 1.00 78.88 163 GLY A C 1
ATOM 1316 O O . GLY A 1 163 ? 21.910 -2.267 9.627 1.00 78.88 163 GLY A O 1
ATOM 1317 N N . GLY A 1 164 ? 20.514 -1.034 10.860 1.00 76.00 164 GLY A N 1
ATOM 1318 C CA . GLY A 1 164 ? 21.413 0.112 10.890 1.00 76.00 164 GLY A CA 1
ATOM 1319 C C . GLY A 1 164 ? 20.703 1.451 10.852 1.00 76.00 164 GLY A C 1
ATOM 1320 O O . GLY A 1 164 ? 19.479 1.552 10.799 1.00 76.00 164 GLY A O 1
ATOM 1321 N N . LYS A 1 165 ? 21.509 2.512 10.907 1.00 71.31 165 LYS A N 1
ATOM 1322 C CA . LYS A 1 165 ? 21.038 3.876 11.160 1.00 71.31 165 LYS A CA 1
ATOM 1323 C C . LYS A 1 165 ? 20.029 4.384 10.124 1.00 71.31 165 LYS A C 1
ATOM 1325 O O . LYS A 1 165 ? 19.124 5.104 10.514 1.00 71.31 165 LYS A O 1
ATOM 1330 N N . ASN A 1 166 ? 20.157 3.980 8.858 1.00 75.44 166 ASN A N 1
ATOM 1331 C CA . ASN A 1 166 ? 19.344 4.480 7.740 1.00 75.44 166 ASN A CA 1
ATOM 1332 C C . ASN A 1 166 ? 18.452 3.395 7.107 1.00 75.44 166 ASN A C 1
ATOM 1334 O O . ASN A 1 166 ? 18.006 3.543 5.969 1.00 75.44 166 ASN A O 1
ATOM 1338 N N . GLU A 1 167 ? 18.212 2.292 7.818 1.00 79.69 167 GLU A N 1
ATOM 1339 C CA . GLU A 1 167 ? 17.380 1.183 7.353 1.00 79.69 167 GLU A CA 1
ATOM 1340 C C . GLU A 1 167 ? 16.137 1.023 8.228 1.00 79.69 167 GLU A C 1
ATOM 1342 O O . GLU A 1 167 ? 16.182 1.252 9.436 1.00 79.69 167 GLU A O 1
ATOM 1347 N N . PHE A 1 168 ? 15.026 0.610 7.614 1.00 81.50 168 PHE A N 1
ATOM 1348 C CA . PHE A 1 168 ? 13.766 0.354 8.308 1.00 81.50 168 PHE A CA 1
ATOM 1349 C C . PHE A 1 168 ? 13.380 -1.133 8.202 1.00 81.50 168 PHE A C 1
ATOM 1351 O O . PHE A 1 168 ? 13.303 -1.651 7.082 1.00 81.50 168 PHE A O 1
ATOM 1358 N N . PRO A 1 169 ? 13.115 -1.821 9.331 1.00 82.69 169 PRO A N 1
ATOM 1359 C CA . PRO A 1 169 ? 13.370 -1.383 10.709 1.00 82.69 169 PRO A CA 1
ATOM 1360 C C . PRO A 1 169 ? 14.867 -1.229 10.996 1.00 82.69 169 PRO A C 1
ATOM 1362 O O . PRO A 1 169 ? 15.698 -1.870 10.362 1.00 82.69 169 PRO A O 1
ATOM 1365 N N . ARG A 1 170 ? 15.223 -0.384 11.965 1.00 81.06 170 ARG A N 1
ATOM 1366 C CA . ARG A 1 170 ? 16.627 -0.205 12.371 1.00 81.06 170 ARG A CA 1
ATOM 1367 C C . ARG A 1 170 ? 17.150 -1.405 13.153 1.00 81.06 170 ARG A C 1
ATOM 1369 O O . ARG A 1 170 ? 18.327 -1.746 13.057 1.00 81.06 170 ARG A O 1
ATOM 1376 N N . TRP A 1 171 ? 16.268 -2.002 13.943 1.00 80.50 171 TRP A N 1
ATOM 1377 C CA . TRP A 1 171 ? 16.534 -3.136 14.808 1.00 80.50 171 TRP A CA 1
ATOM 1378 C C . TRP A 1 171 ? 15.265 -3.975 14.939 1.00 80.50 171 TRP A C 1
ATOM 1380 O O . TRP A 1 171 ? 14.155 -3.471 14.768 1.00 80.50 171 TRP A O 1
ATOM 1390 N N . ILE A 1 172 ? 15.432 -5.260 15.233 1.00 75.75 172 ILE A N 1
ATOM 1391 C CA . ILE A 1 172 ? 14.330 -6.196 15.428 1.00 75.75 172 ILE A CA 1
ATOM 1392 C C . ILE A 1 172 ? 14.643 -7.035 16.663 1.00 75.75 172 ILE A C 1
ATOM 1394 O O . ILE A 1 172 ? 15.756 -7.558 16.747 1.00 75.75 172 ILE A O 1
ATOM 1398 N N . PRO A 1 173 ? 13.684 -7.199 17.589 1.00 70.50 173 PRO A N 1
ATOM 1399 C CA . PRO A 1 173 ? 13.836 -8.103 18.718 1.00 70.50 173 PRO A CA 1
ATOM 1400 C C . PRO A 1 173 ? 14.231 -9.526 18.320 1.00 70.50 173 PRO A C 1
ATOM 1402 O O . PRO A 1 173 ? 13.738 -10.084 17.334 1.00 70.50 173 PRO A O 1
ATOM 1405 N N . VAL A 1 174 ? 15.053 -10.155 19.157 1.00 62.16 174 VAL A N 1
ATOM 1406 C CA . VAL A 1 174 ? 15.312 -11.593 19.073 1.00 62.16 174 VAL A CA 1
ATOM 1407 C C . VAL A 1 174 ? 14.003 -12.353 19.306 1.00 62.16 174 VAL A C 1
ATOM 1409 O O . VAL A 1 174 ? 13.173 -11.959 20.127 1.00 62.16 174 VAL A O 1
ATOM 1412 N N . ASN A 1 175 ? 13.824 -13.464 18.583 1.00 67.56 175 ASN A N 1
ATOM 1413 C CA . ASN A 1 175 ? 12.603 -14.287 18.507 1.00 67.56 175 ASN A CA 1
ATOM 1414 C C . ASN A 1 175 ? 11.486 -13.762 17.595 1.00 67.56 175 ASN A C 1
ATOM 1416 O O . ASN A 1 175 ? 10.387 -14.318 17.600 1.00 67.56 175 ASN A O 1
ATOM 1420 N N . LEU A 1 176 ? 11.754 -12.747 16.775 1.00 73.94 176 LEU A N 1
ATOM 1421 C CA . LEU A 1 176 ? 10.894 -12.450 15.633 1.00 73.94 176 LEU A CA 1
ATOM 1422 C C . LEU A 1 176 ? 11.329 -13.222 14.388 1.00 73.94 176 LEU A C 1
ATOM 1424 O O . LEU A 1 176 ? 12.506 -13.571 14.254 1.00 73.94 176 LEU A O 1
ATOM 1428 N N . PRO A 1 177 ? 10.392 -13.458 13.453 1.00 75.62 177 PRO A N 1
ATOM 1429 C CA . PRO A 1 177 ? 10.723 -13.910 12.115 1.00 75.62 177 PRO A CA 1
ATOM 1430 C C . PRO A 1 177 ? 11.850 -13.080 11.513 1.00 75.62 177 PRO A C 1
ATOM 1432 O O . PRO A 1 177 ? 11.809 -11.846 11.525 1.00 75.62 177 PRO A O 1
ATOM 1435 N N . ARG A 1 178 ? 12.842 -13.775 10.960 1.00 77.62 178 ARG A N 1
ATOM 1436 C CA . ARG A 1 178 ? 13.892 -13.159 10.158 1.00 77.62 178 ARG A CA 1
ATOM 1437 C C . ARG A 1 178 ? 13.263 -12.318 9.040 1.00 77.62 178 ARG A C 1
ATOM 1439 O O . ARG A 1 178 ? 12.316 -12.766 8.398 1.00 77.62 178 ARG A O 1
ATOM 1446 N N . ILE A 1 179 ? 13.813 -11.130 8.773 1.00 81.38 179 ILE A N 1
ATOM 1447 C CA . ILE A 1 179 ? 13.512 -10.426 7.522 1.00 81.38 179 ILE A CA 1
ATOM 1448 C C . ILE A 1 179 ? 14.264 -11.118 6.399 1.00 81.38 179 ILE A C 1
ATOM 1450 O O . ILE A 1 179 ? 15.496 -11.089 6.345 1.00 81.38 179 ILE A O 1
ATOM 1454 N N . ASP A 1 180 ? 13.503 -11.678 5.473 1.00 84.81 180 ASP A N 1
ATOM 1455 C CA . ASP A 1 180 ? 14.057 -12.202 4.241 1.00 84.81 180 ASP A CA 1
ATOM 1456 C C . ASP A 1 180 ? 14.153 -11.113 3.175 1.00 84.81 180 ASP A C 1
ATOM 1458 O O . ASP A 1 180 ? 13.272 -10.255 3.047 1.00 84.81 180 ASP A O 1
ATOM 1462 N N . ASN A 1 181 ? 15.252 -11.151 2.422 1.00 89.38 181 ASN A N 1
ATOM 1463 C CA . ASN A 1 181 ? 15.592 -10.170 1.397 1.00 89.38 181 ASN A CA 1
ATOM 1464 C C . ASN A 1 181 ? 15.279 -10.721 0.013 1.00 89.38 181 ASN A C 1
ATOM 1466 O O . ASN A 1 181 ? 15.301 -11.933 -0.198 1.00 89.38 181 ASN A O 1
ATOM 1470 N N . GLY A 1 182 ? 14.993 -9.841 -0.941 1.00 93.00 182 GLY A N 1
ATOM 1471 C CA . GLY A 1 182 ? 14.580 -10.250 -2.278 1.00 93.00 182 GLY A CA 1
ATOM 1472 C C . GLY A 1 182 ? 13.279 -9.601 -2.729 1.00 93.00 182 GLY A C 1
ATOM 1473 O O . GLY A 1 182 ? 12.787 -8.630 -2.153 1.00 93.00 182 GLY A O 1
ATOM 1474 N N . ILE A 1 183 ? 12.708 -10.186 -3.776 1.00 95.25 183 ILE A N 1
ATOM 1475 C CA . ILE A 1 183 ? 11.428 -9.787 -4.357 1.00 95.25 183 ILE A CA 1
ATOM 1476 C C . ILE A 1 183 ? 10.334 -10.560 -3.614 1.00 95.25 183 ILE A C 1
ATOM 1478 O O . ILE A 1 183 ? 10.105 -11.735 -3.900 1.00 95.25 183 ILE A O 1
ATOM 1482 N N . THR A 1 184 ? 9.674 -9.932 -2.642 1.00 92.25 184 THR A N 1
ATOM 1483 C CA . THR A 1 184 ? 8.744 -10.613 -1.720 1.00 92.25 184 THR A CA 1
ATOM 1484 C C . THR A 1 184 ? 7.326 -10.756 -2.276 1.00 92.25 184 THR A C 1
ATOM 1486 O O . THR A 1 184 ? 6.562 -11.611 -1.820 1.00 92.25 184 THR A O 1
ATOM 1489 N N . ALA A 1 185 ? 6.968 -9.961 -3.287 1.00 93.00 185 ALA A N 1
ATOM 1490 C CA . ALA A 1 185 ? 5.664 -9.996 -3.943 1.00 93.00 185 ALA A CA 1
ATOM 1491 C C . ALA A 1 185 ? 5.778 -9.657 -5.449 1.00 93.00 185 ALA A C 1
ATOM 1493 O O . ALA A 1 185 ? 6.868 -9.345 -5.930 1.00 93.00 185 ALA A O 1
ATOM 1494 N N . PRO A 1 186 ? 4.695 -9.799 -6.242 1.00 95.06 186 PRO A N 1
ATOM 1495 C CA . PRO A 1 186 ? 4.754 -9.656 -7.696 1.00 95.06 186 PRO A CA 1
ATOM 1496 C C . PRO A 1 186 ? 5.339 -8.330 -8.197 1.00 95.06 186 PRO A C 1
ATOM 1498 O O . PRO A 1 186 ? 5.098 -7.266 -7.631 1.00 95.06 186 PRO A O 1
ATOM 1501 N N . VAL A 1 187 ? 6.042 -8.417 -9.329 1.00 96.56 187 VAL A N 1
ATOM 1502 C CA . VAL A 1 187 ? 6.547 -7.274 -10.100 1.00 96.56 187 VAL A C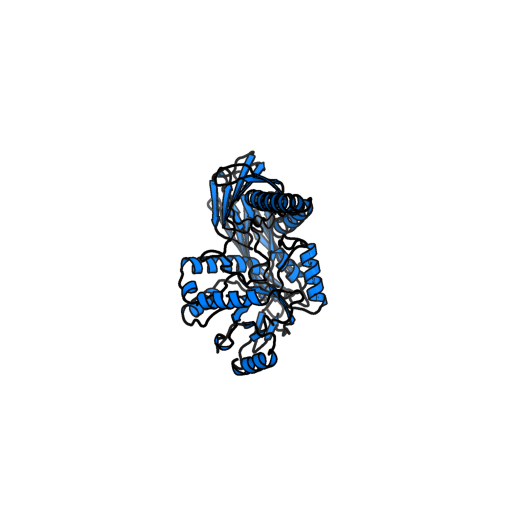A 1
ATOM 1503 C C . VAL A 1 187 ? 5.835 -7.246 -11.446 1.00 96.56 187 VAL A C 1
ATOM 1505 O O . VAL A 1 187 ? 5.612 -8.299 -12.058 1.00 96.56 187 VAL A O 1
ATOM 1508 N N . TYR A 1 188 ? 5.458 -6.063 -11.919 1.00 97.44 188 TYR A N 1
ATOM 1509 C CA . TYR A 1 188 ? 4.794 -5.906 -13.211 1.00 97.44 188 TYR A CA 1
ATOM 1510 C C . TYR A 1 188 ? 4.952 -4.504 -13.792 1.00 97.44 188 TYR A C 1
ATOM 1512 O O . TYR A 1 188 ? 5.107 -3.517 -13.073 1.00 97.44 188 TYR A O 1
ATOM 1520 N N . LEU A 1 189 ? 4.870 -4.421 -15.119 1.00 97.38 189 LEU A N 1
ATOM 1521 C CA . LEU A 1 189 ? 4.779 -3.156 -15.836 1.00 97.38 189 LEU A CA 1
ATOM 1522 C C . LEU A 1 189 ? 3.306 -2.843 -16.111 1.00 97.38 189 LEU A C 1
ATOM 1524 O O . LEU A 1 189 ? 2.618 -3.606 -16.787 1.00 97.38 189 LEU A O 1
ATOM 1528 N N . GLU A 1 190 ? 2.826 -1.721 -15.597 1.00 96.38 190 GLU A N 1
ATOM 1529 C CA . GLU A 1 190 ? 1.509 -1.169 -15.898 1.00 96.38 190 GLU A CA 1
ATOM 1530 C C . GLU A 1 190 ? 1.621 -0.168 -17.050 1.00 96.38 190 GLU A C 1
ATOM 1532 O O . GLU A 1 190 ? 2.480 0.716 -17.039 1.00 96.38 190 GLU A O 1
ATOM 1537 N N . ILE A 1 191 ? 0.732 -0.295 -18.034 1.00 95.25 191 ILE A N 1
ATOM 1538 C CA . ILE A 1 191 ? 0.677 0.554 -19.223 1.00 95.25 191 ILE A CA 1
ATOM 1539 C C . ILE A 1 191 ? -0.666 1.282 -19.241 1.00 95.25 191 ILE A C 1
ATOM 1541 O O . ILE A 1 191 ? -1.734 0.660 -19.232 1.00 95.25 191 ILE A O 1
ATOM 1545 N N . THR A 1 192 ? -0.617 2.611 -19.289 1.00 95.12 192 THR A N 1
ATOM 1546 C CA . THR A 1 192 ? -1.821 3.447 -19.352 1.00 95.12 192 THR A CA 1
ATOM 1547 C C . THR A 1 192 ? -2.308 3.636 -20.787 1.00 95.12 192 THR A C 1
ATOM 1549 O O . THR A 1 192 ? -1.507 3.578 -21.721 1.00 95.12 192 THR A O 1
ATOM 1552 N N . PRO A 1 193 ? -3.594 3.960 -20.999 1.00 94.50 193 PRO A N 1
ATOM 1553 C CA . PRO A 1 193 ? -4.021 4.606 -22.239 1.00 94.50 193 PRO A CA 1
ATOM 1554 C C . PRO A 1 193 ? -3.380 6.000 -22.392 1.00 94.50 19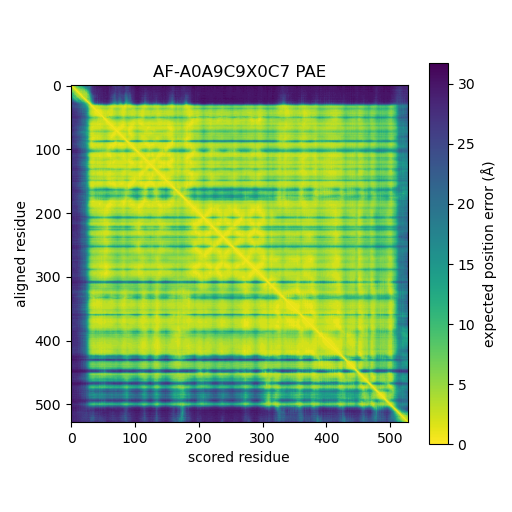3 PRO A C 1
ATOM 1556 O O . PRO A 1 193 ? -2.758 6.518 -21.460 1.00 94.50 193 PRO A O 1
ATOM 1559 N N . THR A 1 194 ? -3.538 6.610 -23.573 1.00 92.81 194 THR A N 1
ATOM 1560 C CA . THR A 1 194 ? -2.989 7.943 -23.885 1.00 92.81 194 THR A CA 1
ATOM 1561 C C . THR A 1 194 ? -3.498 9.024 -22.936 1.00 92.81 194 THR A C 1
ATOM 1563 O O . THR A 1 194 ? -2.694 9.784 -22.412 1.00 92.81 194 THR A O 1
ATOM 1566 N N . VAL A 1 195 ? -4.811 9.064 -22.690 1.00 95.00 195 VAL A N 1
ATOM 1567 C CA . VAL A 1 195 ? -5.429 9.882 -21.638 1.00 95.00 195 VAL A CA 1
ATOM 1568 C C . VAL A 1 195 ? -5.890 8.935 -20.543 1.00 95.00 195 VAL A C 1
ATOM 1570 O O . VAL A 1 195 ? -6.629 7.991 -20.826 1.00 95.00 195 VAL A O 1
ATOM 1573 N N . PHE A 1 196 ? -5.448 9.162 -19.311 1.00 96.25 196 PHE A N 1
ATOM 1574 C CA . PHE A 1 196 ? -5.687 8.250 -18.196 1.00 96.25 196 PHE A CA 1
ATOM 1575 C C . PHE A 1 196 ? -5.962 9.003 -16.896 1.00 96.25 196 PHE A C 1
ATOM 1577 O O . PHE A 1 196 ? -5.587 10.164 -16.736 1.00 96.25 196 PHE A O 1
ATOM 1584 N N . ILE A 1 197 ? -6.598 8.322 -15.945 1.00 97.88 197 ILE A N 1
ATOM 1585 C CA . ILE A 1 197 ? -6.858 8.854 -14.606 1.00 97.88 197 ILE A CA 1
ATOM 1586 C C . ILE A 1 197 ? -5.598 8.636 -13.768 1.00 97.88 197 ILE A C 1
ATOM 1588 O O . ILE A 1 197 ? -5.288 7.509 -13.366 1.00 97.88 197 ILE A O 1
ATOM 1592 N N . SER A 1 198 ? -4.826 9.686 -13.512 1.00 96.19 198 SER A N 1
ATOM 1593 C CA . SER A 1 198 ? -3.611 9.573 -12.704 1.00 96.19 198 SER A CA 1
ATOM 1594 C C . SER A 1 198 ? -3.946 9.428 -11.223 1.00 96.19 198 SER A C 1
ATOM 1596 O O . SER A 1 198 ? -3.382 8.554 -10.563 1.00 96.19 198 SER A O 1
ATOM 1598 N N . ASN A 1 199 ? -4.926 10.191 -10.734 1.00 95.69 199 ASN A N 1
ATOM 1599 C CA . ASN A 1 199 ? -5.342 10.192 -9.337 1.00 95.69 199 ASN A CA 1
ATOM 1600 C C . ASN A 1 199 ? -6.852 10.441 -9.179 1.00 95.69 199 ASN A C 1
ATOM 1602 O O . ASN A 1 199 ? -7.488 11.045 -10.041 1.00 95.69 199 ASN A O 1
ATOM 1606 N N . LEU A 1 200 ? -7.405 9.992 -8.053 1.00 96.00 200 LEU A N 1
ATOM 1607 C CA . LEU A 1 200 ? -8.766 10.282 -7.610 1.00 96.00 200 LEU A CA 1
ATOM 1608 C C . LEU A 1 200 ? -8.741 10.546 -6.105 1.00 96.00 200 LEU A C 1
ATOM 1610 O O . LEU A 1 200 ? -8.565 9.619 -5.312 1.00 96.00 200 LEU A O 1
ATOM 1614 N N . THR A 1 201 ? -8.934 11.805 -5.721 1.00 94.12 201 THR A N 1
ATOM 1615 C CA . THR A 1 201 ? -9.162 12.178 -4.323 1.00 94.12 201 THR A CA 1
ATOM 1616 C C . THR A 1 201 ? -10.658 12.180 -4.034 1.00 94.12 201 THR A C 1
ATOM 1618 O O . THR A 1 201 ? -11.471 12.520 -4.895 1.00 94.12 201 THR A O 1
ATOM 1621 N N . ALA A 1 202 ? -11.034 11.762 -2.828 1.00 92.75 202 ALA A N 1
ATOM 1622 C CA . ALA A 1 202 ? -12.418 11.776 -2.378 1.00 92.75 202 ALA A CA 1
ATOM 1623 C C . ALA A 1 202 ? -12.462 11.944 -0.855 1.00 92.75 202 ALA A C 1
ATOM 1625 O O . ALA A 1 202 ? -11.965 11.101 -0.111 1.00 92.75 202 ALA A O 1
ATOM 1626 N N . GLU A 1 203 ? -13.059 13.040 -0.415 1.00 91.94 203 GLU A N 1
ATOM 1627 C CA . GLU A 1 203 ? -13.374 13.366 0.970 1.00 91.94 203 GLU A CA 1
ATOM 1628 C C . GLU A 1 203 ? -14.838 12.995 1.245 1.00 91.94 203 GLU A C 1
ATOM 1630 O O . GLU A 1 203 ? -15.691 13.177 0.375 1.00 91.94 203 GLU A O 1
ATOM 1635 N N . VAL A 1 204 ? -15.143 12.456 2.431 1.00 92.44 204 VAL A N 1
ATOM 1636 C CA . VAL A 1 204 ? -16.470 11.916 2.760 1.00 92.44 204 VAL A CA 1
ATOM 1637 C C . VAL A 1 204 ? -17.027 12.570 4.019 1.00 92.44 204 VAL A C 1
ATOM 1639 O O . VAL A 1 204 ? -16.720 12.173 5.140 1.00 92.44 204 VAL A O 1
ATOM 1642 N N . LYS A 1 205 ? -17.956 13.506 3.844 1.00 92.50 205 LYS A N 1
ATOM 1643 C CA . LYS A 1 205 ? -18.687 14.131 4.954 1.00 92.50 205 LYS A CA 1
ATOM 1644 C C . LYS A 1 205 ? -20.037 13.448 5.119 1.00 92.50 205 LYS A C 1
ATOM 1646 O O . LYS A 1 205 ? -20.818 13.383 4.174 1.00 92.50 205 LYS A O 1
ATOM 1651 N N . THR A 1 206 ? -20.293 12.899 6.302 1.00 90.69 206 THR A N 1
ATOM 1652 C CA . THR A 1 206 ? -21.549 12.202 6.610 1.00 90.69 206 THR A CA 1
ATOM 1653 C C . THR A 1 206 ? -22.334 12.978 7.658 1.00 90.69 206 THR A C 1
ATOM 1655 O O . THR A 1 206 ? -21.825 13.207 8.752 1.00 90.69 206 THR A O 1
ATOM 1658 N N . ASP A 1 207 ? -23.569 13.329 7.307 1.00 88.69 207 ASP A N 1
ATOM 1659 C CA . ASP A 1 207 ? -24.572 13.939 8.182 1.00 88.69 207 ASP A CA 1
ATOM 1660 C C . ASP A 1 207 ? -25.554 12.859 8.691 1.00 88.69 207 ASP A C 1
ATOM 1662 O O . ASP A 1 207 ? -25.334 11.660 8.484 1.00 88.69 207 ASP A O 1
ATOM 1666 N N . SER A 1 208 ? -26.654 13.254 9.346 1.00 87.19 208 SER A N 1
ATOM 1667 C CA . SER A 1 208 ? -27.670 12.319 9.866 1.00 87.19 208 SER A CA 1
ATOM 1668 C C . SER A 1 208 ? -28.201 11.363 8.789 1.00 87.19 208 SER A C 1
ATOM 1670 O O . SER A 1 208 ? -28.162 10.143 8.981 1.00 87.19 208 SER A O 1
ATOM 1672 N N . ASP A 1 209 ? -28.605 11.920 7.641 1.00 92.81 209 ASP A N 1
ATOM 1673 C CA . ASP A 1 209 ? -29.372 11.216 6.599 1.00 92.81 209 ASP A CA 1
ATOM 1674 C C . ASP A 1 209 ? -28.700 11.231 5.219 1.00 92.81 209 ASP A C 1
ATOM 1676 O O . ASP A 1 209 ? -29.134 10.546 4.286 1.00 92.81 209 ASP A O 1
ATOM 1680 N N . SER A 1 210 ? -27.608 11.983 5.071 1.00 95.31 210 SER A N 1
ATOM 1681 C CA . SER A 1 210 ? -26.924 12.148 3.790 1.00 95.31 210 SER A CA 1
ATOM 1682 C C . SER A 1 210 ? -25.413 12.017 3.912 1.00 95.31 210 SER A C 1
ATOM 1684 O O . SER A 1 210 ? -24.829 12.242 4.970 1.00 95.31 210 SER A O 1
ATOM 1686 N N . THR A 1 211 ? -24.778 11.651 2.806 1.00 96.00 211 THR A N 1
ATOM 1687 C CA . THR A 1 211 ? -23.325 11.678 2.673 1.00 96.00 211 THR A CA 1
ATOM 1688 C C . THR A 1 211 ? -22.969 12.535 1.468 1.00 96.00 211 THR A C 1
ATOM 1690 O O . THR A 1 211 ? -23.506 12.345 0.373 1.00 96.00 211 THR A O 1
ATOM 1693 N N . ARG A 1 212 ? -22.050 13.476 1.667 1.00 96.12 212 ARG A N 1
ATOM 1694 C CA . ARG A 1 212 ? -21.432 14.284 0.622 1.00 96.12 212 ARG A CA 1
ATOM 1695 C C . ARG A 1 212 ? -20.037 13.744 0.339 1.00 96.12 212 ARG A C 1
ATOM 1697 O O . ARG A 1 212 ? -19.237 13.577 1.257 1.00 96.12 212 ARG A O 1
ATOM 1704 N N . ILE A 1 213 ? -19.762 13.480 -0.933 1.00 96.62 213 ILE A N 1
ATOM 1705 C CA . ILE A 1 213 ? -18.452 13.063 -1.418 1.00 96.62 213 ILE A CA 1
ATOM 1706 C C . ILE A 1 213 ? -17.937 14.147 -2.353 1.00 96.62 213 ILE A C 1
ATOM 1708 O O . ILE A 1 213 ? -18.542 14.382 -3.396 1.00 96.62 213 ILE A O 1
ATOM 1712 N N . SER A 1 214 ? -16.832 14.786 -1.990 1.00 96.50 214 SER A N 1
ATOM 1713 C CA . SER A 1 214 ? -16.197 15.847 -2.777 1.00 96.50 214 SER A CA 1
ATOM 1714 C C . SER A 1 214 ? -14.741 15.508 -3.054 1.00 96.50 214 SER A C 1
ATOM 1716 O O . SER A 1 214 ? -14.082 14.868 -2.239 1.00 96.50 214 SER A O 1
ATOM 1718 N N . GLY A 1 215 ? -14.214 15.924 -4.197 1.00 96.38 215 GLY A N 1
ATOM 1719 C CA . GLY A 1 215 ? -12.818 15.664 -4.523 1.00 96.38 215 GLY A CA 1
ATOM 1720 C C . GLY A 1 215 ? -12.464 16.041 -5.945 1.00 96.38 215 GLY A C 1
ATOM 1721 O O . GLY A 1 215 ? -13.182 16.800 -6.592 1.00 96.38 215 GLY A O 1
ATOM 1722 N N . THR A 1 216 ? -11.357 15.486 -6.428 1.00 98.00 216 THR A N 1
ATOM 1723 C CA . THR A 1 216 ? -10.796 15.814 -7.737 1.00 98.00 216 THR A CA 1
ATOM 1724 C C . THR A 1 216 ? -10.417 14.543 -8.479 1.00 98.00 216 THR A C 1
ATOM 1726 O O . THR A 1 216 ? -9.715 13.674 -7.952 1.00 98.00 216 THR A O 1
ATOM 1729 N N . VAL A 1 217 ? -10.853 14.449 -9.734 1.00 98.38 217 VAL A N 1
ATOM 1730 C CA . VAL A 1 217 ? -10.313 13.488 -10.697 1.00 98.38 217 VAL A CA 1
ATOM 1731 C C . VAL A 1 217 ? -9.154 14.168 -11.413 1.00 98.38 217 VAL A C 1
ATOM 1733 O O . VAL A 1 217 ? -9.355 15.165 -12.105 1.00 98.38 217 VAL A O 1
ATOM 1736 N N . THR A 1 218 ? -7.945 13.633 -11.268 1.00 98.31 218 THR A N 1
ATOM 1737 C CA . THR A 1 218 ? -6.781 14.127 -12.008 1.00 98.31 218 THR A CA 1
ATOM 1738 C C . THR A 1 218 ? -6.573 13.259 -13.239 1.00 98.31 218 THR A C 1
ATOM 1740 O O . THR A 1 218 ? -6.343 12.051 -13.132 1.00 98.31 218 THR A O 1
ATOM 1743 N N . LEU A 1 219 ? -6.647 13.877 -14.412 1.00 97.56 219 LEU A N 1
ATOM 1744 C CA . LEU A 1 219 ? -6.333 13.255 -15.689 1.00 97.56 219 LEU A CA 1
ATOM 1745 C C . LEU A 1 219 ? -4.932 13.655 -16.139 1.00 97.56 219 LEU A C 1
ATOM 1747 O O . LEU A 1 219 ? -4.476 14.770 -15.884 1.00 97.56 219 LEU A O 1
ATOM 1751 N N . GLN A 1 220 ? -4.258 12.744 -16.832 1.00 95.50 220 GLN A N 1
ATOM 1752 C CA . GLN A 1 220 ? -2.963 12.994 -17.453 1.00 95.50 220 GLN A CA 1
ATOM 1753 C C . GLN A 1 220 ? -2.916 12.445 -18.875 1.00 95.50 220 GLN A C 1
ATOM 1755 O O . GLN A 1 220 ? -3.579 11.458 -19.198 1.00 95.50 220 GLN A O 1
ATOM 1760 N N . THR A 1 221 ? -2.102 13.085 -19.713 1.00 92.06 221 THR A N 1
ATOM 1761 C CA . THR A 1 221 ? -1.862 12.693 -21.105 1.00 92.06 221 THR A CA 1
ATOM 1762 C C . THR A 1 221 ? -0.391 12.847 -21.496 1.00 92.06 221 THR A C 1
ATOM 1764 O O . THR A 1 221 ? 0.403 13.511 -20.825 1.00 92.06 221 THR A O 1
ATOM 1767 N N . GLY A 1 222 ? 0.005 12.159 -22.566 1.00 83.94 222 GLY A N 1
ATOM 1768 C CA . GLY A 1 222 ? 1.336 12.266 -23.161 1.00 83.94 222 GLY A CA 1
ATOM 1769 C C . GLY A 1 222 ? 1.561 13.554 -23.952 1.00 83.94 222 GLY A C 1
ATOM 1770 O O . GLY A 1 222 ? 2.697 14.011 -24.044 1.00 83.94 222 GLY A O 1
ATOM 1771 N N . THR A 1 223 ? 0.488 14.105 -24.522 1.00 84.56 223 THR A N 1
ATOM 1772 C CA . THR A 1 223 ? 0.536 15.194 -25.504 1.00 84.56 223 THR A CA 1
ATOM 1773 C C . THR A 1 223 ? -0.450 16.300 -25.141 1.00 84.56 223 THR A C 1
ATOM 1775 O O . THR A 1 223 ? -0.051 17.306 -24.573 1.00 84.56 223 THR A O 1
ATOM 1778 N N . TYR A 1 224 ? -1.733 16.093 -25.419 1.00 88.19 224 TYR A N 1
ATOM 1779 C CA . TYR A 1 224 ? -2.818 17.041 -25.184 1.00 88.19 224 TYR A CA 1
ATOM 1780 C C . TYR A 1 224 ? -4.132 16.292 -24.923 1.00 88.19 224 TYR A C 1
ATOM 1782 O O . TYR A 1 224 ? -4.200 15.063 -25.087 1.00 88.19 224 TYR A O 1
ATOM 1790 N N . PHE A 1 225 ? -5.167 17.012 -24.494 1.00 92.12 225 PHE A N 1
ATOM 1791 C CA . PHE A 1 225 ? -6.515 16.482 -24.291 1.00 92.12 225 PHE A CA 1
ATOM 1792 C C . PHE A 1 225 ? -7.387 16.792 -25.516 1.00 92.12 225 PHE A C 1
ATOM 1794 O O . PHE A 1 225 ? -7.729 17.955 -25.729 1.00 92.12 225 PHE A O 1
ATOM 1801 N N . PRO A 1 226 ? -7.749 15.798 -26.350 1.00 91.00 226 PRO A N 1
ATOM 1802 C CA . PRO A 1 226 ? -8.663 16.022 -27.464 1.00 91.00 226 PRO A CA 1
ATOM 1803 C C . PRO A 1 226 ? -10.119 16.068 -26.978 1.00 91.00 226 PRO A C 1
ATOM 1805 O O . PRO A 1 226 ? -10.433 15.616 -25.876 1.00 91.00 226 PRO A O 1
ATOM 1808 N N . ASP A 1 227 ? -11.020 16.526 -27.843 1.00 91.50 227 ASP A N 1
ATOM 1809 C CA . ASP A 1 227 ? -12.456 16.549 -27.565 1.00 91.50 227 ASP A CA 1
ATOM 1810 C C . ASP A 1 227 ? -13.090 15.163 -27.362 1.00 91.50 227 ASP A C 1
ATOM 1812 O O . ASP A 1 227 ? -12.613 14.115 -27.830 1.00 91.50 227 ASP A O 1
ATOM 1816 N N . GLY A 1 228 ? -14.248 15.183 -26.694 1.00 92.44 228 GLY A N 1
ATOM 1817 C CA . GLY A 1 228 ? -15.152 14.038 -26.569 1.00 92.44 228 GLY A CA 1
ATOM 1818 C C . GLY A 1 228 ? -14.881 13.124 -25.373 1.00 92.44 228 GLY A C 1
ATOM 1819 O O . GLY A 1 228 ? -15.430 12.016 -25.325 1.00 92.44 228 GLY A O 1
ATOM 1820 N N . TYR A 1 229 ? -14.052 13.559 -24.419 1.00 96.81 229 TYR A N 1
ATOM 1821 C CA . TYR A 1 229 ? -13.851 12.855 -23.156 1.00 96.81 229 TYR A CA 1
ATOM 1822 C C . TYR A 1 229 ? -14.895 13.241 -22.099 1.00 96.81 229 TYR A C 1
ATOM 1824 O O . TYR A 1 229 ? -15.344 14.379 -21.991 1.00 96.81 229 TYR A O 1
ATOM 1832 N N . SER A 1 230 ? -15.276 12.263 -21.281 1.00 97.88 230 SER A N 1
ATOM 1833 C CA . SER A 1 230 ? -16.141 12.462 -20.115 1.00 97.88 230 SER A CA 1
ATOM 1834 C C . SER A 1 230 ? -15.751 11.500 -18.999 1.00 97.88 230 SER A C 1
ATOM 1836 O O . SER A 1 230 ? -15.208 10.425 -19.269 1.00 97.88 230 SER A O 1
ATOM 1838 N N . ILE A 1 231 ? -16.048 11.862 -17.755 1.00 98.44 231 ILE A N 1
ATOM 1839 C CA . ILE A 1 231 ? -15.861 11.000 -16.589 1.00 98.44 231 ILE A CA 1
ATOM 1840 C C . ILE A 1 231 ? -17.233 10.625 -16.038 1.00 98.44 231 ILE A C 1
ATOM 1842 O O . ILE A 1 231 ? -18.017 11.489 -15.653 1.00 98.44 231 ILE A O 1
ATOM 1846 N N . ASP A 1 232 ? -17.505 9.327 -15.961 1.00 98.44 232 ASP A N 1
ATOM 1847 C CA . ASP A 1 232 ? -18.631 8.779 -15.213 1.00 98.44 232 ASP A CA 1
ATOM 1848 C C . ASP A 1 232 ? -18.162 8.433 -13.793 1.00 98.44 232 ASP A C 1
ATOM 1850 O O . ASP A 1 232 ? -17.465 7.436 -13.587 1.00 98.44 232 ASP A O 1
ATOM 1854 N N . LEU A 1 233 ? -18.565 9.238 -12.812 1.00 98.62 233 LEU A N 1
ATOM 1855 C CA . LEU A 1 233 ? -18.385 8.952 -11.394 1.00 98.62 233 LEU A CA 1
ATOM 1856 C C . LEU A 1 233 ? -19.551 8.124 -10.861 1.00 98.62 233 LEU A C 1
ATOM 1858 O O . LEU A 1 233 ? -20.715 8.448 -11.100 1.00 98.62 233 LEU A O 1
ATOM 1862 N N . THR A 1 234 ? -19.257 7.054 -10.125 1.00 98.44 234 THR A N 1
ATOM 1863 C CA . THR A 1 234 ? -20.266 6.190 -9.495 1.00 98.44 234 THR A CA 1
ATOM 1864 C C . THR A 1 234 ? -19.888 5.873 -8.055 1.00 98.44 234 THR A C 1
ATOM 1866 O O . THR A 1 234 ? -18.834 5.293 -7.802 1.00 98.44 234 THR A O 1
ATOM 1869 N N . ILE A 1 235 ? -20.784 6.190 -7.116 1.00 98.31 235 ILE A N 1
ATOM 1870 C CA . ILE A 1 235 ? -20.660 5.796 -5.709 1.00 98.31 235 ILE A CA 1
ATOM 1871 C C . ILE A 1 235 ? -21.406 4.478 -5.515 1.00 98.31 235 ILE A C 1
ATOM 1873 O O . ILE A 1 235 ? -22.618 4.409 -5.740 1.00 98.31 235 ILE A O 1
ATOM 1877 N N . ARG A 1 236 ? -20.702 3.410 -5.128 1.00 96.62 236 ARG A N 1
ATOM 1878 C CA . ARG A 1 236 ? -21.304 2.081 -4.915 1.00 96.62 236 ARG A CA 1
ATOM 1879 C C . ARG A 1 236 ? -20.601 1.264 -3.841 1.00 96.62 236 ARG A C 1
ATOM 1881 O O . ARG A 1 236 ? -19.426 1.466 -3.567 1.00 96.62 236 ARG A O 1
ATOM 1888 N N . ASN A 1 237 ? -21.299 0.267 -3.315 1.00 94.75 237 ASN A N 1
ATOM 1889 C CA . ASN A 1 237 ? -20.682 -0.884 -2.655 1.00 94.75 237 ASN A CA 1
ATOM 1890 C C . ASN A 1 237 ? -20.999 -2.163 -3.450 1.00 94.75 237 ASN A C 1
ATOM 1892 O O . ASN A 1 237 ? -21.497 -2.093 -4.575 1.00 94.75 237 ASN A O 1
ATOM 1896 N N . ARG A 1 238 ? -20.707 -3.346 -2.893 1.00 89.06 238 ARG A N 1
ATOM 1897 C CA . ARG A 1 238 ? -20.995 -4.631 -3.562 1.00 89.06 238 ARG A CA 1
ATOM 1898 C C . ARG A 1 238 ? -22.493 -4.873 -3.801 1.00 89.06 238 ARG A C 1
ATOM 1900 O O . ARG A 1 238 ? -22.838 -5.625 -4.702 1.00 89.06 238 ARG A O 1
ATOM 1907 N N . LYS A 1 239 ? -23.370 -4.291 -2.977 1.00 89.94 239 LYS A N 1
ATOM 1908 C CA . LYS A 1 239 ? -24.817 -4.557 -2.976 1.00 89.94 239 LYS A CA 1
ATOM 1909 C C . LYS A 1 239 ? -25.606 -3.558 -3.819 1.00 89.94 239 LYS A C 1
ATOM 1911 O O . LYS A 1 239 ? -26.577 -3.949 -4.452 1.00 89.94 239 LYS A O 1
ATOM 1916 N N . ARG A 1 240 ? -25.234 -2.272 -3.797 1.00 94.31 240 ARG A N 1
ATOM 1917 C CA . ARG A 1 240 ? -26.007 -1.211 -4.458 1.00 94.31 240 ARG A CA 1
ATOM 1918 C C . ARG A 1 240 ? -25.160 -0.038 -4.940 1.00 94.31 240 ARG A C 1
ATOM 1920 O O . ARG A 1 240 ? -24.080 0.235 -4.412 1.00 94.31 240 ARG A O 1
ATOM 1927 N N . ARG A 1 241 ? -25.715 0.691 -5.911 1.00 97.00 241 ARG A N 1
ATOM 1928 C CA . ARG A 1 241 ? -25.277 2.027 -6.331 1.00 97.00 241 ARG A CA 1
ATOM 1929 C C . ARG A 1 241 ? -26.039 3.087 -5.533 1.00 97.00 241 ARG A C 1
ATOM 1931 O O . ARG A 1 241 ? -27.237 2.944 -5.325 1.00 97.00 241 ARG A O 1
ATOM 1938 N N . PHE A 1 242 ? -25.336 4.134 -5.122 1.00 97.06 242 PHE A N 1
ATOM 1939 C CA . PHE A 1 242 ? -25.839 5.221 -4.282 1.00 97.06 242 PHE A CA 1
ATOM 1940 C C . PHE A 1 242 ? -25.981 6.539 -5.038 1.00 97.06 242 PHE A C 1
ATOM 1942 O O . PHE A 1 242 ? -26.953 7.258 -4.855 1.00 97.06 242 PHE A O 1
ATOM 1949 N N . GLY A 1 243 ? -25.027 6.832 -5.921 1.00 95.69 243 GLY A N 1
ATOM 1950 C CA . GLY A 1 243 ? -25.003 8.075 -6.680 1.00 95.69 243 GLY A CA 1
ATOM 1951 C C . GLY A 1 243 ? -24.227 7.923 -7.977 1.00 95.69 243 GLY A C 1
ATOM 1952 O O . GLY A 1 243 ? -23.420 6.999 -8.135 1.00 95.69 243 GLY A O 1
ATOM 1953 N N . ARG A 1 244 ? -24.494 8.832 -8.914 1.00 97.50 244 ARG A N 1
ATOM 1954 C CA . ARG A 1 244 ? -23.782 8.944 -10.184 1.00 97.50 244 ARG A CA 1
ATOM 1955 C C . ARG A 1 244 ? -23.660 10.413 -10.561 1.00 97.50 244 ARG A C 1
ATOM 1957 O O . ARG A 1 244 ? -24.604 11.167 -10.364 1.00 97.50 244 ARG A O 1
ATOM 1964 N N . LEU A 1 245 ? -22.532 10.775 -11.151 1.00 98.06 245 LEU A N 1
ATOM 1965 C CA . LEU A 1 245 ? -22.306 12.082 -11.750 1.00 98.06 245 LEU A CA 1
ATOM 1966 C C . LEU A 1 245 ? -21.533 11.889 -13.050 1.00 98.06 245 LEU A C 1
ATOM 1968 O O . LEU A 1 245 ? -20.624 11.065 -13.108 1.00 98.06 245 LEU A O 1
ATOM 1972 N N . ARG A 1 246 ? -21.908 12.619 -14.097 1.00 97.88 246 ARG A N 1
ATOM 1973 C CA . ARG A 1 246 ? -21.141 12.678 -15.342 1.00 97.88 246 ARG A CA 1
ATOM 1974 C C . ARG A 1 246 ? -20.512 14.057 -15.452 1.00 97.88 246 ARG A C 1
ATOM 1976 O O . ARG A 1 246 ? -21.211 15.051 -15.302 1.00 97.88 246 ARG A O 1
ATOM 1983 N N . LEU A 1 247 ? -19.217 14.088 -15.730 1.00 97.44 247 LEU A N 1
ATOM 1984 C CA . LEU A 1 247 ? -18.435 15.304 -15.914 1.00 97.44 247 LEU A CA 1
ATOM 1985 C C . LEU A 1 247 ? -17.896 15.338 -17.338 1.00 97.44 247 LEU A C 1
ATOM 1987 O O . LEU A 1 247 ? -17.435 14.316 -17.853 1.00 97.44 247 LEU A O 1
ATOM 1991 N N . THR A 1 248 ? -17.938 16.504 -17.967 1.00 95.38 248 THR A N 1
ATOM 1992 C CA . THR A 1 248 ? -17.274 16.733 -19.253 1.00 95.38 248 THR A CA 1
ATOM 1993 C C . THR A 1 248 ? -15.799 17.021 -19.005 1.00 95.38 248 THR A C 1
ATOM 1995 O O . THR A 1 248 ? -15.458 17.721 -18.055 1.00 95.38 248 THR A O 1
ATOM 1998 N N . VAL A 1 249 ? -14.927 16.471 -19.849 1.00 95.81 249 VAL A N 1
ATOM 1999 C CA . VAL A 1 249 ? -13.497 16.793 -19.855 1.00 95.81 249 VAL A CA 1
ATOM 2000 C C . VAL A 1 249 ? -13.267 17.802 -20.980 1.00 95.81 249 VAL A C 1
ATOM 2002 O O . VAL A 1 249 ? -13.484 17.439 -22.139 1.00 95.81 249 VAL A O 1
ATOM 2005 N N . PRO A 1 250 ? -12.874 19.049 -20.677 1.00 94.06 250 PRO A N 1
ATOM 2006 C CA . PRO A 1 250 ? -12.562 20.033 -21.706 1.00 94.06 250 PRO A CA 1
ATOM 2007 C C . PRO A 1 250 ? -11.375 19.586 -22.564 1.00 94.06 250 PRO A C 1
ATOM 2009 O O . PRO A 1 250 ? -10.407 19.021 -22.048 1.00 94.06 250 PRO A O 1
ATOM 2012 N N . SER A 1 251 ? -11.414 19.874 -23.865 1.00 92.88 251 SER A N 1
ATOM 2013 C CA . SER A 1 251 ? -10.204 19.817 -24.684 1.00 92.88 251 SER A CA 1
ATOM 2014 C C . SER A 1 251 ? -9.186 20.839 -24.194 1.00 92.88 251 SER A C 1
ATOM 2016 O O . SER A 1 251 ? -9.552 21.950 -23.812 1.00 92.88 251 SER A O 1
ATOM 2018 N N . ASP A 1 252 ? -7.909 20.492 -24.262 1.00 91.88 252 ASP A N 1
ATOM 2019 C CA . ASP A 1 252 ? -6.818 21.397 -23.920 1.00 91.88 252 ASP A CA 1
ATOM 2020 C C . ASP A 1 252 ? -5.567 20.988 -24.694 1.00 91.88 252 ASP A C 1
ATOM 2022 O O . ASP A 1 252 ? -5.059 19.877 -24.522 1.00 91.88 252 ASP A O 1
ATOM 2026 N N . SER A 1 253 ? -5.103 21.876 -25.575 1.00 88.44 253 SER A N 1
ATOM 2027 C CA . SER A 1 253 ? -3.913 21.684 -26.409 1.00 88.44 253 SER A CA 1
ATOM 2028 C C . SER A 1 253 ? -2.602 21.987 -25.685 1.00 88.44 253 SER A C 1
ATOM 2030 O O . SER A 1 253 ? -1.545 21.586 -26.164 1.00 88.44 253 SER A O 1
ATOM 2032 N N . ASN A 1 254 ? -2.661 22.706 -24.562 1.00 87.88 254 ASN A N 1
ATOM 2033 C CA . ASN A 1 254 ? -1.503 23.346 -23.942 1.00 87.88 254 ASN A CA 1
ATOM 2034 C C . ASN A 1 254 ? -1.073 22.651 -22.645 1.00 87.88 254 ASN A C 1
ATOM 2036 O O . ASN A 1 254 ? 0.082 22.781 -22.238 1.00 87.88 254 ASN A O 1
ATOM 2040 N N . HIS A 1 255 ? -1.964 21.884 -22.012 1.00 89.50 255 HIS A N 1
ATOM 2041 C CA . HIS A 1 255 ? -1.668 21.177 -20.768 1.00 89.50 255 HIS A CA 1
ATOM 2042 C C . HIS A 1 255 ? -1.730 19.655 -20.913 1.00 89.50 255 HIS A C 1
ATOM 2044 O O . HIS A 1 255 ? -2.551 19.082 -21.626 1.00 89.50 255 HIS A O 1
ATOM 2050 N N . THR A 1 256 ? -0.869 18.977 -20.151 1.00 91.62 256 THR A N 1
ATOM 2051 C CA . THR A 1 256 ? -0.804 17.506 -20.067 1.00 91.62 256 THR A CA 1
ATOM 2052 C C . THR A 1 256 ? -1.450 16.946 -18.800 1.00 91.62 256 THR A C 1
ATOM 2054 O O . THR A 1 256 ? -1.519 15.728 -18.621 1.00 91.62 256 THR A O 1
ATOM 2057 N N . VAL A 1 257 ? -1.936 17.826 -17.921 1.00 95.94 257 VAL A N 1
ATOM 2058 C CA . VAL A 1 257 ? -2.623 17.492 -16.673 1.00 95.94 257 VAL A CA 1
ATOM 2059 C C . VAL A 1 257 ? -3.892 18.329 -16.576 1.00 95.94 257 VAL A C 1
ATOM 2061 O O . VAL A 1 257 ? -3.841 19.535 -16.784 1.00 95.94 257 VAL A O 1
ATOM 2064 N N . GLN A 1 258 ? -5.009 17.700 -16.217 1.00 96.12 258 GLN A N 1
ATOM 2065 C CA . GLN A 1 258 ? -6.251 18.391 -15.876 1.00 96.12 258 GLN A CA 1
ATOM 2066 C C . GLN A 1 258 ? -6.781 17.889 -14.539 1.00 96.12 258 GLN A C 1
ATOM 2068 O O . GLN A 1 258 ? -6.724 16.696 -14.237 1.00 96.12 258 GLN A O 1
ATOM 2073 N N . GLN A 1 259 ? -7.314 18.808 -13.744 1.00 97.00 259 GLN A N 1
ATOM 2074 C CA . GLN A 1 259 ? -7.946 18.523 -12.464 1.00 97.00 259 GLN A CA 1
ATOM 2075 C C . GLN A 1 259 ? -9.421 18.882 -12.564 1.00 97.00 259 GLN A C 1
ATOM 2077 O O . GLN A 1 259 ? -9.767 20.040 -12.773 1.00 97.00 259 GLN A O 1
ATOM 2082 N N . ILE A 1 260 ? -10.285 17.879 -12.435 1.00 97.75 260 ILE A N 1
ATOM 2083 C CA . ILE A 1 260 ? -11.729 18.050 -12.573 1.00 97.75 260 ILE A CA 1
ATOM 2084 C C . ILE A 1 260 ? -12.354 17.844 -11.191 1.00 97.75 260 ILE A C 1
ATOM 2086 O O . ILE A 1 260 ? -12.418 16.699 -10.722 1.00 97.75 260 ILE A O 1
ATOM 2090 N N . PRO A 1 261 ? -12.764 18.929 -10.509 1.00 98.19 261 PRO A N 1
ATOM 2091 C CA . PRO A 1 261 ? -13.411 18.830 -9.213 1.00 98.19 261 PRO A CA 1
ATOM 2092 C C . PRO A 1 261 ? -14.817 18.248 -9.357 1.00 98.19 261 PRO A C 1
ATOM 2094 O O . PRO A 1 261 ? -15.469 18.375 -10.395 1.00 98.19 261 PRO A O 1
ATOM 2097 N N . PHE A 1 262 ? -15.298 17.611 -8.297 1.00 98.25 262 PHE A N 1
ATOM 2098 C CA . PHE A 1 262 ? -16.640 17.059 -8.247 1.00 98.25 262 PHE A CA 1
ATOM 2099 C C . PHE A 1 262 ? -17.219 17.106 -6.839 1.00 98.25 262 PHE A C 1
ATOM 2101 O O . PHE A 1 262 ? -16.495 17.059 -5.843 1.00 98.25 262 PHE A O 1
ATOM 2108 N N . GLU A 1 263 ? -18.547 17.106 -6.773 1.00 97.94 263 GLU A N 1
ATOM 2109 C CA . GLU A 1 263 ? -19.302 16.867 -5.551 1.00 97.94 263 GLU A CA 1
ATOM 2110 C C . GLU A 1 263 ? -20.513 15.982 -5.873 1.00 97.94 263 GLU A C 1
ATOM 2112 O O . GLU A 1 263 ? -21.242 16.223 -6.834 1.00 97.94 263 GLU A O 1
ATOM 2117 N N . ILE A 1 264 ? -20.723 14.932 -5.079 1.00 97.75 264 ILE A N 1
ATOM 2118 C CA . ILE A 1 264 ? -21.884 14.044 -5.158 1.00 97.75 264 ILE A CA 1
ATOM 2119 C C . ILE A 1 264 ? -22.528 13.995 -3.778 1.00 97.75 264 ILE A C 1
ATOM 2121 O O . ILE A 1 264 ? -21.923 13.514 -2.818 1.00 97.75 264 ILE A O 1
ATOM 2125 N N . LYS A 1 265 ? -23.783 14.439 -3.683 1.00 96.88 265 LYS A N 1
ATOM 2126 C CA . LYS A 1 265 ? -24.631 14.214 -2.509 1.00 96.88 265 LYS A CA 1
ATOM 2127 C C . LYS A 1 265 ? -25.468 12.954 -2.725 1.00 96.88 265 LYS A C 1
ATOM 2129 O O . LYS A 1 265 ? -26.084 12.778 -3.772 1.00 96.88 265 LYS A O 1
ATOM 2134 N N . THR A 1 266 ? -25.479 12.070 -1.738 1.00 96.19 266 THR A N 1
ATOM 2135 C CA . THR A 1 266 ? -26.234 10.811 -1.741 1.00 96.19 266 THR A CA 1
ATOM 2136 C C . THR A 1 266 ? -26.956 10.630 -0.407 1.00 96.19 266 THR A C 1
ATOM 2138 O O . THR A 1 266 ? -26.636 11.296 0.579 1.00 96.19 266 THR A O 1
ATOM 2141 N N . VAL A 1 267 ? -27.900 9.686 -0.352 1.00 95.31 267 VAL A N 1
ATOM 2142 C CA . VAL A 1 267 ? -28.335 9.082 0.917 1.00 95.31 267 VAL A CA 1
ATOM 2143 C C . VAL A 1 267 ? -27.126 8.604 1.720 1.00 95.31 267 VAL A C 1
ATOM 2145 O O . VAL A 1 267 ? -26.093 8.253 1.131 1.00 95.31 267 VAL A O 1
ATOM 2148 N N . ARG A 1 268 ? -27.270 8.553 3.046 1.00 94.56 268 ARG A N 1
ATOM 2149 C CA . ARG A 1 268 ? -26.205 8.115 3.950 1.00 94.56 268 ARG A CA 1
ATOM 2150 C C . ARG A 1 268 ? -25.591 6.785 3.509 1.00 94.56 268 ARG A C 1
ATOM 2152 O O . ARG A 1 268 ? -26.277 5.771 3.329 1.00 94.56 268 ARG A O 1
ATOM 2159 N N . LEU A 1 269 ? -24.274 6.800 3.323 1.00 95.31 269 LEU A N 1
ATOM 2160 C CA . LEU A 1 269 ? -23.516 5.592 3.039 1.00 95.31 269 LEU A CA 1
ATOM 2161 C C . LEU A 1 269 ? -23.442 4.721 4.306 1.00 95.31 269 LEU A C 1
ATOM 2163 O O . LEU A 1 269 ? -23.218 5.249 5.394 1.00 95.31 269 LEU A O 1
ATOM 2167 N N . PRO A 1 270 ? -23.603 3.390 4.189 1.00 93.88 270 PRO A N 1
ATOM 2168 C CA . PRO A 1 270 ? -23.317 2.464 5.272 1.00 93.88 270 PRO A CA 1
ATOM 2169 C C . PRO A 1 270 ? -21.868 2.627 5.707 1.00 93.88 270 PRO A C 1
ATOM 2171 O O . PRO A 1 270 ? -20.968 2.545 4.866 1.00 93.88 270 PRO A O 1
ATOM 2174 N N . ALA A 1 271 ? -21.664 2.863 6.995 1.00 93.38 271 ALA A N 1
ATOM 2175 C CA . ALA A 1 271 ? -20.338 3.011 7.554 1.00 93.38 271 ALA A CA 1
ATOM 2176 C C . ALA A 1 271 ? -19.718 1.640 7.861 1.00 93.38 271 ALA A C 1
ATOM 2178 O O . ALA A 1 271 ? -20.435 0.668 8.114 1.00 93.38 271 ALA A O 1
ATOM 2179 N N . TRP A 1 272 ? -18.395 1.551 7.765 1.00 94.81 272 TRP A N 1
ATOM 2180 C CA . TRP A 1 272 ? -17.646 0.337 8.056 1.00 94.81 272 TRP A CA 1
ATOM 2181 C C . TRP A 1 272 ? -17.500 0.164 9.569 1.00 94.81 272 TRP A C 1
ATOM 2183 O O . TRP A 1 272 ? -17.040 1.070 10.262 1.00 94.81 272 TRP A O 1
ATOM 2193 N N . SER A 1 273 ? -17.817 -1.028 10.067 1.00 94.31 273 SER A N 1
ATOM 2194 C CA . SER A 1 273 ? -17.493 -1.460 11.428 1.00 94.31 273 SER A CA 1
ATOM 2195 C C . SER A 1 273 ? -17.065 -2.936 11.436 1.00 94.31 273 SER A C 1
ATOM 2197 O O . SER A 1 273 ? -17.274 -3.641 10.442 1.00 94.31 273 SER A O 1
ATOM 2199 N N . PRO A 1 274 ? -16.494 -3.447 12.541 1.00 93.81 274 PRO A N 1
ATOM 2200 C CA . PRO A 1 274 ? -16.193 -4.875 12.693 1.00 93.81 274 PRO A CA 1
ATOM 2201 C C . PRO A 1 274 ? -17.399 -5.807 12.462 1.00 93.81 274 PRO A C 1
ATOM 2203 O O . PRO A 1 274 ? -17.268 -6.912 11.923 1.00 93.81 274 PRO A O 1
ATOM 2206 N N . GLU A 1 275 ? -18.590 -5.350 12.846 1.00 92.88 275 GLU A N 1
ATOM 2207 C CA . GLU A 1 275 ? -19.867 -6.051 12.690 1.00 92.88 275 GLU A CA 1
ATOM 2208 C C . GLU A 1 275 ? -20.450 -5.872 11.283 1.00 92.88 275 GLU A C 1
ATOM 2210 O O . GLU A 1 275 ? -21.066 -6.792 10.742 1.00 92.88 275 GLU A O 1
ATOM 2215 N N . VAL A 1 276 ? -20.228 -4.705 10.668 1.00 93.19 276 VAL A N 1
ATOM 2216 C CA . VAL A 1 276 ? -20.708 -4.355 9.325 1.00 93.19 276 VAL A CA 1
ATOM 2217 C C . VAL A 1 276 ? -19.520 -3.976 8.423 1.00 93.19 276 VAL A C 1
ATOM 2219 O O . VAL A 1 276 ? -19.308 -2.796 8.135 1.00 93.19 276 VAL A O 1
ATOM 2222 N N . PRO A 1 277 ? -18.736 -4.957 7.926 1.00 94.94 277 PRO A N 1
ATOM 2223 C CA . PRO A 1 277 ? -17.517 -4.714 7.145 1.00 94.94 277 PRO A CA 1
ATOM 2224 C C . PRO A 1 277 ? -17.804 -4.335 5.681 1.00 94.94 277 PRO A C 1
ATOM 2226 O O . PRO A 1 277 ? -17.407 -5.006 4.726 1.00 94.94 277 PRO A O 1
ATOM 2229 N N . VAL A 1 278 ? -18.565 -3.262 5.477 1.00 94.50 278 VAL A N 1
ATOM 2230 C CA . VAL A 1 278 ? -18.947 -2.760 4.155 1.00 94.50 278 VAL A CA 1
ATOM 2231 C C . VAL A 1 278 ? -17.899 -1.793 3.611 1.00 94.50 278 VAL A C 1
ATOM 2233 O O . VAL A 1 278 ? -17.492 -0.856 4.285 1.00 94.50 278 VAL A O 1
ATOM 2236 N N . ILE A 1 279 ? -17.491 -1.990 2.356 1.00 93.81 279 ILE A N 1
ATOM 2237 C CA . ILE A 1 279 ? -16.576 -1.078 1.660 1.00 93.81 279 ILE A CA 1
ATOM 2238 C C . ILE A 1 279 ? -17.353 -0.353 0.565 1.00 93.81 279 ILE A C 1
ATOM 2240 O O . ILE A 1 279 ? -17.934 -0.981 -0.329 1.00 93.81 279 ILE A O 1
ATOM 2244 N N . ASN A 1 280 ? -17.365 0.974 0.646 1.00 95.31 280 ASN A N 1
ATOM 2245 C CA . ASN A 1 280 ? -17.902 1.844 -0.393 1.00 95.31 280 ASN A CA 1
ATOM 2246 C C . ASN A 1 280 ? -16.761 2.295 -1.311 1.00 95.31 280 ASN A C 1
ATOM 2248 O O . ASN A 1 280 ? -15.619 2.417 -0.881 1.00 95.31 280 ASN A O 1
ATOM 2252 N N . TYR A 1 281 ? -17.072 2.548 -2.576 1.00 96.25 281 TYR A N 1
ATOM 2253 C CA . TYR A 1 281 ? -16.115 2.964 -3.592 1.00 96.25 281 TYR A CA 1
ATOM 2254 C C . TYR A 1 281 ? -16.657 4.155 -4.371 1.00 96.25 281 TYR A C 1
ATOM 2256 O O . TYR A 1 281 ? -17.843 4.187 -4.711 1.00 96.25 281 TYR A O 1
ATOM 2264 N N . CYS A 1 282 ? -15.759 5.065 -4.732 1.00 97.44 282 CYS A N 1
ATOM 2265 C CA . CYS A 1 282 ? -15.939 5.969 -5.856 1.00 97.44 282 CYS A CA 1
ATOM 2266 C C . CYS A 1 282 ? -15.236 5.353 -7.072 1.00 97.44 282 CYS A C 1
ATOM 2268 O O . CYS A 1 282 ? -14.017 5.173 -7.061 1.00 97.44 282 CYS A O 1
ATOM 2270 N N . GLN A 1 283 ? -15.992 4.979 -8.106 1.00 97.94 283 GLN A N 1
ATOM 2271 C CA . GLN A 1 283 ? -15.401 4.706 -9.416 1.00 97.94 283 GLN A CA 1
ATOM 2272 C C . GLN A 1 283 ? -15.382 5.957 -10.256 1.00 97.94 283 GLN A C 1
ATOM 2274 O O . GLN A 1 283 ? -16.431 6.567 -10.434 1.00 97.94 283 GLN A O 1
ATOM 2279 N N . ALA A 1 284 ? -14.238 6.225 -10.868 1.00 98.50 284 ALA A N 1
ATOM 2280 C CA . ALA A 1 284 ? -14.126 7.103 -12.016 1.00 98.50 284 ALA A CA 1
ATOM 2281 C C . ALA A 1 284 ? -13.905 6.258 -13.270 1.00 98.50 284 ALA A C 1
ATOM 2283 O O . ALA A 1 284 ? -12.905 5.549 -13.377 1.00 98.50 284 ALA A O 1
ATOM 2284 N N . LEU A 1 285 ? -14.840 6.334 -14.213 1.00 98.50 285 LEU A N 1
ATOM 2285 C CA . LEU A 1 285 ? -14.727 5.721 -15.531 1.00 98.50 285 LEU A CA 1
ATOM 2286 C C . LEU A 1 285 ? -14.510 6.819 -16.574 1.00 98.50 285 LEU A C 1
ATOM 2288 O O . LEU A 1 285 ? -15.425 7.588 -16.865 1.00 98.50 285 LEU A O 1
ATOM 2292 N N . LEU A 1 286 ? -13.318 6.863 -17.164 1.00 98.50 286 LEU A N 1
ATOM 2293 C CA . LEU A 1 286 ? -13.010 7.753 -18.276 1.00 98.50 286 LEU A CA 1
ATOM 2294 C C . LEU A 1 286 ? -13.564 7.157 -19.573 1.00 98.50 286 LEU A C 1
ATOM 2296 O O . LEU A 1 286 ? -13.284 6.006 -19.926 1.00 98.50 286 LEU A O 1
ATOM 2300 N N . ARG A 1 287 ? -14.337 7.952 -20.307 1.00 98.00 287 ARG A N 1
ATOM 2301 C CA . ARG A 1 287 ? -14.952 7.578 -21.581 1.00 98.00 287 ARG A CA 1
ATOM 2302 C C . ARG A 1 287 ? -14.535 8.522 -22.691 1.00 98.00 287 ARG A C 1
ATOM 2304 O O . ARG A 1 287 ? -14.396 9.714 -22.447 1.00 98.00 287 ARG A O 1
ATOM 2311 N N . ARG A 1 288 ? -14.463 7.993 -23.912 1.00 95.56 288 ARG A N 1
ATOM 2312 C CA . ARG A 1 288 ? -14.471 8.776 -25.155 1.00 95.56 288 ARG A CA 1
ATOM 2313 C C . ARG A 1 288 ? -15.663 8.318 -25.990 1.00 95.56 288 ARG A C 1
ATOM 2315 O O . ARG A 1 288 ? -15.654 7.203 -26.518 1.00 95.56 288 ARG A O 1
ATOM 2322 N N . GLY A 1 289 ? -16.735 9.109 -25.997 1.00 92.25 289 GLY A N 1
ATOM 2323 C CA . GLY A 1 289 ? -18.052 8.655 -26.462 1.00 92.25 289 GLY A CA 1
ATOM 2324 C C . GLY A 1 289 ? -18.504 7.363 -25.754 1.00 92.25 289 GLY A C 1
ATOM 2325 O O . GLY A 1 289 ? -18.560 7.283 -24.521 1.00 92.25 289 GLY A O 1
ATOM 2326 N N . TYR A 1 290 ? -18.787 6.309 -26.526 1.00 91.94 290 TYR A N 1
ATOM 2327 C CA . TYR A 1 290 ? -19.219 5.014 -25.984 1.00 91.94 290 TYR A CA 1
ATOM 2328 C C . TYR A 1 290 ? -18.074 4.119 -25.480 1.00 91.94 290 TYR A C 1
ATOM 2330 O O . TYR A 1 290 ? -18.339 3.189 -24.711 1.00 91.94 290 TYR A O 1
ATOM 2338 N N . LYS A 1 291 ? -16.813 4.420 -25.812 1.00 96.38 291 LYS A N 1
ATOM 2339 C CA . LYS A 1 291 ? -15.651 3.607 -25.426 1.00 96.38 291 LYS A CA 1
ATOM 2340 C C . LYS A 1 291 ? -15.219 3.890 -23.986 1.00 96.38 291 LYS A C 1
ATOM 2342 O O . LYS A 1 291 ? -15.040 5.045 -23.605 1.00 96.38 291 LYS A O 1
ATOM 2347 N N . ARG A 1 292 ? -15.008 2.829 -23.201 1.00 97.50 292 ARG A N 1
ATOM 2348 C CA . ARG A 1 292 ? -14.354 2.876 -21.881 1.00 97.50 292 ARG A CA 1
ATOM 2349 C C . ARG A 1 292 ? -12.843 2.940 -22.094 1.00 97.50 292 ARG A C 1
ATOM 2351 O O . ARG A 1 292 ? -12.300 2.061 -22.756 1.00 97.50 292 ARG A O 1
ATOM 2358 N N . VAL A 1 293 ? -12.198 3.995 -21.605 1.00 96.94 293 VAL A N 1
ATOM 2359 C CA . VAL A 1 293 ? -10.777 4.275 -21.867 1.00 96.94 293 VAL A CA 1
ATOM 2360 C C . VAL A 1 293 ? -9.912 3.887 -20.678 1.00 96.94 293 VAL A C 1
ATOM 2362 O O . VAL A 1 293 ? -8.957 3.141 -20.852 1.00 96.94 293 VAL A O 1
ATOM 2365 N N . ASP A 1 294 ? -10.261 4.359 -19.485 1.00 97.81 294 ASP A N 1
ATOM 2366 C CA . ASP A 1 294 ? -9.559 4.046 -18.239 1.00 97.81 294 ASP A CA 1
ATOM 2367 C C . ASP A 1 294 ? -10.563 3.992 -17.090 1.00 97.81 294 ASP A C 1
ATOM 2369 O O . ASP A 1 294 ? -11.656 4.557 -17.179 1.00 97.81 294 ASP A O 1
ATOM 2373 N N . GLU A 1 295 ? -10.201 3.319 -16.006 1.00 97.88 295 GLU A N 1
ATOM 2374 C CA . GLU A 1 295 ? -11.057 3.205 -14.832 1.00 97.88 295 GLU A CA 1
ATOM 2375 C C . GLU A 1 295 ? -10.221 3.141 -13.558 1.00 97.88 295 GLU A C 1
ATOM 2377 O O . GLU A 1 295 ? -9.211 2.442 -13.512 1.00 97.88 295 GLU A O 1
ATOM 2382 N N . LEU A 1 296 ? -10.656 3.866 -12.527 1.00 97.38 296 LEU A N 1
ATOM 2383 C CA . LEU A 1 296 ? -10.035 3.872 -11.205 1.00 97.38 296 LEU A CA 1
ATOM 2384 C C . LEU A 1 296 ? -11.097 3.679 -10.122 1.00 97.38 296 LEU A C 1
ATOM 2386 O O . LEU A 1 296 ? -12.097 4.397 -10.088 1.00 97.38 296 LEU A O 1
ATOM 2390 N N . HIS A 1 297 ? -10.888 2.707 -9.235 1.00 95.69 297 HIS A N 1
ATOM 2391 C CA . HIS A 1 297 ? -11.745 2.440 -8.076 1.00 95.69 297 HIS A CA 1
ATOM 2392 C C . HIS A 1 297 ? -11.036 2.915 -6.810 1.00 95.69 297 HIS A C 1
ATOM 2394 O O . HIS A 1 297 ? -10.078 2.283 -6.371 1.00 95.69 297 HIS A O 1
ATOM 2400 N N . LYS A 1 298 ? -11.532 3.990 -6.191 1.00 94.44 298 LYS A N 1
ATOM 2401 C CA . LYS A 1 298 ? -11.025 4.488 -4.906 1.00 94.44 298 LYS A CA 1
ATOM 2402 C C . LYS A 1 298 ? -11.942 4.021 -3.769 1.00 94.44 298 LYS A C 1
ATOM 2404 O O . LYS A 1 298 ? -13.130 4.362 -3.792 1.00 94.44 298 LYS A O 1
ATOM 2409 N N . PRO A 1 299 ? -11.449 3.237 -2.790 1.00 93.06 299 PRO A N 1
ATOM 2410 C CA . PRO A 1 299 ? -12.189 2.972 -1.560 1.00 93.06 299 PRO A CA 1
ATOM 2411 C C . PRO A 1 299 ? -12.508 4.279 -0.827 1.00 93.06 299 PRO A C 1
ATOM 2413 O O . PRO A 1 299 ? -11.680 5.186 -0.776 1.00 93.06 299 PRO A O 1
ATOM 2416 N N . LEU A 1 300 ? -13.709 4.367 -0.266 1.00 93.25 300 LEU A N 1
ATOM 2417 C CA . LEU A 1 300 ? -14.167 5.488 0.546 1.00 93.25 300 LEU A CA 1
ATOM 2418 C C . LEU A 1 300 ? -14.151 5.076 2.014 1.00 93.25 300 LEU A C 1
ATOM 2420 O O . LEU A 1 300 ? -14.825 4.115 2.398 1.00 93.25 300 LEU A O 1
ATOM 2424 N N . LEU A 1 301 ? -13.420 5.825 2.837 1.00 90.69 301 LEU A N 1
ATOM 2425 C CA . LEU A 1 301 ? -13.403 5.621 4.280 1.00 90.69 301 LEU A CA 1
ATOM 2426 C C . LEU A 1 301 ? -14.644 6.242 4.913 1.00 90.69 301 LEU A C 1
ATOM 2428 O O . LEU A 1 301 ? -14.647 7.386 5.355 1.00 90.69 301 LEU A O 1
ATOM 2432 N N . VAL A 1 302 ? -15.720 5.465 4.936 1.00 92.50 302 VAL A N 1
ATOM 2433 C CA . VAL A 1 302 ? -16.957 5.825 5.630 1.00 92.50 302 VAL A CA 1
ATOM 2434 C C . VAL A 1 302 ? -16.902 5.207 7.023 1.00 92.50 302 VAL A C 1
ATOM 2436 O O . VAL A 1 302 ? -17.381 4.096 7.211 1.00 92.50 302 VAL A O 1
ATOM 2439 N N . ARG A 1 303 ? -16.238 5.874 7.967 1.00 91.19 303 ARG A N 1
ATOM 2440 C CA . ARG A 1 303 ? -16.204 5.498 9.390 1.00 91.19 303 ARG A CA 1
ATOM 2441 C C . ARG A 1 303 ? -15.697 6.659 10.239 1.00 91.19 303 ARG A C 1
ATOM 2443 O O . ARG A 1 303 ? -14.902 7.467 9.764 1.00 91.19 303 ARG A O 1
ATOM 2450 N N . LYS A 1 304 ? -16.056 6.697 11.518 1.00 89.25 304 LYS A N 1
ATOM 2451 C CA . LYS A 1 304 ? -15.488 7.619 12.508 1.00 89.25 304 LYS A CA 1
ATOM 2452 C C . LYS A 1 304 ? -14.806 6.845 13.629 1.00 89.25 304 LYS A C 1
ATOM 2454 O O . LYS A 1 304 ? -15.453 6.060 14.311 1.00 89.25 304 LYS A O 1
ATOM 2459 N N . ILE A 1 305 ? -13.522 7.097 13.860 1.00 88.94 305 ILE A N 1
ATOM 2460 C CA . ILE A 1 305 ? -12.805 6.545 15.013 1.00 88.94 305 ILE A CA 1
ATOM 2461 C C . ILE A 1 305 ? -12.664 7.643 16.058 1.00 88.94 305 ILE A C 1
ATOM 2463 O O . ILE A 1 305 ? -12.312 8.773 15.729 1.00 88.94 305 ILE A O 1
ATOM 2467 N N . THR A 1 306 ? -12.984 7.355 17.313 1.00 86.56 306 THR A N 1
ATOM 2468 C CA . THR A 1 306 ? -12.710 8.295 18.404 1.00 86.56 306 THR A CA 1
ATOM 2469 C C . THR A 1 306 ? -12.110 7.581 19.595 1.00 86.56 306 THR A C 1
ATOM 2471 O O . THR A 1 306 ? -12.444 6.434 19.894 1.00 86.56 306 THR A O 1
ATOM 2474 N N . LEU A 1 307 ? -11.224 8.287 20.284 1.00 80.56 307 LEU A N 1
ATOM 2475 C CA . LEU A 1 307 ? -10.730 7.909 21.594 1.00 80.56 307 LEU A CA 1
ATOM 2476 C C . LEU A 1 307 ? -11.550 8.691 22.624 1.00 80.56 307 LEU A C 1
ATOM 2478 O O . LEU A 1 307 ? -11.565 9.917 22.596 1.00 80.56 307 LEU A O 1
ATOM 2482 N N . GLY A 1 308 ? -12.308 7.994 23.468 1.00 73.19 308 GLY A N 1
ATOM 2483 C CA . GLY A 1 308 ? -12.894 8.584 24.676 1.00 73.19 308 GLY A CA 1
ATOM 2484 C C . GLY A 1 308 ? -12.079 8.196 25.908 1.00 73.19 308 GLY A C 1
ATOM 2485 O O . GLY A 1 308 ? -11.141 7.407 25.783 1.00 73.19 308 GLY A O 1
ATOM 2486 N N . ASN A 1 309 ? -12.469 8.685 27.092 1.00 68.25 309 ASN A N 1
ATOM 2487 C CA . ASN A 1 309 ? -11.846 8.323 28.372 1.00 68.25 309 ASN A CA 1
ATOM 2488 C C . ASN A 1 309 ? -11.831 6.787 28.530 1.00 68.25 309 ASN A C 1
ATOM 2490 O O . ASN A 1 309 ? -12.837 6.178 28.897 1.00 68.25 309 ASN A O 1
ATOM 2494 N N . HIS A 1 310 ? -10.687 6.170 28.220 1.00 69.06 310 HIS A N 1
ATOM 2495 C CA . HIS A 1 310 ? -10.382 4.732 28.317 1.00 69.06 310 HIS A CA 1
ATOM 2496 C C . HIS A 1 310 ? -10.981 3.774 27.280 1.00 69.06 310 HIS A C 1
ATOM 2498 O O . HIS A 1 310 ? -10.915 2.558 27.476 1.00 69.06 310 HIS A O 1
ATOM 2504 N N . PHE A 1 311 ? -11.567 4.240 26.177 1.00 77.75 311 PHE A N 1
ATOM 2505 C CA . PHE A 1 311 ? -12.056 3.306 25.157 1.00 77.75 311 PHE A CA 1
ATOM 2506 C C . PHE A 1 311 ? -11.998 3.878 23.742 1.00 77.75 311 PHE A C 1
ATOM 2508 O O . PHE A 1 311 ? -12.167 5.074 23.503 1.00 77.75 311 PHE A O 1
ATOM 2515 N N . VAL A 1 312 ? -11.818 2.970 22.787 1.00 85.19 312 VAL A N 1
ATOM 2516 C CA . VAL A 1 312 ? -11.929 3.247 21.356 1.00 85.19 312 VAL A CA 1
ATOM 2517 C C . VAL A 1 312 ? -13.394 3.119 20.948 1.00 85.19 312 VAL A C 1
ATOM 2519 O O . VAL A 1 312 ? -14.091 2.198 21.384 1.00 85.19 312 VAL A O 1
ATOM 2522 N N . ARG A 1 313 ? -13.878 4.033 20.109 1.00 88.94 313 ARG A N 1
ATOM 2523 C CA . ARG A 1 313 ? -15.184 3.939 19.451 1.00 88.94 313 ARG A CA 1
ATOM 2524 C C . ARG A 1 313 ? -15.012 3.869 17.940 1.00 88.94 313 ARG A C 1
ATOM 2526 O O . ARG A 1 313 ? -14.191 4.590 17.381 1.00 88.94 313 ARG A O 1
ATOM 2533 N N . VAL A 1 314 ? -15.837 3.045 17.303 1.00 91.06 314 VAL A N 1
ATOM 2534 C CA . VAL A 1 314 ? -15.995 2.967 15.844 1.00 91.06 314 VAL A CA 1
ATOM 2535 C C . VAL A 1 314 ? -17.435 3.362 15.541 1.00 91.06 314 VAL A C 1
ATOM 2537 O O . VAL A 1 314 ? -18.361 2.740 16.051 1.00 91.06 314 VAL A O 1
ATOM 2540 N N . ASP A 1 315 ? -17.615 4.463 14.818 1.00 88.06 315 ASP A N 1
ATOM 2541 C CA . ASP A 1 315 ? -18.901 5.126 14.565 1.00 88.06 315 ASP A CA 1
ATOM 2542 C C . ASP A 1 315 ? -19.761 5.312 15.820 1.00 88.06 315 ASP A C 1
ATOM 2544 O O . ASP A 1 315 ? -20.964 5.070 15.841 1.00 88.06 315 ASP A O 1
ATOM 2548 N N . GLY A 1 316 ? -19.122 5.754 16.906 1.00 87.94 316 GLY A N 1
ATOM 2549 C CA . GLY A 1 316 ? -19.784 6.005 18.188 1.00 87.94 316 GLY A CA 1
ATOM 2550 C C . GLY A 1 316 ? -19.992 4.758 19.053 1.00 87.94 316 GLY A C 1
ATOM 2551 O O . GLY A 1 316 ? -20.221 4.896 20.256 1.00 87.94 316 GLY A O 1
ATOM 2552 N N . ILE A 1 317 ? -19.821 3.554 18.503 1.00 89.75 317 ILE A N 1
ATOM 2553 C CA . ILE A 1 317 ? -19.968 2.295 19.237 1.00 89.75 317 ILE A CA 1
ATOM 2554 C C . ILE A 1 317 ? -18.666 1.971 19.966 1.00 89.75 317 ILE A C 1
ATOM 2556 O O . ILE A 1 317 ? -17.607 1.833 19.347 1.00 89.75 317 ILE A O 1
ATOM 2560 N N . ARG A 1 318 ? -18.747 1.833 21.295 1.00 90.69 318 ARG A N 1
ATOM 2561 C CA . ARG A 1 318 ? -17.618 1.448 22.153 1.00 90.69 318 ARG A CA 1
ATOM 2562 C C . ARG A 1 318 ? -17.114 0.057 21.779 1.00 90.69 318 ARG A C 1
ATOM 2564 O O . ARG A 1 318 ? -17.873 -0.904 21.789 1.00 90.69 318 ARG A O 1
ATOM 2571 N N . GLN A 1 319 ? -15.813 -0.041 21.546 1.00 89.69 319 GLN A N 1
ATOM 2572 C CA . GLN A 1 319 ? -15.127 -1.292 21.268 1.00 89.69 319 GLN A CA 1
ATOM 2573 C C . GLN A 1 319 ? -14.467 -1.816 22.543 1.00 89.69 319 GLN A C 1
ATOM 2575 O O . GLN A 1 319 ? -13.676 -1.121 23.184 1.00 89.69 319 GLN A O 1
ATOM 2580 N N . ARG A 1 320 ? -14.772 -3.063 22.911 1.00 88.62 320 ARG A N 1
ATOM 2581 C CA . ARG A 1 320 ? -13.951 -3.819 23.863 1.00 88.62 320 ARG A CA 1
ATOM 2582 C C . ARG A 1 320 ? -12.794 -4.428 23.082 1.00 88.62 320 ARG A C 1
ATOM 2584 O O . ARG A 1 320 ? -13.023 -5.279 22.231 1.00 88.62 320 ARG A O 1
ATOM 2591 N N . ILE A 1 321 ? -11.576 -3.975 23.348 1.00 87.50 321 ILE A N 1
ATOM 2592 C CA . ILE A 1 321 ? -10.389 -4.427 22.621 1.00 87.50 321 ILE A CA 1
ATOM 2593 C C . ILE A 1 321 ? -9.996 -5.829 23.098 1.00 87.50 321 ILE A C 1
ATOM 2595 O O . ILE A 1 321 ? -9.485 -5.991 24.202 1.00 87.50 321 ILE A O 1
ATOM 2599 N N . ASN A 1 322 ? -10.234 -6.829 22.250 1.00 89.94 322 ASN A N 1
ATOM 2600 C CA . ASN A 1 322 ? -9.756 -8.198 22.404 1.00 89.94 322 ASN A CA 1
ATOM 2601 C C . ASN A 1 322 ? -8.759 -8.455 21.268 1.00 89.94 322 ASN A C 1
ATOM 2603 O O . ASN A 1 322 ? -9.141 -8.847 20.160 1.00 89.94 322 ASN A O 1
ATOM 2607 N N . GLY A 1 323 ? -7.489 -8.146 21.534 1.00 90.06 323 GLY A N 1
ATOM 2608 C CA . GLY A 1 323 ? -6.430 -8.129 20.529 1.00 90.06 323 GLY A CA 1
ATOM 2609 C C . GLY A 1 323 ? -5.554 -9.377 20.504 1.00 90.06 323 GLY A C 1
ATOM 2610 O O . GLY A 1 323 ? -5.383 -10.047 21.521 1.00 90.06 323 GLY A O 1
ATOM 2611 N N . ILE A 1 324 ? -4.956 -9.642 19.343 1.00 90.38 324 ILE A N 1
ATOM 2612 C CA . ILE A 1 324 ? -3.863 -10.602 19.163 1.00 90.38 324 ILE A CA 1
ATOM 2613 C C . ILE A 1 324 ? -2.717 -9.950 18.381 1.00 90.38 324 ILE A C 1
ATOM 2615 O O . ILE A 1 324 ? -2.963 -9.207 17.430 1.00 90.38 324 ILE A O 1
ATOM 2619 N N . ASN A 1 325 ? -1.471 -10.227 18.775 1.00 88.38 325 ASN A N 1
ATOM 2620 C CA . ASN A 1 325 ? -0.295 -9.864 17.983 1.00 88.38 325 ASN A CA 1
ATOM 2621 C C . ASN A 1 325 ? -0.120 -10.873 16.842 1.00 88.38 325 ASN A C 1
ATOM 2623 O O . ASN A 1 325 ? -0.184 -12.081 17.073 1.00 88.38 325 ASN A O 1
ATOM 2627 N N . TYR A 1 326 ? 0.097 -10.388 15.624 1.00 89.94 326 TYR A N 1
ATOM 2628 C CA . TYR A 1 326 ? 0.191 -11.217 14.429 1.00 89.94 326 TYR A CA 1
ATOM 2629 C C . TYR A 1 326 ? 1.390 -10.821 13.574 1.00 89.94 326 TYR A C 1
ATOM 2631 O O . TYR A 1 326 ? 1.541 -9.663 13.186 1.00 89.94 326 TYR A O 1
ATOM 2639 N N . VAL A 1 327 ? 2.203 -11.817 13.233 1.00 87.12 327 VAL A N 1
ATOM 2640 C CA . VAL A 1 327 ? 3.255 -11.718 12.223 1.00 87.12 327 VAL A CA 1
ATOM 2641 C C . VAL A 1 327 ? 3.025 -12.849 11.238 1.00 87.12 327 VAL A C 1
ATOM 2643 O O . VAL A 1 327 ? 2.944 -14.011 11.633 1.00 87.12 327 VAL A O 1
ATOM 2646 N N . TYR A 1 328 ? 2.873 -12.514 9.961 1.00 87.06 328 TYR A N 1
ATOM 2647 C CA . TYR A 1 328 ? 2.618 -13.520 8.941 1.00 87.06 328 TYR A CA 1
ATOM 2648 C C . TYR A 1 328 ? 3.873 -14.353 8.665 1.00 87.06 328 TYR A C 1
ATOM 2650 O O . TYR A 1 328 ? 4.942 -13.811 8.387 1.00 87.06 328 TYR A O 1
ATOM 2658 N N . GLN A 1 329 ? 3.708 -15.674 8.648 1.00 81.56 329 GLN A N 1
ATOM 2659 C CA . GLN A 1 329 ? 4.669 -16.611 8.083 1.00 81.56 329 GLN A CA 1
ATOM 2660 C C . GLN A 1 329 ? 3.939 -17.603 7.177 1.00 81.56 329 GLN A C 1
ATOM 2662 O O . GLN A 1 329 ? 2.846 -18.070 7.497 1.00 81.56 329 GLN A O 1
ATOM 2667 N N . ASP A 1 330 ? 4.542 -17.932 6.033 1.00 81.50 330 ASP A N 1
ATOM 2668 C CA . ASP A 1 330 ? 4.075 -19.062 5.232 1.00 81.50 330 ASP A CA 1
ATOM 2669 C C . ASP A 1 330 ? 4.436 -20.389 5.925 1.00 81.50 330 ASP A C 1
ATOM 2671 O O . ASP A 1 330 ? 5.142 -20.418 6.933 1.00 81.50 330 ASP A O 1
ATOM 2675 N N . HIS A 1 331 ? 3.993 -21.518 5.371 1.00 78.62 331 HIS A N 1
ATOM 2676 C CA . HIS A 1 331 ? 4.296 -22.841 5.935 1.00 78.62 331 HIS A CA 1
ATOM 2677 C C . HIS A 1 331 ? 5.793 -23.175 6.046 1.00 78.62 331 HIS A C 1
ATOM 2679 O O . HIS A 1 331 ? 6.141 -24.156 6.695 1.00 78.62 331 HIS A O 1
ATOM 2685 N N . ARG A 1 332 ? 6.670 -22.398 5.400 1.00 79.62 332 ARG A N 1
ATOM 2686 C CA . ARG A 1 332 ? 8.126 -22.580 5.424 1.00 79.62 332 ARG A CA 1
ATOM 2687 C C . ARG A 1 332 ? 8.820 -21.594 6.367 1.00 79.62 332 ARG A C 1
ATOM 2689 O O . ARG A 1 332 ? 10.026 -21.704 6.546 1.00 79.62 332 ARG A O 1
ATOM 2696 N N . GLY A 1 333 ? 8.087 -20.645 6.953 1.00 75.38 333 GLY A N 1
ATOM 2697 C CA . GLY A 1 333 ? 8.632 -19.632 7.856 1.00 75.38 333 GLY A CA 1
ATOM 2698 C C . GLY A 1 333 ? 9.260 -18.413 7.168 1.00 75.38 333 GLY A C 1
ATOM 2699 O O . GLY A 1 333 ? 9.831 -17.584 7.868 1.00 75.38 333 GLY A O 1
ATOM 2700 N N . VAL A 1 334 ? 9.145 -18.268 5.839 1.00 76.56 334 VAL A N 1
ATOM 2701 C CA . VAL A 1 334 ? 9.890 -17.254 5.045 1.00 76.56 334 VAL A CA 1
ATOM 2702 C C . VAL A 1 334 ? 9.048 -16.049 4.606 1.00 76.56 334 VAL A C 1
ATOM 2704 O O . VAL A 1 334 ? 9.463 -15.221 3.799 1.00 76.56 334 VAL A O 1
ATOM 2707 N N . GLY A 1 335 ? 7.795 -15.976 5.063 1.00 79.06 335 GLY A N 1
ATOM 2708 C CA . GLY A 1 335 ? 6.933 -14.803 4.862 1.00 79.06 335 GLY A CA 1
ATOM 2709 C C . GLY A 1 335 ? 6.477 -14.530 3.419 1.00 79.06 335 GLY A C 1
ATOM 2710 O O . GLY A 1 335 ? 5.902 -13.473 3.158 1.00 79.06 335 GLY A O 1
ATOM 2711 N N . LEU A 1 336 ? 6.665 -15.460 2.471 1.00 86.56 336 LEU A N 1
ATOM 2712 C CA . LEU A 1 336 ? 6.174 -15.296 1.096 1.00 86.56 336 LEU A CA 1
ATOM 2713 C C . LEU A 1 336 ? 4.641 -15.268 1.035 1.00 86.56 336 LEU A C 1
ATOM 2715 O O . LEU A 1 336 ? 3.947 -16.095 1.632 1.00 86.56 336 LEU A O 1
ATOM 2719 N N . LEU A 1 337 ? 4.101 -14.319 0.271 1.00 86.62 337 LEU A N 1
ATOM 2720 C CA . LEU A 1 337 ? 2.680 -13.991 0.300 1.00 86.62 337 LEU A CA 1
ATOM 2721 C C . LEU A 1 337 ? 1.775 -15.139 -0.182 1.00 86.62 337 LEU A C 1
ATOM 2723 O O . LEU A 1 337 ? 1.742 -15.468 -1.371 1.00 86.62 337 LEU A O 1
ATOM 2727 N N . HIS A 1 338 ? 0.931 -15.665 0.709 1.00 90.19 338 HIS A N 1
ATOM 2728 C CA . HIS A 1 338 ? -0.054 -16.698 0.391 1.00 90.19 338 HIS A CA 1
ATOM 2729 C C . HIS A 1 338 ? -1.454 -16.315 0.878 1.00 90.19 338 HIS A C 1
ATOM 2731 O O . HIS A 1 338 ? -1.826 -16.533 2.032 1.00 90.19 338 HIS A O 1
ATOM 2737 N N . ARG A 1 339 ? -2.291 -15.818 -0.040 1.00 89.25 339 ARG A N 1
ATOM 2738 C CA . ARG A 1 339 ? -3.640 -15.318 0.274 1.00 89.25 339 ARG A CA 1
ATOM 2739 C C . ARG A 1 339 ? -4.490 -16.263 1.123 1.00 89.25 339 ARG A C 1
ATOM 2741 O O . ARG A 1 339 ? -5.170 -15.810 2.033 1.00 89.25 339 ARG A O 1
ATOM 2748 N N . GLN A 1 340 ? -4.510 -17.553 0.787 1.00 89.94 340 GLN A N 1
ATOM 2749 C CA . GLN A 1 340 ? -5.369 -18.512 1.491 1.00 89.94 340 GLN A CA 1
ATOM 2750 C C . GLN A 1 340 ? -4.895 -18.778 2.926 1.00 89.94 340 GLN A C 1
ATOM 2752 O O . GLN A 1 340 ? -5.742 -19.014 3.776 1.00 89.94 340 GLN A O 1
ATOM 2757 N N . LEU A 1 341 ? -3.586 -18.686 3.204 1.00 91.69 341 LEU A N 1
ATOM 2758 C CA . LEU A 1 341 ? -3.056 -18.861 4.559 1.00 91.69 341 LEU A CA 1
ATOM 2759 C C . LEU A 1 341 ? -3.380 -17.642 5.410 1.00 91.69 341 LEU A C 1
ATOM 2761 O O . LEU A 1 341 ? -3.977 -17.791 6.467 1.00 91.69 341 LEU A O 1
ATOM 2765 N N . LEU A 1 342 ? -3.131 -16.442 4.875 1.00 93.25 342 LEU A N 1
ATOM 2766 C CA . LEU A 1 342 ? -3.560 -15.194 5.508 1.00 93.25 342 LEU A CA 1
ATOM 2767 C C . LEU A 1 342 ? -5.060 -15.195 5.830 1.00 93.25 342 LEU A C 1
ATOM 2769 O O . LEU A 1 342 ? -5.464 -14.855 6.937 1.00 93.25 342 LEU A O 1
ATOM 2773 N N . LEU A 1 343 ? -5.902 -15.586 4.865 1.00 94.81 343 LEU A N 1
ATOM 2774 C CA . LEU A 1 343 ? -7.349 -15.651 5.072 1.00 94.81 343 LEU A CA 1
ATOM 2775 C C . LEU A 1 343 ? -7.715 -16.668 6.160 1.00 94.81 343 LEU A C 1
ATOM 2777 O O . LEU A 1 343 ? -8.547 -16.359 7.008 1.00 94.81 343 LEU A O 1
ATOM 2781 N N . HIS A 1 344 ? -7.100 -17.850 6.143 1.00 95.19 344 HIS A N 1
ATOM 2782 C CA . HIS A 1 344 ? -7.331 -18.899 7.136 1.00 95.19 344 HIS A CA 1
ATOM 2783 C C . HIS A 1 344 ? -6.956 -18.452 8.550 1.00 95.19 344 HIS A C 1
ATOM 2785 O O . HIS A 1 344 ? -7.748 -18.623 9.478 1.00 95.19 344 HIS A O 1
ATOM 2791 N N . ASP A 1 345 ? -5.789 -17.829 8.712 1.00 95.25 345 ASP A N 1
ATOM 2792 C CA . ASP A 1 345 ? -5.333 -17.297 9.995 1.00 95.25 345 ASP A CA 1
ATOM 2793 C C . ASP A 1 345 ? -6.299 -16.235 10.524 1.00 95.25 345 ASP A C 1
ATOM 2795 O O . ASP A 1 345 ? -6.780 -16.332 11.654 1.00 95.25 345 ASP A O 1
ATOM 2799 N N . LEU A 1 346 ? -6.659 -15.256 9.690 1.00 97.19 346 LEU A N 1
ATOM 2800 C CA . LEU A 1 346 ? -7.568 -14.179 10.077 1.00 97.19 346 LEU A CA 1
ATOM 2801 C C . LEU A 1 346 ? -8.985 -14.687 10.385 1.00 97.19 346 LEU A C 1
ATOM 2803 O O . LEU A 1 346 ? -9.631 -14.197 11.312 1.00 97.19 346 LEU A O 1
ATOM 2807 N N . GLN A 1 347 ? -9.470 -15.698 9.659 1.00 97.12 347 GLN A N 1
ATOM 2808 C CA . GLN A 1 347 ? -10.744 -16.352 9.964 1.00 97.12 347 GLN A CA 1
ATOM 2809 C C . GLN A 1 347 ? -10.706 -17.060 11.318 1.00 97.12 347 GLN A C 1
ATOM 2811 O O . GLN A 1 347 ? -11.653 -16.930 12.092 1.00 97.12 347 GLN A O 1
ATOM 2816 N N . LYS A 1 348 ? -9.613 -17.764 11.638 1.00 97.00 348 LYS A N 1
ATOM 2817 C CA . LYS A 1 348 ? -9.430 -18.391 12.954 1.00 97.00 348 LYS A CA 1
ATOM 2818 C C . LYS A 1 348 ? -9.376 -17.360 14.072 1.00 97.00 348 LYS A C 1
ATOM 2820 O O . LYS A 1 348 ? -10.038 -17.548 15.089 1.00 97.00 348 LYS A O 1
ATOM 2825 N N . ILE A 1 349 ? -8.629 -16.276 13.874 1.00 96.12 349 ILE A N 1
ATOM 2826 C CA . ILE A 1 349 ? -8.544 -15.160 14.821 1.00 96.12 349 ILE A CA 1
ATOM 2827 C C . ILE A 1 349 ? -9.948 -14.617 15.107 1.00 96.12 349 ILE A C 1
ATOM 2829 O O . ILE A 1 349 ? -10.370 -14.588 16.265 1.00 96.12 349 ILE A O 1
ATOM 2833 N N . LYS A 1 350 ? -10.716 -14.291 14.059 1.00 96.00 350 LYS A N 1
ATOM 2834 C CA . LYS A 1 350 ? -12.092 -13.807 14.216 1.00 96.00 350 LYS A CA 1
ATOM 2835 C C . LYS A 1 350 ? -12.994 -14.834 14.909 1.00 96.00 350 LYS A C 1
ATOM 2837 O O . LYS A 1 350 ? -13.737 -14.478 15.820 1.00 96.00 350 LYS A O 1
ATOM 2842 N N . ALA A 1 351 ? -12.915 -16.109 14.525 1.00 96.62 351 ALA A N 1
ATOM 2843 C CA . ALA A 1 351 ? -13.724 -17.182 15.110 1.00 96.62 351 ALA A CA 1
ATOM 2844 C C . ALA A 1 351 ? -13.431 -17.419 16.602 1.00 96.62 351 ALA A C 1
ATOM 2846 O O . ALA A 1 351 ? -14.299 -17.889 17.333 1.00 96.62 351 ALA A O 1
ATOM 2847 N N . LYS A 1 352 ? -12.226 -17.076 17.073 1.00 96.25 352 LYS A N 1
ATOM 2848 C CA . LYS A 1 352 ? -11.849 -17.124 18.494 1.00 96.25 352 LYS A CA 1
ATOM 2849 C C . LYS A 1 352 ? -12.315 -15.905 19.299 1.00 96.25 352 LYS A C 1
ATOM 2851 O O . LYS A 1 352 ? -12.073 -15.860 20.500 1.00 96.25 352 LYS A O 1
ATOM 2856 N N . GLY A 1 353 ? -13.001 -14.949 18.670 1.00 94.75 353 GLY A N 1
ATOM 2857 C CA . GLY A 1 353 ? -13.562 -13.772 19.336 1.00 94.75 353 GLY A CA 1
ATOM 2858 C C . GLY A 1 353 ? -12.601 -12.587 19.450 1.00 94.75 353 GLY A C 1
ATOM 2859 O O . GLY A 1 353 ? -12.937 -11.599 20.106 1.00 94.75 353 GLY A O 1
ATOM 2860 N N . PHE A 1 354 ? -11.427 -12.656 18.813 1.00 95.56 354 PHE A N 1
ATOM 2861 C CA . PHE A 1 354 ? -10.562 -11.489 18.665 1.00 95.56 354 PHE A CA 1
ATOM 2862 C C . PHE A 1 354 ? -11.167 -10.525 17.643 1.00 95.56 354 PHE A C 1
ATOM 2864 O O . PHE A 1 354 ? -11.611 -10.937 16.570 1.00 95.56 354 PHE A O 1
ATOM 2871 N N . ASN A 1 355 ? -11.163 -9.236 17.971 1.00 94.50 355 ASN A N 1
ATOM 2872 C CA . ASN A 1 355 ? -11.651 -8.167 17.097 1.00 94.50 355 ASN A CA 1
ATOM 2873 C C . ASN A 1 355 ? -10.549 -7.195 16.663 1.00 94.50 355 ASN A C 1
ATOM 2875 O O . ASN A 1 355 ? -10.778 -6.403 15.751 1.00 94.50 355 ASN A O 1
ATOM 2879 N N . VAL A 1 356 ? -9.367 -7.269 17.282 1.00 95.00 356 VAL A N 1
ATOM 2880 C CA . VAL A 1 356 ? -8.190 -6.475 16.925 1.00 95.00 356 VAL A CA 1
ATOM 2881 C C . VAL A 1 356 ? -7.035 -7.397 16.554 1.00 95.00 356 VAL A C 1
ATOM 2883 O O . VAL A 1 356 ? -6.729 -8.354 17.264 1.00 95.00 356 VAL A O 1
ATOM 2886 N N . VAL A 1 357 ? -6.358 -7.074 15.460 1.00 95.75 357 VAL A N 1
ATOM 2887 C CA . VAL A 1 357 ? -5.074 -7.658 15.081 1.00 95.75 357 VAL A CA 1
ATOM 2888 C C . VAL A 1 357 ? -4.027 -6.556 15.147 1.00 95.75 357 VAL A C 1
ATOM 2890 O O . VAL A 1 357 ? -4.107 -5.579 14.402 1.00 95.75 357 VAL A O 1
ATOM 2893 N N . ARG A 1 358 ? -3.063 -6.700 16.058 1.00 92.88 358 ARG A N 1
ATOM 2894 C CA . ARG A 1 358 ? -1.880 -5.841 16.117 1.00 92.88 358 ARG A CA 1
ATOM 2895 C C . ARG A 1 358 ? -0.783 -6.472 15.271 1.00 92.88 358 ARG A C 1
ATOM 2897 O O . ARG A 1 358 ? -0.410 -7.619 15.502 1.00 92.88 358 ARG A O 1
ATOM 2904 N N . VAL A 1 359 ? -0.295 -5.741 14.282 1.00 90.06 359 VAL A N 1
ATOM 2905 C CA . VAL A 1 359 ? 0.744 -6.187 13.353 1.00 90.06 359 VAL A CA 1
ATOM 2906 C C . VAL A 1 359 ? 1.998 -5.381 13.625 1.00 90.06 359 VAL A C 1
ATOM 2908 O O . VAL A 1 359 ? 1.950 -4.159 13.586 1.00 90.06 359 VAL A O 1
ATOM 2911 N N . GLY A 1 360 ? 3.119 -6.047 13.868 1.00 79.81 360 GLY A N 1
ATOM 2912 C CA . GLY A 1 360 ? 4.418 -5.403 14.061 1.00 79.81 360 GLY A CA 1
ATOM 2913 C C . GLY A 1 360 ? 5.565 -6.340 13.701 1.00 79.81 360 GLY A C 1
ATOM 2914 O O . GLY A 1 360 ? 5.350 -7.533 13.524 1.00 79.81 360 GLY A O 1
ATOM 2915 N N . PHE A 1 361 ? 6.800 -5.871 13.522 1.00 77.19 361 PHE A N 1
ATOM 2916 C CA . PHE A 1 361 ? 7.336 -4.503 13.673 1.00 77.19 361 PHE A CA 1
ATOM 2917 C C . PHE A 1 361 ? 7.408 -3.735 12.342 1.00 77.19 361 PHE A C 1
ATOM 2919 O O . PHE A 1 361 ? 8.188 -2.801 12.185 1.00 77.19 361 PHE A O 1
ATOM 2926 N N . TYR A 1 362 ? 6.644 -4.168 11.347 1.00 86.19 362 TYR A N 1
ATOM 2927 C CA . TYR A 1 362 ? 6.653 -3.607 10.004 1.00 86.19 362 TYR A CA 1
ATOM 2928 C C . TYR A 1 362 ? 5.287 -3.805 9.332 1.00 86.19 362 TYR A C 1
ATOM 2930 O O . TYR A 1 362 ? 4.523 -4.685 9.749 1.00 86.19 362 TYR A O 1
ATOM 2938 N N . PRO A 1 363 ? 4.959 -3.002 8.303 1.00 90.06 363 PRO A N 1
ATOM 2939 C CA . PRO A 1 363 ? 3.740 -3.147 7.524 1.00 90.06 363 PRO A CA 1
ATOM 2940 C C . PRO A 1 363 ? 3.544 -4.567 7.002 1.00 90.06 363 PRO A C 1
ATOM 2942 O O . PRO A 1 363 ? 4.478 -5.221 6.537 1.00 90.06 363 PRO A O 1
ATOM 2945 N N . ALA A 1 364 ? 2.302 -5.034 7.050 1.00 90.75 364 ALA A N 1
ATOM 2946 C CA . ALA A 1 364 ? 1.908 -6.215 6.305 1.00 90.75 364 ALA A CA 1
ATOM 2947 C C . ALA A 1 364 ? 1.662 -5.854 4.833 1.00 90.75 364 ALA A C 1
ATOM 2949 O O . ALA A 1 364 ? 1.459 -4.697 4.468 1.00 90.75 364 ALA A O 1
ATOM 2950 N N . SER A 1 365 ? 1.612 -6.875 3.975 1.00 90.38 365 SER A N 1
ATOM 2951 C CA . SER A 1 365 ? 1.197 -6.693 2.579 1.00 90.38 365 SER A CA 1
ATOM 2952 C C . SER A 1 365 ? -0.196 -6.049 2.482 1.00 90.38 365 SER A C 1
ATOM 2954 O O . SER A 1 365 ? -1.073 -6.334 3.298 1.00 90.38 365 SER A O 1
ATOM 2956 N N . SER A 1 366 ? -0.466 -5.285 1.421 1.00 90.44 366 SER A N 1
ATOM 2957 C CA . SER A 1 366 ? -1.793 -4.691 1.166 1.00 90.44 366 SER A CA 1
ATOM 2958 C C . SER A 1 366 ? -2.932 -5.727 1.091 1.00 90.44 366 SER A C 1
ATOM 2960 O O . SER A 1 366 ? -4.098 -5.432 1.372 1.00 90.44 366 SER A O 1
ATOM 2962 N N . LEU A 1 367 ? -2.602 -6.988 0.788 1.00 92.19 367 LEU A N 1
ATOM 2963 C CA . LEU A 1 367 ? -3.540 -8.104 0.848 1.00 92.19 367 LEU A CA 1
ATOM 2964 C C . LEU A 1 367 ? -4.032 -8.396 2.274 1.00 92.19 367 LEU A C 1
ATOM 2966 O O . LEU A 1 367 ? -5.209 -8.710 2.441 1.00 92.19 367 LEU A O 1
ATOM 2970 N N . PHE A 1 368 ? -3.172 -8.283 3.288 1.00 95.25 368 PHE A N 1
ATOM 2971 C CA . PHE A 1 368 ? -3.564 -8.462 4.688 1.00 95.25 368 PHE A CA 1
ATOM 2972 C C . PHE A 1 368 ? -4.656 -7.459 5.073 1.00 95.25 368 PHE A C 1
ATOM 2974 O O . PHE A 1 368 ? -5.728 -7.874 5.515 1.00 95.25 368 PHE A O 1
ATOM 2981 N N . TYR A 1 369 ? -4.439 -6.166 4.803 1.00 95.56 369 TYR A N 1
ATOM 2982 C CA . TYR A 1 369 ? -5.409 -5.125 5.156 1.00 95.56 369 TYR A CA 1
ATOM 2983 C C . TYR A 1 369 ? -6.730 -5.285 4.399 1.00 95.56 369 TYR A C 1
ATOM 2985 O O . TYR A 1 369 ? -7.808 -5.066 4.941 1.00 95.56 369 TYR A O 1
ATOM 2993 N N . HIS A 1 370 ? -6.680 -5.753 3.149 1.00 94.25 370 HIS A N 1
ATOM 2994 C CA . HIS A 1 370 ? -7.903 -6.068 2.415 1.00 94.25 370 HIS A CA 1
ATOM 2995 C C . HIS A 1 370 ? -8.711 -7.199 3.068 1.00 94.25 370 HIS A C 1
ATOM 2997 O O . HIS A 1 370 ? -9.945 -7.167 3.083 1.00 94.25 370 HIS A O 1
ATOM 3003 N N . LEU A 1 371 ? -8.027 -8.218 3.590 1.00 96.12 371 LEU A N 1
ATOM 3004 C CA . LEU A 1 371 ? -8.684 -9.318 4.282 1.00 96.12 371 LEU A CA 1
ATOM 3005 C C . LEU A 1 371 ? -9.280 -8.840 5.608 1.00 96.12 371 LEU A C 1
ATOM 3007 O O . LEU A 1 371 ? -10.441 -9.153 5.866 1.00 96.12 371 LEU A O 1
ATOM 3011 N N . THR A 1 372 ? -8.565 -8.027 6.392 1.00 97.56 372 THR A N 1
ATOM 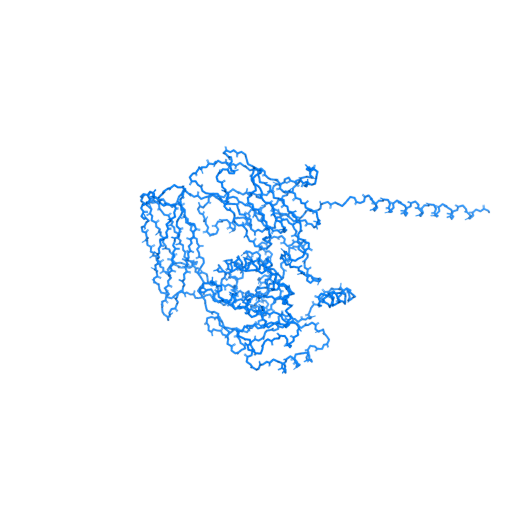3012 C CA . THR A 1 372 ? -9.104 -7.440 7.631 1.00 97.56 372 THR A CA 1
ATOM 3013 C C . THR A 1 372 ? -10.276 -6.496 7.366 1.00 97.56 372 THR A C 1
ATOM 3015 O O . THR A 1 372 ? -11.266 -6.567 8.094 1.00 97.56 372 THR A O 1
ATOM 3018 N N . ASP A 1 373 ? -10.247 -5.709 6.280 1.00 96.38 373 ASP A N 1
ATOM 3019 C CA . ASP A 1 373 ? -11.391 -4.893 5.848 1.00 96.38 373 ASP A CA 1
ATOM 3020 C C . ASP A 1 373 ? -12.629 -5.763 5.633 1.00 96.38 373 ASP A C 1
ATOM 3022 O O . ASP A 1 373 ? -13.707 -5.441 6.125 1.00 96.38 373 ASP A O 1
ATOM 3026 N N . SER A 1 374 ? -12.468 -6.867 4.893 1.00 95.56 374 SER A N 1
ATOM 3027 C CA . SER A 1 374 ? -13.568 -7.758 4.512 1.00 95.56 374 SER A CA 1
ATOM 3028 C C . SER A 1 374 ? -14.087 -8.608 5.671 1.00 95.56 374 SER A C 1
ATOM 3030 O O . SER A 1 374 ? -15.271 -8.940 5.721 1.00 95.56 374 SER A O 1
ATOM 3032 N N . LEU A 1 375 ? -13.200 -8.959 6.602 1.00 97.38 375 LEU A N 1
ATOM 3033 C CA . LEU A 1 375 ? -13.527 -9.745 7.778 1.00 97.38 375 LEU A CA 1
ATOM 3034 C C . LEU A 1 375 ? -14.030 -8.875 8.921 1.00 97.38 375 LEU A C 1
ATOM 3036 O O . LEU A 1 375 ? -14.528 -9.446 9.876 1.00 97.38 375 LEU A O 1
ATOM 3040 N N . GLY A 1 376 ? -13.934 -7.546 8.871 1.00 96.62 376 GLY A N 1
ATOM 3041 C CA . GLY A 1 376 ? -14.316 -6.703 10.006 1.00 96.62 376 GLY A CA 1
ATOM 3042 C C . GLY A 1 376 ? -13.417 -6.940 11.218 1.00 96.62 376 GLY A C 1
ATOM 3043 O O . GLY A 1 376 ? -13.906 -7.163 12.321 1.00 96.62 376 GLY A O 1
ATOM 3044 N N . LEU A 1 377 ? -12.104 -6.973 10.994 1.00 97.69 377 LEU A N 1
ATOM 3045 C CA . LEU A 1 377 ? -11.095 -6.976 12.052 1.00 97.69 377 LEU A CA 1
ATOM 3046 C C . LEU A 1 377 ? -10.450 -5.595 12.096 1.00 97.69 377 LEU A C 1
ATOM 3048 O O . LEU A 1 377 ? -10.077 -5.064 11.056 1.00 97.69 377 LEU A O 1
ATOM 3052 N N . LEU A 1 378 ? -10.315 -5.018 13.285 1.00 96.25 378 LEU A N 1
ATOM 3053 C CA . LEU A 1 378 ? -9.582 -3.772 13.487 1.00 96.25 378 LEU A CA 1
ATOM 3054 C C . LEU A 1 378 ? -8.082 -4.062 13.411 1.00 96.25 378 LEU A C 1
ATOM 3056 O O . LEU A 1 378 ? -7.596 -4.999 14.038 1.00 96.25 378 LEU A O 1
ATOM 3060 N N . CYS A 1 379 ? -7.343 -3.252 12.668 1.00 95.81 379 CYS A N 1
ATOM 3061 C CA . CYS A 1 379 ? -5.904 -3.380 12.512 1.00 95.81 379 CYS A CA 1
ATOM 3062 C C . CYS A 1 379 ? -5.185 -2.251 13.249 1.00 95.81 379 CYS A C 1
ATOM 3064 O O . CYS A 1 379 ? -5.458 -1.065 13.028 1.00 95.81 379 CYS A O 1
ATOM 3066 N N . PHE A 1 380 ? -4.261 -2.653 14.119 1.00 93.81 380 PHE A N 1
ATOM 3067 C CA . PHE A 1 380 ? -3.320 -1.786 14.816 1.00 93.81 380 PHE A CA 1
ATOM 3068 C C . PHE A 1 380 ? -1.951 -2.049 14.195 1.00 93.81 380 PHE A C 1
ATOM 3070 O O . PHE A 1 380 ? -1.446 -3.164 14.288 1.00 93.81 380 PHE A O 1
ATOM 3077 N N . GLN A 1 381 ? -1.397 -1.075 13.480 1.00 92.50 381 GLN A N 1
ATOM 3078 C CA . GLN A 1 381 ? -0.147 -1.259 12.752 1.00 92.50 381 GLN A CA 1
ATOM 3079 C C . GLN A 1 381 ? 1.018 -0.617 13.494 1.00 92.50 381 GLN A C 1
ATOM 3081 O O . GLN A 1 381 ? 1.083 0.604 13.605 1.00 92.50 381 GLN A O 1
ATOM 3086 N N . ASP A 1 382 ? 2.000 -1.422 13.874 1.00 88.94 382 ASP A N 1
ATOM 3087 C CA . ASP A 1 382 ? 3.296 -0.937 14.311 1.00 88.94 382 ASP A CA 1
ATOM 3088 C C . ASP A 1 382 ? 4.174 -0.600 13.101 1.00 88.94 382 ASP A C 1
ATOM 3090 O O . ASP A 1 382 ? 4.442 -1.450 12.247 1.00 88.94 382 ASP A O 1
ATOM 3094 N N . LEU A 1 383 ? 4.628 0.648 13.012 1.00 87.69 383 LEU A N 1
ATOM 3095 C CA . LEU A 1 383 ? 5.592 1.068 11.997 1.00 87.69 383 LEU A CA 1
ATOM 3096 C C . LEU A 1 383 ? 7.023 0.688 12.414 1.00 87.69 383 LEU A C 1
ATOM 3098 O O . LEU A 1 383 ? 7.291 0.551 13.609 1.00 87.69 383 LEU A O 1
ATOM 3102 N N . PRO A 1 384 ? 7.969 0.567 11.462 1.00 86.69 384 PRO A N 1
ATOM 3103 C CA . PRO A 1 384 ? 9.339 0.114 11.718 1.00 86.69 384 PRO A CA 1
ATOM 3104 C C . PRO A 1 384 ? 10.223 1.209 12.345 1.00 86.69 384 PRO A C 1
ATOM 3106 O O . PRO A 1 384 ? 11.401 1.346 12.022 1.00 86.69 384 PRO A O 1
ATOM 3109 N N . LEU A 1 385 ? 9.642 1.999 13.249 1.00 85.44 385 LEU A N 1
ATOM 3110 C CA . LEU A 1 385 ? 10.251 3.101 13.986 1.00 85.44 385 LEU A CA 1
ATOM 3111 C C . LEU A 1 385 ? 10.613 2.616 15.399 1.00 85.44 385 LEU A C 1
ATOM 3113 O O . LEU A 1 385 ? 9.968 2.947 16.390 1.00 85.44 385 LEU A O 1
ATOM 3117 N N . THR A 1 386 ? 11.599 1.729 15.484 1.00 78.31 386 THR A N 1
ATOM 3118 C CA . THR A 1 386 ? 12.005 1.074 16.737 1.00 78.31 386 THR A CA 1
ATOM 3119 C C . THR A 1 386 ? 13.080 1.863 17.480 1.00 78.31 386 THR A C 1
ATOM 3121 O O . THR A 1 386 ? 13.970 2.419 16.833 1.00 78.31 386 THR A O 1
ATOM 3124 N N . LEU A 1 387 ? 13.075 1.791 18.817 1.00 76.31 387 LEU A N 1
ATOM 3125 C CA . LEU A 1 387 ? 14.120 2.335 19.704 1.00 76.31 387 LEU A CA 1
ATOM 3126 C C . LEU A 1 387 ? 14.279 3.860 19.604 1.00 76.31 387 LEU A C 1
ATOM 3128 O O . LEU A 1 387 ? 15.395 4.372 19.649 1.00 76.31 387 LEU A O 1
ATOM 3132 N N . LEU A 1 388 ? 13.178 4.591 19.413 1.00 78.69 388 LEU A N 1
ATOM 3133 C CA . LEU A 1 388 ? 13.229 6.045 19.261 1.00 78.69 388 LEU A CA 1
ATOM 3134 C C . LEU A 1 388 ? 13.759 6.726 20.529 1.00 78.69 388 LEU A C 1
ATOM 3136 O O . LEU A 1 388 ? 13.320 6.440 21.642 1.00 78.69 388 LEU A O 1
ATOM 3140 N N . ASN A 1 389 ? 14.681 7.666 20.330 1.00 80.19 389 ASN A N 1
ATOM 3141 C CA . ASN A 1 389 ? 15.234 8.539 21.360 1.00 80.19 389 ASN A CA 1
ATOM 3142 C C . ASN A 1 389 ? 15.628 9.898 20.749 1.00 80.19 389 ASN A C 1
ATOM 3144 O O . ASN A 1 389 ? 15.629 10.057 19.525 1.00 80.19 389 ASN A O 1
ATOM 3148 N N . GLU A 1 390 ? 15.996 10.865 21.594 1.00 82.31 390 GLU A N 1
ATOM 3149 C CA . GLU A 1 390 ? 16.365 12.232 21.181 1.00 82.31 390 GLU A CA 1
ATOM 3150 C C . GLU A 1 390 ? 17.465 12.254 20.106 1.00 82.31 390 GLU A C 1
ATOM 3152 O O . GLU A 1 390 ? 17.372 12.996 19.131 1.00 82.31 390 GLU A O 1
ATOM 3157 N N . LYS A 1 391 ? 18.484 11.392 20.225 1.00 84.94 391 LYS A N 1
ATOM 3158 C CA . LYS A 1 391 ? 19.602 11.331 19.270 1.00 84.94 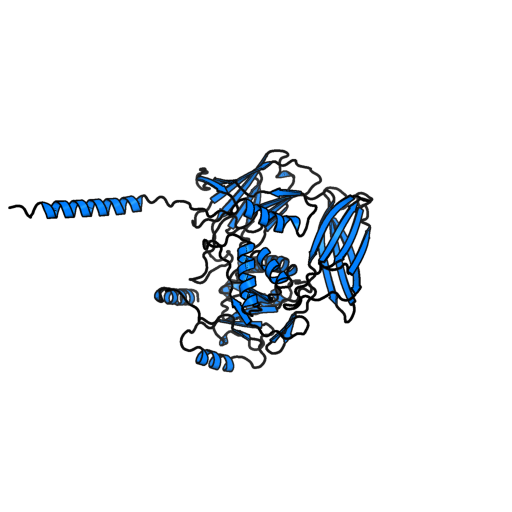391 LYS A CA 1
ATOM 3159 C C . LYS A 1 391 ? 19.158 10.859 17.885 1.00 84.94 391 LYS A C 1
ATOM 3161 O O . LYS A 1 391 ? 19.696 11.322 16.885 1.00 84.94 391 LYS A O 1
ATOM 3166 N N . ILE A 1 392 ? 18.215 9.920 17.821 1.00 85.56 392 ILE A N 1
ATOM 3167 C CA . ILE A 1 392 ? 17.668 9.413 16.557 1.00 85.56 392 ILE A CA 1
ATOM 3168 C C . ILE A 1 392 ? 16.746 10.447 15.924 1.00 85.56 392 ILE A C 1
ATOM 3170 O O . ILE A 1 392 ? 16.865 10.713 14.733 1.00 85.56 392 ILE A O 1
ATOM 3174 N N . LEU A 1 393 ? 15.870 11.056 16.722 1.00 85.56 393 LEU A N 1
ATOM 3175 C CA . LEU A 1 393 ? 14.944 12.081 16.246 1.00 85.56 393 LEU A CA 1
ATOM 3176 C C . LEU A 1 393 ? 15.669 13.362 15.802 1.00 85.56 393 LEU A C 1
ATOM 3178 O O . LEU A 1 393 ? 15.181 14.060 14.921 1.00 85.56 393 LEU A O 1
ATOM 3182 N N . ALA A 1 394 ? 16.847 13.651 16.363 1.00 87.38 394 ALA A N 1
ATOM 3183 C CA . ALA A 1 394 ? 17.700 14.758 15.937 1.00 87.38 394 ALA A CA 1
ATOM 3184 C C . ALA A 1 394 ? 18.465 14.494 14.622 1.00 87.38 394 ALA A C 1
ATOM 3186 O O . ALA A 1 394 ? 19.045 15.424 14.060 1.00 87.38 394 ALA A O 1
ATOM 3187 N N . ASP A 1 395 ? 18.499 13.255 14.119 1.00 89.38 395 ASP A N 1
ATOM 3188 C CA . ASP A 1 395 ? 19.132 12.948 12.838 1.00 89.38 395 ASP A CA 1
ATOM 3189 C C . ASP A 1 395 ? 18.205 13.316 11.676 1.00 89.38 395 ASP A C 1
ATOM 3191 O O . ASP A 1 395 ? 17.215 12.634 11.417 1.00 89.38 395 ASP A O 1
ATOM 3195 N N . SER A 1 396 ? 18.547 14.375 10.942 1.00 89.75 396 SER A N 1
ATOM 3196 C CA . SER A 1 396 ? 17.714 14.895 9.854 1.00 89.75 396 SER A CA 1
ATOM 3197 C C . SER A 1 396 ? 17.491 13.901 8.712 1.00 89.75 396 SER A C 1
ATOM 3199 O O . SER A 1 396 ? 16.407 13.876 8.134 1.00 89.75 396 SER A O 1
ATOM 3201 N N . VAL A 1 397 ? 18.476 13.055 8.393 1.00 88.38 397 VAL A N 1
ATOM 3202 C CA . VAL A 1 397 ? 18.356 12.063 7.315 1.00 88.38 397 VAL A CA 1
ATOM 3203 C C . VAL A 1 397 ? 17.392 10.964 7.734 1.00 88.38 397 VAL A C 1
ATOM 3205 O O . VAL A 1 397 ? 16.503 10.588 6.968 1.00 88.38 397 VAL A O 1
ATOM 3208 N N . TRP A 1 398 ? 17.546 10.450 8.954 1.00 87.94 398 TRP A N 1
ATOM 3209 C CA . TRP A 1 398 ? 16.620 9.461 9.492 1.00 87.94 398 TRP A CA 1
ATOM 3210 C C . TRP A 1 398 ? 15.207 10.039 9.617 1.00 87.94 398 TRP A C 1
ATOM 3212 O O . TRP A 1 398 ? 14.253 9.386 9.198 1.00 87.94 398 TRP A O 1
ATOM 3222 N N . TYR A 1 399 ? 15.083 11.265 10.128 1.00 88.38 399 TYR A N 1
ATOM 3223 C CA . TYR A 1 399 ? 13.815 11.959 10.348 1.00 88.38 399 TYR A CA 1
ATOM 3224 C C . TYR A 1 399 ? 13.019 12.117 9.046 1.00 88.38 399 TYR A C 1
ATOM 3226 O O . TYR A 1 399 ? 11.867 11.687 8.964 1.00 88.38 399 TYR A O 1
ATOM 3234 N N . GLU A 1 400 ? 13.653 12.634 7.990 1.00 88.75 400 GLU A N 1
ATOM 3235 C CA . GLU A 1 400 ? 13.033 12.762 6.666 1.00 88.75 400 GLU A CA 1
ATOM 3236 C C . GLU A 1 400 ? 12.637 11.401 6.083 1.00 88.75 400 GLU A C 1
ATOM 3238 O O . GLU A 1 400 ? 11.537 11.230 5.549 1.00 88.75 400 GLU A O 1
ATOM 3243 N N . ASN A 1 401 ? 13.499 10.389 6.220 1.00 88.00 401 ASN A N 1
ATOM 3244 C CA . ASN A 1 401 ? 13.178 9.046 5.747 1.00 88.00 401 ASN A CA 1
ATOM 3245 C C . ASN A 1 401 ? 11.998 8.429 6.515 1.00 88.00 401 ASN A C 1
ATOM 3247 O O . ASN A 1 401 ? 11.131 7.812 5.895 1.00 88.00 401 ASN A O 1
ATOM 3251 N N . ALA A 1 402 ? 11.924 8.625 7.834 1.00 88.12 402 ALA A N 1
ATOM 3252 C CA . ALA A 1 402 ? 10.825 8.154 8.669 1.00 88.12 402 ALA A CA 1
ATOM 3253 C C . ALA A 1 402 ? 9.499 8.828 8.284 1.00 88.12 402 ALA A C 1
ATOM 3255 O O . ALA A 1 402 ? 8.483 8.145 8.129 1.00 88.12 402 ALA A O 1
ATOM 3256 N N . LEU A 1 403 ? 9.505 10.143 8.043 1.00 88.12 403 LEU A N 1
ATOM 3257 C CA . LEU A 1 403 ? 8.326 10.870 7.569 1.00 88.12 403 LEU A CA 1
ATOM 3258 C C . LEU A 1 403 ? 7.892 10.426 6.171 1.00 88.12 403 LEU A C 1
ATOM 3260 O O . LEU A 1 403 ? 6.698 10.258 5.922 1.00 88.12 403 LEU A O 1
ATOM 3264 N N . ASN A 1 404 ? 8.832 10.200 5.253 1.00 88.75 404 ASN A N 1
ATOM 3265 C CA . ASN A 1 404 ? 8.524 9.694 3.915 1.00 88.75 404 ASN A CA 1
ATOM 3266 C C . ASN A 1 404 ? 7.969 8.264 3.955 1.00 88.75 404 ASN A C 1
ATOM 3268 O O . ASN A 1 404 ? 7.017 7.947 3.231 1.00 88.75 404 ASN A O 1
ATOM 3272 N N . TYR A 1 405 ? 8.499 7.416 4.839 1.00 89.31 405 TYR A N 1
ATOM 3273 C CA . TYR A 1 405 ? 7.967 6.079 5.088 1.00 89.31 405 TYR A CA 1
ATOM 3274 C C . TYR A 1 405 ? 6.539 6.145 5.639 1.00 89.31 405 TYR A C 1
ATOM 3276 O O . TYR A 1 405 ? 5.637 5.494 5.112 1.00 89.31 405 TYR A O 1
ATOM 3284 N N . LEU A 1 406 ? 6.303 6.991 6.645 1.00 88.94 406 LEU A N 1
ATOM 3285 C CA . LEU A 1 406 ? 4.982 7.199 7.231 1.00 88.94 406 LEU A CA 1
ATOM 3286 C C . LEU A 1 406 ? 3.980 7.732 6.202 1.00 88.94 406 LEU A C 1
ATOM 3288 O O . LEU A 1 406 ? 2.880 7.199 6.111 1.00 88.94 406 LEU A O 1
ATOM 3292 N N . LYS A 1 407 ? 4.347 8.724 5.381 1.00 89.19 407 LYS A N 1
ATOM 3293 C CA . LYS A 1 407 ? 3.501 9.224 4.278 1.00 89.19 407 LYS A CA 1
ATOM 3294 C C . LYS A 1 407 ? 3.148 8.105 3.291 1.00 89.19 407 LYS A C 1
ATOM 3296 O O . LYS A 1 407 ? 1.997 7.999 2.867 1.00 89.19 407 LYS A O 1
ATOM 3301 N N . SER A 1 408 ? 4.116 7.247 2.964 1.00 90.00 408 SER A N 1
ATOM 3302 C CA . SER A 1 408 ? 3.906 6.093 2.080 1.00 90.00 408 SER A CA 1
ATOM 3303 C C . SER A 1 408 ? 2.926 5.089 2.694 1.00 90.00 408 SER A C 1
ATOM 3305 O O . SER A 1 408 ? 1.973 4.672 2.033 1.00 90.00 408 SER A O 1
ATOM 3307 N N . PHE A 1 409 ? 3.089 4.763 3.979 1.00 91.75 409 PHE A N 1
ATOM 3308 C CA . PHE A 1 409 ? 2.162 3.882 4.681 1.00 91.75 409 PHE A CA 1
ATOM 3309 C C . PHE A 1 409 ? 0.772 4.511 4.863 1.00 91.75 409 PHE A C 1
ATOM 3311 O O . PHE A 1 409 ? -0.227 3.831 4.665 1.00 91.75 409 PHE A O 1
ATOM 3318 N N . LEU A 1 410 ? 0.672 5.804 5.184 1.00 89.88 410 LEU A N 1
ATOM 3319 C CA . LEU A 1 410 ? -0.605 6.519 5.304 1.00 89.88 410 LEU A CA 1
ATOM 3320 C C . LEU A 1 410 ? -1.387 6.502 3.989 1.00 89.88 410 LEU A C 1
ATOM 3322 O O . LEU A 1 410 ? -2.606 6.338 4.005 1.00 89.88 410 LEU A O 1
ATOM 3326 N N . SER A 1 411 ? -0.692 6.616 2.853 1.00 88.75 411 SER A N 1
ATOM 3327 C CA . SER A 1 411 ? -1.304 6.455 1.533 1.00 88.75 411 SER A CA 1
ATOM 3328 C C . SER A 1 411 ? -1.958 5.077 1.391 1.00 88.75 411 SER A C 1
ATOM 3330 O O . SER A 1 411 ? -3.138 5.001 1.045 1.00 88.75 411 SER A O 1
ATOM 3332 N N . LEU A 1 412 ? -1.247 4.004 1.761 1.00 90.62 412 LEU A N 1
ATOM 3333 C CA . LEU A 1 412 ? -1.7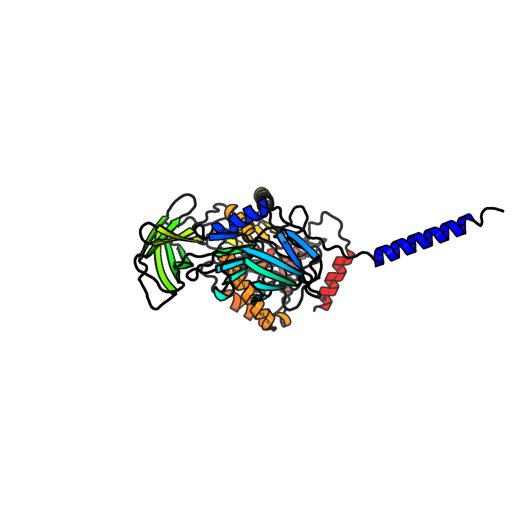88 2.641 1.786 1.00 90.62 412 LEU A CA 1
ATOM 3334 C C . LEU A 1 412 ? -2.957 2.511 2.779 1.00 90.62 412 LEU A C 1
ATOM 3336 O O . LEU A 1 412 ? -4.040 2.063 2.412 1.00 90.62 412 LEU A O 1
ATOM 3340 N N . ALA A 1 413 ? -2.776 2.947 4.025 1.00 91.88 413 ALA A N 1
ATOM 3341 C CA . ALA A 1 413 ? -3.786 2.878 5.078 1.00 91.88 413 ALA A CA 1
ATOM 3342 C C . ALA A 1 413 ? -5.073 3.634 4.711 1.00 91.88 413 ALA A C 1
ATOM 3344 O O . ALA A 1 413 ? -6.164 3.209 5.089 1.00 91.88 413 ALA A O 1
ATOM 3345 N N . SER A 1 414 ? -4.976 4.715 3.926 1.00 88.12 414 SER A N 1
ATOM 3346 C CA . SER A 1 414 ? -6.133 5.488 3.449 1.00 88.12 414 SER A CA 1
ATOM 3347 C C . SER A 1 414 ? -7.103 4.676 2.579 1.00 88.12 414 SER A C 1
ATOM 3349 O O . SER A 1 414 ? -8.225 5.108 2.315 1.00 88.12 414 SER A O 1
ATOM 3351 N N . GLU A 1 415 ? -6.681 3.503 2.110 1.00 89.56 415 GLU A N 1
ATOM 3352 C CA . GLU A 1 415 ? -7.480 2.596 1.286 1.00 89.56 415 GLU A CA 1
ATOM 3353 C C . GLU A 1 415 ? -8.173 1.495 2.094 1.00 89.56 415 GLU A C 1
ATOM 3355 O O . GLU A 1 415 ? -8.977 0.741 1.536 1.00 89.56 415 GLU A O 1
ATOM 3360 N N . HIS A 1 416 ? -7.873 1.414 3.392 1.00 93.56 416 HIS A N 1
ATOM 3361 C CA . HIS A 1 416 ? -8.210 0.291 4.255 1.00 93.56 416 HIS A CA 1
ATOM 3362 C C . HIS A 1 416 ? -8.949 0.757 5.517 1.00 93.56 416 HIS A C 1
ATOM 3364 O O . HIS A 1 416 ? -8.314 1.154 6.498 1.00 93.56 416 HIS A O 1
ATOM 3370 N N . PRO A 1 417 ? -10.298 0.705 5.549 1.00 93.12 417 PRO A N 1
ATOM 3371 C CA . PRO A 1 417 ? -11.061 1.103 6.730 1.00 93.12 417 PRO A CA 1
ATOM 3372 C C . PRO A 1 417 ? -10.747 0.269 7.978 1.00 93.12 417 PRO A C 1
ATOM 3374 O O . PRO A 1 417 ? -10.944 0.774 9.080 1.00 93.12 417 PRO A O 1
ATOM 3377 N N . SER A 1 418 ? -10.220 -0.950 7.845 1.00 95.12 418 SER A N 1
ATOM 3378 C CA . SER A 1 418 ? -9.789 -1.745 8.999 1.00 95.12 418 SER A CA 1
ATOM 3379 C C . SER A 1 418 ? -8.579 -1.178 9.729 1.00 95.12 418 SER A C 1
ATOM 3381 O O . SER A 1 418 ? -8.441 -1.424 10.925 1.00 95.12 418 SER A O 1
ATOM 3383 N N . VAL A 1 419 ? -7.712 -0.412 9.063 1.00 94.62 419 VAL A N 1
ATOM 3384 C CA . VAL A 1 419 ? -6.562 0.223 9.714 1.00 94.62 419 VAL A CA 1
ATOM 3385 C C . VAL A 1 419 ? -7.075 1.396 10.534 1.00 94.62 419 VAL A C 1
ATOM 3387 O O . VAL A 1 419 ? -7.525 2.393 9.976 1.00 94.62 419 VAL A O 1
ATOM 3390 N N . VAL A 1 420 ? -7.060 1.261 11.860 1.00 91.81 420 VAL A N 1
ATOM 3391 C CA . VAL A 1 420 ? -7.660 2.247 12.777 1.00 91.81 420 VAL A CA 1
ATOM 3392 C C . VAL A 1 420 ? -6.653 2.887 13.717 1.00 91.81 420 VAL A C 1
ATOM 3394 O O . VAL A 1 420 ? -6.931 3.969 14.227 1.00 91.81 420 VAL A O 1
ATOM 3397 N N . ALA A 1 421 ? -5.506 2.245 13.941 1.00 90.00 421 ALA A N 1
ATOM 3398 C CA . ALA A 1 421 ? -4.479 2.742 14.841 1.00 90.00 421 ALA A CA 1
ATOM 3399 C C . ALA A 1 421 ? -3.075 2.497 14.272 1.00 90.00 421 ALA A C 1
ATOM 3401 O O . ALA A 1 421 ? -2.814 1.405 13.765 1.00 90.00 421 ALA A O 1
ATOM 3402 N N . LEU A 1 422 ? -2.183 3.484 14.379 1.00 89.69 422 LEU A N 1
ATOM 3403 C CA . LEU A 1 422 ? -0.800 3.439 13.891 1.00 89.69 422 LEU A CA 1
ATOM 3404 C C . LEU A 1 422 ? 0.187 3.741 15.019 1.00 89.69 422 LEU A C 1
ATOM 3406 O O . LEU A 1 422 ? 0.072 4.785 15.663 1.00 89.69 422 LEU A O 1
ATOM 3410 N N . SER A 1 423 ? 1.171 2.869 15.230 1.00 86.50 423 SER A N 1
ATOM 3411 C CA . SER A 1 423 ? 2.271 3.146 16.151 1.00 86.50 423 SER A CA 1
ATOM 3412 C C . SER A 1 423 ? 3.212 4.177 15.540 1.00 86.50 423 SER A C 1
ATOM 3414 O O . SER A 1 423 ? 3.663 4.014 14.405 1.00 86.50 423 SER A O 1
ATOM 3416 N N . LEU A 1 424 ? 3.554 5.202 16.315 1.00 78.81 424 LEU A N 1
ATOM 3417 C CA . LEU A 1 424 ? 4.611 6.169 16.009 1.00 78.81 424 LEU A CA 1
ATOM 3418 C C . LEU A 1 424 ? 5.972 5.744 16.540 1.00 78.81 424 LEU A C 1
ATOM 3420 O O . LEU A 1 424 ? 6.954 6.456 16.362 1.00 78.81 424 LEU A O 1
ATOM 3424 N N . GLY A 1 425 ? 6.032 4.570 17.155 1.00 75.25 425 GLY A N 1
ATOM 3425 C CA . GLY A 1 425 ? 7.268 3.938 17.537 1.00 75.25 425 GLY A CA 1
ATOM 3426 C C . GLY A 1 425 ? 7.060 2.916 18.633 1.00 75.25 425 GLY A C 1
ATOM 3427 O O . GLY A 1 425 ? 6.185 3.044 19.497 1.00 75.25 425 GLY A O 1
ATOM 3428 N N . ASN A 1 426 ? 7.914 1.904 18.591 1.00 67.44 426 ASN A N 1
ATOM 3429 C CA . ASN A 1 426 ? 8.007 0.913 19.644 1.00 67.44 426 ASN A CA 1
ATOM 3430 C C . ASN A 1 426 ? 9.293 1.137 20.434 1.00 67.44 426 ASN A C 1
ATOM 3432 O O . ASN A 1 426 ? 10.337 1.440 19.851 1.00 67.44 426 ASN A O 1
ATOM 3436 N N . HIS A 1 427 ? 9.212 0.920 21.748 1.00 66.94 427 HIS A N 1
ATOM 3437 C CA . HIS A 1 427 ? 10.356 0.970 22.663 1.00 66.94 427 HIS A CA 1
ATOM 3438 C C . HIS A 1 427 ? 10.916 2.390 22.813 1.00 66.94 427 HIS A C 1
ATOM 3440 O O . HIS A 1 427 ? 12.108 2.629 22.639 1.00 66.94 427 HIS A O 1
ATOM 3446 N N . LEU A 1 428 ? 10.018 3.334 23.100 1.00 69.12 428 LEU A N 1
ATOM 3447 C CA . LEU A 1 428 ? 10.356 4.733 23.342 1.00 69.12 428 LEU A CA 1
ATOM 3448 C C . LEU A 1 428 ? 10.975 4.912 24.739 1.00 69.12 428 LEU A C 1
ATOM 3450 O O . LEU A 1 428 ? 10.472 4.372 25.731 1.00 69.12 428 LEU A O 1
ATOM 3454 N N . THR A 1 429 ? 12.027 5.724 24.826 1.00 67.56 429 THR A N 1
ATOM 3455 C CA . THR A 1 429 ? 12.505 6.293 26.096 1.00 67.56 429 THR A CA 1
ATOM 3456 C C . THR A 1 429 ? 12.003 7.707 26.307 1.00 67.56 429 THR A C 1
ATOM 3458 O O . THR A 1 429 ? 11.732 8.409 25.335 1.00 67.56 429 THR A O 1
ATOM 3461 N N . LYS A 1 430 ? 11.934 8.151 27.570 1.00 64.25 430 LYS A N 1
ATOM 3462 C CA . LYS A 1 430 ? 11.514 9.512 27.918 1.00 64.25 430 LYS A CA 1
ATOM 3463 C C . LYS A 1 430 ? 12.269 10.554 27.076 1.00 64.25 430 LYS A C 1
ATOM 3465 O O . LYS A 1 430 ? 13.495 10.604 27.081 1.00 64.25 430 LYS A O 1
ATOM 3470 N N . SER A 1 431 ? 11.508 11.348 26.333 1.00 62.03 431 SER A N 1
ATOM 3471 C CA . SER A 1 431 ? 11.961 12.389 25.408 1.00 62.03 431 SER A CA 1
ATOM 3472 C C . SER A 1 431 ? 10.906 13.488 25.426 1.00 62.03 431 SER A C 1
ATOM 3474 O O . SER A 1 431 ? 9.713 13.189 25.386 1.00 62.03 431 SER A O 1
ATOM 3476 N N . GLU A 1 432 ? 11.327 14.747 25.536 1.00 69.81 432 GLU A N 1
ATOM 3477 C CA . GLU A 1 432 ? 10.405 15.874 25.736 1.00 69.81 432 GLU A CA 1
ATOM 3478 C C . GLU A 1 432 ? 10.463 16.897 24.598 1.00 69.81 432 GLU A C 1
ATOM 3480 O O . GLU A 1 432 ? 9.456 17.539 24.324 1.00 69.81 432 GLU A O 1
ATOM 3485 N N . THR A 1 433 ? 11.583 17.063 23.884 1.00 79.62 433 THR A N 1
ATOM 3486 C CA . THR A 1 433 ? 11.663 18.117 22.851 1.00 79.62 433 THR A CA 1
ATOM 3487 C C . THR A 1 433 ? 11.472 17.562 21.445 1.00 79.62 433 THR A C 1
ATOM 3489 O O . THR A 1 433 ? 10.518 17.948 20.764 1.00 79.62 433 THR A O 1
ATOM 3492 N N . GLN A 1 434 ? 12.327 16.637 20.993 1.00 81.38 434 GLN A N 1
ATOM 3493 C CA . GLN A 1 434 ? 12.237 16.152 19.610 1.00 81.38 434 GLN A CA 1
ATOM 3494 C C . GLN A 1 434 ? 11.043 15.219 19.401 1.00 81.38 434 GLN A C 1
ATOM 3496 O O . GLN A 1 434 ? 10.426 15.254 18.338 1.00 81.38 434 GLN A O 1
ATOM 3501 N N . TRP A 1 435 ? 10.663 14.433 20.417 1.00 79.44 435 TRP A N 1
ATOM 3502 C CA . TRP A 1 435 ? 9.451 13.611 20.360 1.00 79.44 435 TRP A CA 1
ATOM 3503 C C . TRP A 1 435 ? 8.197 14.460 20.154 1.00 79.44 435 TRP A C 1
ATOM 3505 O O . TRP A 1 435 ? 7.420 14.186 19.243 1.00 79.44 435 TRP A O 1
ATOM 3515 N N . ASN A 1 436 ? 8.030 15.526 20.939 1.00 79.00 436 ASN A N 1
ATOM 3516 C CA . ASN A 1 436 ? 6.866 16.404 20.829 1.00 79.00 436 ASN A CA 1
ATOM 3517 C C . ASN A 1 436 ? 6.780 17.061 19.447 1.00 79.00 436 ASN A C 1
ATOM 3519 O O . ASN A 1 436 ? 5.697 17.139 18.868 1.00 79.00 436 ASN A O 1
ATOM 3523 N N . ARG A 1 437 ? 7.922 17.473 18.882 1.00 83.25 437 ARG A N 1
ATOM 3524 C CA . ARG A 1 437 ? 7.988 17.979 17.506 1.00 83.25 437 ARG A CA 1
ATOM 3525 C C . ARG A 1 437 ? 7.571 16.915 16.488 1.00 83.25 437 ARG A C 1
ATOM 3527 O O . ARG A 1 437 ? 6.729 17.198 15.640 1.00 83.25 437 ARG A O 1
ATOM 3534 N N . PHE A 1 438 ? 8.136 15.710 16.582 1.00 82.50 438 PHE A N 1
ATOM 3535 C CA . PHE A 1 438 ? 7.810 14.601 15.684 1.00 82.50 438 PHE A CA 1
ATOM 3536 C C . PHE A 1 438 ? 6.321 14.253 15.753 1.00 82.50 438 PHE A C 1
ATOM 3538 O O . PHE A 1 438 ? 5.650 14.171 14.729 1.00 82.50 438 PHE A O 1
ATOM 3545 N N . GLU A 1 439 ? 5.773 14.129 16.960 1.00 78.06 439 GLU A N 1
ATOM 3546 C CA . GLU A 1 439 ? 4.358 13.850 17.187 1.00 78.06 439 GLU A CA 1
ATOM 3547 C C . GLU A 1 439 ? 3.456 14.937 16.580 1.00 78.06 439 GLU A C 1
ATOM 3549 O O . GLU A 1 439 ? 2.487 14.622 15.885 1.00 78.06 439 GLU A O 1
ATOM 3554 N N . GLN A 1 440 ? 3.775 16.217 16.798 1.00 79.81 440 GLN A N 1
ATOM 3555 C CA . GLN A 1 440 ? 3.030 17.336 16.213 1.00 79.81 440 GLN A CA 1
ATOM 3556 C C . GLN A 1 440 ? 3.075 17.319 14.685 1.00 79.81 440 GLN A C 1
ATOM 3558 O O . GLN A 1 440 ? 2.047 17.509 14.035 1.00 79.81 440 GLN A O 1
ATOM 3563 N N . GLU A 1 441 ? 4.242 17.062 14.099 1.00 84.69 441 GLU A N 1
ATOM 3564 C CA . GLU A 1 441 ? 4.388 16.990 12.650 1.00 84.69 441 GLU A CA 1
ATOM 3565 C C . GLU A 1 441 ? 3.569 15.839 12.062 1.00 84.69 441 GLU A C 1
ATOM 3567 O O . GLU A 1 441 ? 2.835 16.035 11.094 1.00 84.69 441 GLU A O 1
ATOM 3572 N N . VAL A 1 442 ? 3.603 14.668 12.700 1.00 80.25 442 VAL A N 1
ATOM 3573 C CA . VAL A 1 442 ? 2.793 13.513 12.312 1.00 80.25 442 VAL A CA 1
ATOM 3574 C C . VAL A 1 442 ? 1.294 13.811 12.389 1.00 80.25 442 VAL A C 1
ATOM 3576 O O . VAL A 1 442 ? 0.548 13.445 11.479 1.00 80.25 442 VAL A O 1
ATOM 3579 N N . ARG A 1 443 ? 0.839 14.504 13.437 1.00 75.50 443 ARG A N 1
ATOM 3580 C CA . ARG A 1 443 ? -0.567 14.924 13.582 1.00 75.50 443 ARG A CA 1
ATOM 3581 C C . ARG A 1 443 ? -0.999 15.911 12.503 1.00 75.50 443 ARG A C 1
ATOM 3583 O O . ARG A 1 443 ? -2.154 15.877 12.084 1.00 75.50 443 ARG A O 1
ATOM 3590 N N . ASN A 1 444 ? -0.077 16.759 12.059 1.00 79.56 444 ASN A N 1
ATOM 3591 C CA . ASN A 1 444 ? -0.307 17.745 11.008 1.00 79.56 444 ASN A CA 1
ATOM 3592 C C . ASN A 1 444 ? -0.151 17.169 9.598 1.00 79.56 444 ASN A C 1
ATOM 3594 O O . ASN A 1 444 ? -0.473 17.860 8.627 1.00 79.56 444 ASN A O 1
ATOM 3598 N N . LEU A 1 445 ? 0.319 15.922 9.452 1.00 76.00 445 LEU A N 1
ATOM 3599 C CA . LEU A 1 445 ? 0.333 15.282 8.146 1.00 76.00 445 LEU A CA 1
ATOM 3600 C C . LEU A 1 445 ? -1.092 15.282 7.586 1.00 76.00 445 LEU A C 1
ATOM 3602 O O . LEU A 1 445 ? -2.041 14.984 8.318 1.00 76.00 445 LEU A O 1
ATOM 3606 N N . PRO A 1 446 ? -1.261 15.593 6.290 1.00 64.31 446 PRO A N 1
ATOM 3607 C CA . PRO A 1 446 ? -2.553 15.560 5.631 1.00 64.31 446 PRO A CA 1
ATOM 3608 C C . PRO A 1 446 ? -3.014 14.105 5.554 1.00 64.31 446 PRO A C 1
ATOM 3610 O O . PRO A 1 446 ? -2.843 13.414 4.554 1.00 64.31 446 PRO A O 1
ATOM 3613 N N . THR A 1 447 ? -3.599 13.619 6.642 1.00 57.38 447 THR A N 1
ATOM 3614 C CA . THR A 1 447 ? -4.154 12.274 6.732 1.00 57.38 447 THR A CA 1
ATOM 3615 C C . THR A 1 447 ? -5.424 12.175 5.892 1.00 57.38 447 THR A C 1
ATOM 3617 O O . THR A 1 447 ? -5.918 11.081 5.661 1.00 57.38 447 THR A O 1
ATOM 3620 N N . GLY A 1 448 ? -5.974 13.289 5.395 1.00 52.75 448 GLY A N 1
ATOM 3621 C CA . GLY A 1 448 ? -7.346 13.326 4.899 1.00 52.75 448 GLY A CA 1
ATOM 3622 C C . GLY A 1 448 ? -8.305 12.979 6.040 1.00 52.75 448 GLY A C 1
ATOM 3623 O O . GLY A 1 448 ? -7.894 12.698 7.160 1.00 52.75 448 GLY A O 1
ATOM 3624 N N . GLN A 1 449 ? -9.607 12.932 5.799 1.00 51.41 449 GLN A N 1
ATOM 3625 C CA . GLN A 1 449 ? -10.584 12.529 6.826 1.00 51.41 449 GLN A CA 1
ATOM 3626 C C . GLN A 1 449 ? -10.471 11.050 7.278 1.00 51.41 449 GLN A C 1
ATOM 3628 O O . GLN A 1 449 ? -11.418 10.485 7.815 1.00 51.41 449 GLN A O 1
ATOM 3633 N N . THR A 1 450 ? -9.329 10.396 7.056 1.00 61.06 450 THR A N 1
ATOM 3634 C CA . THR A 1 450 ? -9.073 8.982 7.352 1.00 61.06 450 THR A CA 1
ATOM 3635 C C . THR A 1 450 ? -9.106 8.661 8.851 1.00 61.06 450 THR A C 1
ATOM 3637 O O . THR A 1 450 ? -9.279 7.491 9.201 1.00 61.06 450 THR A O 1
ATOM 3640 N N . ASN A 1 451 ? -9.026 9.687 9.715 1.00 76.88 451 ASN A N 1
ATOM 3641 C CA . ASN A 1 451 ? -9.255 9.636 11.162 1.00 76.88 451 ASN A CA 1
ATOM 3642 C C . ASN A 1 451 ? -8.677 8.351 11.784 1.00 76.88 451 ASN A C 1
ATOM 3644 O O . ASN A 1 451 ? -9.415 7.424 12.139 1.00 76.88 451 ASN A O 1
ATOM 3648 N N . PHE A 1 452 ? -7.345 8.265 11.789 1.00 84.31 452 PHE A N 1
ATOM 3649 C CA . PHE A 1 452 ? -6.589 7.217 12.470 1.00 84.31 452 PHE A CA 1
ATOM 3650 C C . PHE A 1 452 ? -6.302 7.640 13.910 1.00 84.31 452 PHE A C 1
ATOM 3652 O O . PHE A 1 452 ? -6.085 8.818 14.191 1.00 84.31 452 PHE A O 1
ATOM 3659 N N . LEU A 1 453 ? -6.234 6.667 14.812 1.00 85.19 453 LEU A N 1
ATOM 3660 C CA . LEU A 1 453 ? -5.575 6.857 16.096 1.00 85.19 453 LEU A CA 1
ATOM 3661 C C . LEU A 1 453 ? -4.071 6.697 15.899 1.00 85.19 453 LEU A C 1
ATOM 3663 O O . LEU A 1 453 ? -3.619 5.788 15.207 1.00 85.19 453 LEU A O 1
ATOM 3667 N N . PHE A 1 454 ? -3.289 7.543 16.545 1.00 84.31 454 PHE A N 1
ATOM 3668 C CA . PHE A 1 454 ? -1.874 7.266 16.743 1.00 84.31 454 PHE A CA 1
ATOM 3669 C C . PHE A 1 454 ? -1.691 6.581 18.096 1.00 84.31 454 PHE A C 1
ATOM 3671 O O . PHE A 1 454 ? -2.533 6.748 18.985 1.00 84.31 454 PHE A O 1
ATOM 3678 N N . TYR A 1 455 ? -0.637 5.782 18.241 1.00 82.81 455 TYR A N 1
ATOM 3679 C CA . TYR A 1 455 ? -0.208 5.244 19.528 1.00 82.81 455 TYR A CA 1
ATOM 3680 C C . TYR A 1 455 ? 1.306 5.138 19.653 1.00 82.81 455 TYR A C 1
ATOM 3682 O O . TYR A 1 455 ? 2.028 5.207 18.664 1.00 82.81 455 TYR A O 1
ATOM 3690 N N . SER A 1 456 ? 1.789 4.989 20.881 1.00 80.44 456 SER A N 1
ATOM 3691 C CA . SER A 1 456 ? 3.192 4.706 21.191 1.00 80.44 456 SER A CA 1
ATOM 3692 C C . SER A 1 456 ? 3.282 3.542 22.173 1.00 80.44 456 SER A C 1
ATOM 3694 O O . SER A 1 456 ? 2.411 3.389 23.036 1.00 80.44 456 SER A O 1
ATOM 3696 N N . CYS A 1 457 ? 4.303 2.698 22.017 1.00 79.62 457 CYS A N 1
ATOM 3697 C CA . CYS A 1 457 ? 4.492 1.505 22.844 1.00 79.62 457 CYS A CA 1
ATOM 3698 C C . CYS A 1 457 ? 5.645 1.682 23.840 1.00 79.62 457 CYS A C 1
ATOM 3700 O O . CYS A 1 457 ? 6.786 1.939 23.442 1.00 79.62 457 CYS A O 1
ATOM 3702 N N . HIS A 1 458 ? 5.346 1.478 25.125 1.00 77.38 458 HIS A N 1
ATOM 3703 C CA . HIS A 1 458 ? 6.237 1.737 26.261 1.00 77.38 458 HIS A CA 1
ATOM 3704 C C . HIS A 1 458 ? 6.503 0.471 27.080 1.00 77.38 458 HIS A C 1
ATOM 3706 O O . HIS A 1 458 ? 5.594 -0.333 27.298 1.00 77.38 458 HIS A O 1
ATOM 3712 N N . TYR A 1 459 ? 7.733 0.333 27.582 1.00 73.44 459 TYR A N 1
ATOM 3713 C CA . TYR A 1 459 ? 8.120 -0.718 28.537 1.00 73.44 459 TYR A CA 1
ATOM 3714 C C . TYR A 1 459 ? 8.122 -0.255 29.992 1.00 73.44 459 TYR A C 1
ATOM 3716 O O . TYR A 1 459 ? 7.913 -1.062 30.897 1.00 73.44 459 TYR A O 1
ATOM 3724 N N . ASP A 1 460 ? 8.358 1.037 30.214 1.00 73.25 460 ASP A N 1
ATOM 3725 C CA . ASP A 1 460 ? 8.323 1.653 31.532 1.00 73.25 460 ASP A CA 1
ATOM 3726 C C . ASP A 1 460 ? 7.055 2.509 31.639 1.00 73.25 460 ASP A C 1
ATOM 3728 O O . ASP A 1 460 ? 6.869 3.413 30.817 1.00 73.25 460 ASP A O 1
ATOM 3732 N N . PRO A 1 461 ? 6.169 2.254 32.620 1.00 72.06 461 PRO A N 1
ATOM 3733 C CA . PRO A 1 461 ? 5.004 3.098 32.846 1.00 72.06 461 PRO A CA 1
ATOM 3734 C C . PRO A 1 461 ? 5.359 4.573 33.083 1.00 72.06 461 PRO A C 1
ATOM 3736 O O . PRO A 1 461 ? 4.541 5.435 32.784 1.00 72.06 461 PRO A O 1
ATOM 3739 N N . GLN A 1 462 ? 6.561 4.879 33.587 1.00 74.25 462 GLN A N 1
ATOM 3740 C CA . GLN A 1 462 ? 7.025 6.251 33.831 1.00 74.25 462 GLN A CA 1
ATOM 3741 C C . GLN A 1 462 ? 7.282 7.044 32.542 1.00 74.25 462 GLN A C 1
ATOM 3743 O O . GLN A 1 462 ? 7.299 8.273 32.574 1.00 74.25 462 GLN A O 1
ATOM 3748 N N . ASN A 1 463 ? 7.466 6.360 31.407 1.00 74.62 463 ASN A N 1
ATOM 3749 C CA . ASN A 1 463 ? 7.646 7.002 30.102 1.00 74.62 463 ASN A CA 1
ATOM 3750 C C . ASN A 1 463 ? 6.309 7.366 29.438 1.00 74.62 463 ASN A C 1
ATOM 3752 O O . ASN A 1 463 ? 6.302 8.022 28.397 1.00 74.62 463 ASN A O 1
ATOM 3756 N N . ILE A 1 464 ? 5.181 6.947 30.020 1.00 71.88 464 ILE A N 1
ATOM 3757 C CA . ILE A 1 464 ? 3.856 7.245 29.484 1.00 71.88 464 ILE A CA 1
ATOM 3758 C C . ILE A 1 464 ? 3.515 8.710 29.801 1.00 71.88 464 ILE A C 1
ATOM 3760 O O . ILE A 1 464 ? 3.504 9.087 30.974 1.00 71.88 464 ILE A O 1
ATOM 3764 N N . PRO A 1 465 ? 3.203 9.545 28.792 1.00 67.19 465 PRO A N 1
ATOM 3765 C CA . PRO A 1 465 ? 2.863 10.945 29.020 1.00 67.19 465 PRO A CA 1
ATOM 3766 C C . PRO A 1 465 ? 1.631 11.107 29.919 1.00 67.19 465 PRO A C 1
ATOM 3768 O O . PRO A 1 465 ? 0.629 10.404 29.750 1.00 67.19 465 PRO A O 1
ATOM 3771 N N . ALA A 1 466 ? 1.684 12.073 30.843 1.00 59.53 466 ALA A N 1
ATOM 3772 C CA . ALA A 1 466 ? 0.589 12.345 31.775 1.00 59.53 466 ALA A CA 1
ATOM 3773 C C . ALA A 1 466 ? -0.693 12.823 31.059 1.00 59.53 466 ALA A C 1
ATOM 3775 O O . ALA A 1 466 ? -1.794 12.390 31.393 1.00 59.53 466 ALA A O 1
ATOM 3776 N N . ASP A 1 467 ? -0.523 13.635 30.013 1.00 56.66 467 ASP A N 1
ATOM 3777 C CA . ASP A 1 467 ? -1.592 14.202 29.185 1.00 56.66 467 ASP A CA 1
ATOM 3778 C C . ASP A 1 467 ? -1.694 13.493 27.830 1.00 56.66 467 ASP A C 1
ATOM 3780 O O . ASP A 1 467 ? -1.759 14.130 26.775 1.00 56.66 467 ASP A O 1
ATOM 3784 N N . ALA A 1 468 ? -1.660 12.157 27.827 1.00 54.75 468 ALA A N 1
ATOM 3785 C CA . ALA A 1 468 ? -1.717 11.376 26.598 1.00 54.75 468 ALA A CA 1
ATOM 3786 C C . ALA A 1 468 ? -3.060 11.588 25.863 1.00 54.75 468 ALA A C 1
ATOM 3788 O O . ALA A 1 468 ? -4.014 10.827 26.006 1.00 54.75 468 ALA A O 1
ATOM 3789 N N . GLN A 1 469 ? -3.111 12.603 24.995 1.00 56.19 469 GLN A N 1
ATOM 3790 C CA . GLN A 1 469 ? -4.135 12.767 23.956 1.00 56.19 4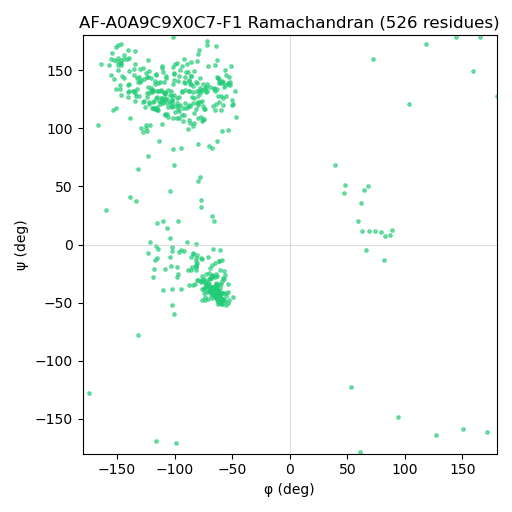69 GLN A CA 1
ATOM 3791 C C . GLN A 1 469 ? -4.029 11.672 22.874 1.00 56.19 469 GLN A C 1
ATOM 3793 O O . GLN A 1 469 ? -4.816 11.639 21.928 1.00 56.19 469 GLN A O 1
ATOM 3798 N N . ILE A 1 470 ? -3.018 10.808 22.985 1.00 66.12 470 ILE A N 1
ATOM 3799 C CA . ILE A 1 470 ? -2.742 9.645 22.149 1.00 66.12 470 ILE A CA 1
ATOM 3800 C C . ILE A 1 470 ? -3.068 8.378 22.939 1.00 66.12 470 ILE A C 1
ATOM 3802 O O . ILE A 1 470 ? -2.820 8.285 24.140 1.00 66.12 470 ILE A O 1
ATOM 3806 N N . LEU A 1 471 ? -3.571 7.365 22.239 1.00 74.38 471 LEU A N 1
ATOM 3807 C CA . LEU A 1 471 ? -3.668 6.014 22.770 1.00 74.38 471 LEU A CA 1
ATOM 3808 C C . LEU A 1 471 ? -2.267 5.515 23.173 1.00 74.38 471 LEU A C 1
ATOM 3810 O O . LEU A 1 471 ? -1.394 5.415 22.327 1.00 74.38 471 LEU A O 1
ATOM 3814 N N . SER A 1 472 ? -2.021 5.166 24.432 1.00 77.06 472 SER A N 1
ATOM 3815 C CA . SER A 1 472 ? -0.737 4.547 24.804 1.00 77.06 472 SER A CA 1
ATOM 3816 C C . SER A 1 472 ? -0.858 3.032 24.843 1.00 77.06 472 SER A C 1
ATOM 3818 O O . SER A 1 472 ? -1.893 2.473 25.204 1.00 77.06 472 SER A O 1
ATOM 3820 N N . CYS A 1 473 ? 0.211 2.353 24.460 1.00 78.38 473 CYS A N 1
ATOM 3821 C CA . CYS A 1 473 ? 0.339 0.911 24.541 1.00 78.38 473 CYS A CA 1
ATOM 3822 C C . CYS A 1 473 ? 1.438 0.571 25.547 1.00 78.38 473 CYS A C 1
ATOM 3824 O O . CYS A 1 473 ? 2.522 1.146 25.515 1.00 78.38 473 CYS A O 1
ATOM 3826 N N . PHE A 1 474 ? 1.158 -0.359 26.454 1.00 76.75 474 PHE A N 1
ATOM 3827 C CA . PHE A 1 474 ? 2.129 -0.846 27.427 1.00 76.75 474 PHE A CA 1
ATOM 3828 C C . PHE A 1 474 ? 2.487 -2.300 27.122 1.00 76.75 474 PHE A C 1
ATOM 3830 O O . PHE A 1 474 ? 1.597 -3.117 26.855 1.00 76.75 474 PHE A O 1
ATOM 3837 N N . GLU A 1 475 ? 3.780 -2.618 27.120 1.00 75.44 475 GLU A N 1
ATOM 3838 C CA . GLU A 1 475 ? 4.296 -3.972 26.921 1.00 75.44 475 GLU A CA 1
ATOM 3839 C C . GLU A 1 475 ? 4.825 -4.540 28.238 1.00 75.44 475 GLU A C 1
ATOM 3841 O O . GLU A 1 475 ? 5.830 -4.097 28.791 1.00 75.44 475 GLU A O 1
ATOM 3846 N N . LEU A 1 476 ? 4.132 -5.557 28.751 1.00 70.12 476 LEU A N 1
ATOM 3847 C CA . LEU A 1 476 ? 4.486 -6.209 29.999 1.00 70.12 476 LEU A CA 1
ATOM 3848 C C . LEU A 1 476 ? 5.514 -7.319 29.751 1.00 70.12 476 LEU A C 1
ATOM 3850 O O . LEU A 1 476 ? 5.170 -8.421 29.317 1.00 70.12 476 LEU A O 1
ATOM 3854 N N . MET A 1 477 ? 6.767 -7.042 30.111 1.00 65.19 477 MET A N 1
ATOM 3855 C CA . MET A 1 477 ? 7.883 -7.984 29.956 1.00 65.19 477 MET A CA 1
ATOM 3856 C C . MET A 1 477 ? 7.966 -9.029 31.084 1.00 65.19 477 MET A C 1
ATOM 3858 O O . MET A 1 477 ? 8.536 -10.104 30.890 1.00 65.19 477 MET A O 1
ATOM 3862 N N . SER A 1 478 ? 7.341 -8.786 32.243 1.00 62.47 478 SER A N 1
ATOM 3863 C CA . SER A 1 478 ? 7.428 -9.676 33.413 1.00 62.47 478 SER A CA 1
ATOM 3864 C C . SER A 1 478 ? 6.549 -10.930 33.303 1.00 62.47 478 SER A C 1
ATOM 3866 O O . SER A 1 478 ? 5.325 -10.850 33.176 1.00 62.47 478 SER A O 1
ATOM 3868 N N . ARG A 1 479 ? 7.181 -12.109 33.415 1.00 62.84 479 ARG A N 1
ATOM 3869 C CA . ARG A 1 479 ? 6.515 -13.426 33.351 1.00 62.84 479 ARG A CA 1
ATOM 3870 C C . ARG A 1 479 ? 5.925 -13.889 34.688 1.00 62.84 479 ARG A C 1
ATOM 3872 O O . ARG A 1 479 ? 4.874 -14.529 34.694 1.00 62.84 479 ARG A O 1
ATOM 3879 N N . ASN A 1 480 ? 6.584 -13.560 35.803 1.00 58.78 480 ASN A N 1
ATOM 3880 C CA . ASN A 1 480 ? 6.327 -14.190 37.106 1.00 58.78 480 ASN A CA 1
ATOM 3881 C C . ASN A 1 480 ? 5.517 -13.317 38.084 1.00 58.78 480 ASN A C 1
ATOM 3883 O O . ASN A 1 480 ? 5.033 -13.836 39.083 1.00 58.78 480 ASN A O 1
ATOM 3887 N N . HIS A 1 481 ? 5.306 -12.025 37.791 1.00 63.50 481 HIS A N 1
ATOM 3888 C CA . HIS A 1 481 ? 4.661 -11.084 38.727 1.00 63.50 481 HIS A CA 1
ATOM 3889 C C . HIS A 1 481 ? 3.663 -10.127 38.056 1.00 63.50 481 HIS A C 1
ATOM 3891 O O . HIS A 1 481 ? 3.602 -8.945 38.384 1.00 63.50 481 HIS A O 1
ATOM 3897 N N . GLN A 1 482 ? 2.866 -10.630 37.111 1.00 65.31 482 GLN A N 1
ATOM 3898 C CA . GLN A 1 482 ? 1.974 -9.802 36.286 1.00 65.31 482 GLN A CA 1
ATOM 3899 C C . GLN A 1 482 ? 1.016 -8.927 37.112 1.00 65.31 482 GLN A C 1
ATOM 3901 O O . GLN A 1 482 ? 0.916 -7.739 36.838 1.00 65.31 482 GLN A O 1
ATOM 3906 N N . GLU A 1 483 ? 0.388 -9.460 38.164 1.00 70.50 483 GLU A N 1
ATOM 3907 C CA . GLU A 1 483 ? -0.523 -8.696 39.041 1.00 70.50 483 GLU A CA 1
ATOM 3908 C C . GLU A 1 483 ? 0.179 -7.564 39.811 1.00 70.50 483 GLU A C 1
ATOM 3910 O O . GLU A 1 483 ? -0.360 -6.467 39.969 1.00 70.50 483 GLU A O 1
ATOM 3915 N N . SER A 1 484 ? 1.422 -7.782 40.247 1.00 66.25 484 SER A N 1
ATOM 3916 C CA . SER A 1 484 ? 2.218 -6.740 40.906 1.00 66.25 484 SER A CA 1
ATOM 3917 C C . SER A 1 484 ? 2.573 -5.616 39.927 1.00 66.25 484 SER A C 1
ATOM 3919 O O . SER A 1 484 ? 2.406 -4.441 40.242 1.00 66.25 484 SER A O 1
ATOM 3921 N N . TYR A 1 485 ? 2.948 -5.962 38.694 1.00 66.81 485 TYR A N 1
ATOM 3922 C CA . TYR A 1 485 ? 3.195 -4.967 37.651 1.00 66.81 485 TYR A CA 1
ATOM 3923 C C . TYR A 1 485 ? 1.922 -4.239 37.218 1.00 66.81 485 TYR A C 1
ATOM 3925 O O . TYR A 1 485 ? 1.955 -3.029 37.041 1.00 66.81 485 TYR A O 1
ATOM 3933 N N . LEU A 1 486 ? 0.796 -4.941 37.075 1.00 71.31 486 LEU A N 1
ATOM 3934 C CA . LEU A 1 486 ? -0.486 -4.329 36.725 1.00 71.31 486 LEU A CA 1
ATOM 3935 C C . LEU A 1 486 ? -0.982 -3.392 37.830 1.00 71.31 486 LEU A C 1
ATOM 3937 O O . LEU A 1 486 ? -1.516 -2.326 37.532 1.00 71.31 486 LEU A O 1
ATOM 3941 N N . SER A 1 487 ? -0.789 -3.754 39.099 1.00 70.88 487 SER A N 1
ATOM 3942 C CA . SER A 1 487 ? -1.139 -2.891 40.230 1.00 70.88 487 SER A CA 1
ATOM 3943 C C . SER A 1 487 ? -0.213 -1.677 40.351 1.00 70.88 487 SER A C 1
ATOM 3945 O O . SER A 1 487 ? -0.709 -0.577 40.584 1.00 70.88 487 SER A O 1
ATOM 3947 N N . ALA A 1 488 ? 1.096 -1.830 40.126 1.00 66.44 488 ALA A N 1
ATOM 3948 C CA . ALA A 1 488 ? 2.032 -0.706 40.040 1.00 66.44 488 ALA A CA 1
ATOM 3949 C C . ALA A 1 488 ? 1.705 0.217 38.854 1.00 66.44 488 ALA A C 1
ATOM 3951 O O . ALA A 1 488 ? 1.618 1.431 39.015 1.00 66.44 488 ALA A O 1
ATOM 3952 N N . PHE A 1 489 ? 1.421 -0.360 37.688 1.00 70.19 489 PHE A N 1
ATOM 3953 C CA . PHE A 1 489 ? 0.988 0.357 36.494 1.00 70.19 489 PHE A CA 1
ATOM 3954 C C . PHE A 1 489 ? -0.290 1.167 36.754 1.00 70.19 489 PHE A C 1
ATOM 3956 O O . PHE A 1 489 ? -0.317 2.359 36.478 1.00 70.19 489 PHE A O 1
ATOM 3963 N N . ARG A 1 490 ? -1.319 0.581 37.383 1.00 73.00 490 ARG A N 1
ATOM 3964 C CA . ARG A 1 490 ? -2.551 1.308 37.754 1.00 73.00 490 ARG A CA 1
ATOM 3965 C C . ARG A 1 490 ? -2.304 2.519 38.661 1.00 73.00 490 ARG A C 1
ATOM 3967 O O . ARG A 1 490 ? -3.100 3.446 38.620 1.00 73.00 490 ARG A O 1
ATOM 3974 N N . LYS A 1 491 ? -1.246 2.506 39.480 1.00 70.62 491 LYS A N 1
ATOM 3975 C CA . LYS A 1 491 ? -0.873 3.638 40.349 1.00 70.62 491 LYS A CA 1
ATOM 3976 C C . LYS A 1 491 ? -0.114 4.738 39.603 1.00 70.62 491 LYS A C 1
ATOM 3978 O O . LYS A 1 491 ? -0.204 5.892 39.997 1.00 70.62 491 LYS A O 1
ATOM 3983 N N . LEU A 1 492 ? 0.649 4.371 38.573 1.00 64.94 492 LEU A N 1
ATOM 3984 C CA . LEU A 1 492 ? 1.486 5.288 37.789 1.00 64.94 492 LEU A CA 1
ATOM 3985 C C . LEU A 1 492 ? 0.717 5.962 36.649 1.00 64.94 492 LEU A C 1
ATOM 3987 O O . LEU A 1 492 ? 1.127 7.008 36.158 1.00 64.94 492 LEU A O 1
ATOM 3991 N N . VAL A 1 493 ? -0.390 5.360 36.220 1.00 64.31 493 VAL A N 1
ATOM 3992 C CA . VAL A 1 493 ? -1.173 5.842 35.089 1.00 64.31 493 VAL A CA 1
ATOM 3993 C C . VAL A 1 493 ? -2.135 6.954 35.520 1.00 64.31 493 VAL A C 1
ATOM 3995 O O . VAL A 1 493 ? -2.964 6.730 36.404 1.00 64.31 493 VAL A O 1
ATOM 3998 N N . PRO A 1 494 ? -2.098 8.124 34.861 1.00 61.81 494 PRO A N 1
ATOM 3999 C CA . PRO A 1 494 ? -3.072 9.186 35.075 1.00 61.81 494 PRO A CA 1
ATOM 4000 C C . PRO A 1 494 ? -4.494 8.682 34.820 1.00 61.81 494 PRO A C 1
ATOM 4002 O O . PRO A 1 494 ? -4.768 8.025 33.813 1.00 61.81 494 PRO A O 1
ATOM 4005 N N . GLY A 1 495 ? -5.421 9.037 35.711 1.00 59.75 495 GLY A N 1
ATOM 4006 C CA . GLY A 1 495 ? -6.794 8.524 35.723 1.00 59.75 495 GLY A CA 1
ATOM 4007 C C . GLY A 1 495 ? -7.641 8.804 34.475 1.00 59.75 495 GLY A C 1
ATOM 4008 O O . GLY A 1 495 ? -8.739 8.274 34.408 1.00 59.75 495 GLY A O 1
ATOM 4009 N N . ASN A 1 496 ? -7.150 9.573 33.492 1.00 61.12 496 ASN A N 1
ATOM 4010 C CA . ASN A 1 496 ? -7.844 9.894 32.236 1.00 61.12 496 ASN A CA 1
ATOM 4011 C C . ASN A 1 496 ? -7.173 9.316 30.971 1.00 61.12 496 ASN A C 1
ATOM 4013 O O . ASN A 1 496 ? -7.737 9.429 29.881 1.00 61.12 496 ASN A O 1
ATOM 4017 N N . SER A 1 497 ? -6.009 8.666 31.080 1.00 64.81 497 SER A N 1
ATOM 4018 C CA . SER A 1 497 ? -5.275 8.164 29.910 1.00 64.81 497 SER A CA 1
ATOM 4019 C C . SER A 1 497 ? -5.899 6.878 29.355 1.00 64.81 497 SER A C 1
ATOM 4021 O O . SER A 1 497 ? -6.209 5.930 30.085 1.00 64.81 497 SER A O 1
ATOM 4023 N N . ALA A 1 498 ? -6.082 6.809 28.034 1.00 71.50 498 ALA A N 1
ATOM 4024 C CA . ALA A 1 498 ? -6.489 5.578 27.365 1.00 71.50 498 ALA A CA 1
ATOM 4025 C C . ALA A 1 498 ? -5.252 4.716 27.095 1.00 71.50 498 ALA A C 1
ATOM 4027 O O . ALA A 1 498 ? -4.491 4.989 26.166 1.00 71.50 498 ALA A O 1
ATOM 4028 N N . ILE A 1 499 ? -5.050 3.682 27.916 1.00 75.62 499 ILE A N 1
ATOM 4029 C CA . ILE A 1 499 ? -3.901 2.782 27.786 1.00 75.62 499 ILE A CA 1
ATOM 4030 C C . ILE A 1 499 ? -4.358 1.352 27.522 1.00 75.62 499 ILE A C 1
ATOM 4032 O O . ILE A 1 499 ? -5.242 0.832 28.204 1.00 75.62 499 ILE A O 1
ATOM 4036 N N . LEU A 1 500 ? -3.737 0.714 26.533 1.00 78.69 500 LEU A N 1
ATOM 4037 C CA . LEU A 1 500 ? -3.946 -0.687 26.193 1.00 78.69 500 LEU A CA 1
ATOM 4038 C C . LEU A 1 500 ? -2.722 -1.519 26.563 1.00 78.69 500 LEU A C 1
ATOM 4040 O O . LEU A 1 500 ? -1.581 -1.127 26.330 1.00 78.69 500 LEU A O 1
ATOM 4044 N N . LEU A 1 501 ? -2.967 -2.715 27.090 1.00 77.56 501 LEU A N 1
ATOM 4045 C CA . LEU A 1 501 ? -1.931 -3.734 27.202 1.00 77.56 501 LEU A CA 1
ATOM 4046 C C . LEU A 1 501 ? -1.729 -4.342 25.815 1.00 77.56 501 LEU A C 1
ATOM 4048 O O . LEU A 1 501 ? -2.609 -5.017 25.285 1.00 77.56 501 LEU A O 1
ATOM 4052 N N . SER A 1 502 ? -0.582 -4.048 25.218 1.00 73.56 502 SER A N 1
ATOM 4053 C CA . SER A 1 502 ? -0.274 -4.370 23.821 1.00 73.56 502 SER A CA 1
ATOM 4054 C C . SER A 1 502 ? 0.550 -5.653 23.675 1.00 73.56 502 SER A C 1
ATOM 4056 O O . SER A 1 502 ? 0.530 -6.307 22.629 1.00 73.56 502 SER A O 1
ATOM 4058 N N . GLY A 1 503 ? 1.203 -6.069 24.759 1.00 70.62 503 GLY A N 1
ATOM 4059 C CA . GLY A 1 503 ? 1.879 -7.349 24.896 1.00 70.62 503 GLY A CA 1
ATOM 4060 C C . GLY A 1 503 ? 1.882 -7.784 26.356 1.00 70.62 503 GLY A C 1
ATOM 4061 O O . GLY A 1 503 ? 2.165 -6.989 27.249 1.00 70.62 503 GLY A O 1
ATOM 4062 N N . ILE A 1 504 ? 1.551 -9.049 26.603 1.00 61.41 504 ILE A N 1
ATOM 4063 C CA . ILE A 1 504 ? 1.735 -9.715 27.893 1.00 61.41 504 ILE A CA 1
ATOM 4064 C C . ILE A 1 504 ? 2.618 -10.919 27.594 1.00 61.41 504 ILE A C 1
ATOM 4066 O O . ILE A 1 504 ? 2.233 -11.769 26.794 1.00 61.41 504 ILE A O 1
ATOM 4070 N N . SER A 1 505 ? 3.791 -11.017 28.217 1.00 55.94 505 SER A N 1
ATOM 4071 C CA . SER A 1 505 ? 4.802 -12.049 27.931 1.00 55.94 505 SER A CA 1
ATOM 4072 C C . SER A 1 505 ? 4.420 -13.495 28.320 1.00 55.94 505 SER A C 1
ATOM 4074 O O . SER A 1 505 ? 5.291 -14.349 28.493 1.00 55.94 505 SER A O 1
ATOM 4076 N N . LYS A 1 506 ? 3.123 -13.825 28.408 1.00 51.38 506 LYS A N 1
ATOM 4077 C CA . LYS A 1 506 ? 2.625 -15.204 28.511 1.00 51.38 506 LYS A CA 1
ATOM 4078 C C . LYS A 1 506 ? 2.093 -15.702 27.167 1.00 51.38 506 LYS A C 1
ATOM 4080 O O . LYS A 1 506 ? 0.891 -15.733 26.938 1.00 51.38 506 LYS A O 1
ATOM 4085 N N . ALA A 1 507 ? 3.018 -16.161 26.329 1.00 42.66 507 ALA A N 1
ATOM 4086 C CA . ALA A 1 507 ? 2.895 -17.417 25.589 1.00 42.66 507 ALA A CA 1
ATOM 4087 C C . ALA A 1 507 ? 4.265 -17.777 24.993 1.00 42.66 507 ALA A C 1
ATOM 4089 O O . ALA A 1 507 ? 4.674 -17.214 23.985 1.00 42.66 507 ALA A O 1
ATOM 4090 N N . ILE A 1 508 ? 4.965 -18.733 25.608 1.00 47.09 508 ILE A N 1
ATOM 4091 C CA . ILE A 1 508 ? 5.996 -19.513 24.920 1.00 47.09 508 ILE A CA 1
ATOM 4092 C C . ILE A 1 508 ? 5.608 -20.979 25.087 1.00 47.09 508 ILE A C 1
ATOM 4094 O O . ILE A 1 508 ? 5.848 -21.593 26.123 1.00 47.09 508 ILE A O 1
ATOM 4098 N N . SER A 1 509 ? 4.964 -21.526 24.061 1.00 39.81 509 SER A N 1
ATOM 4099 C CA . SER A 1 509 ? 5.094 -22.944 23.757 1.00 39.81 509 SER A CA 1
ATOM 4100 C C . SER A 1 509 ? 6.337 -23.045 22.867 1.00 39.81 509 SER A C 1
ATOM 4102 O O . SER A 1 509 ? 6.367 -22.410 21.821 1.00 39.81 509 SER A O 1
ATOM 4104 N N . TYR A 1 510 ? 7.344 -23.789 23.335 1.00 36.84 510 TYR A N 1
ATOM 4105 C CA . TYR A 1 510 ? 8.675 -24.087 22.767 1.00 36.84 510 TYR A CA 1
ATOM 4106 C C . TYR A 1 510 ? 9.894 -23.353 23.353 1.00 36.84 510 TYR A C 1
ATOM 4108 O O . TYR A 1 510 ? 10.011 -22.135 23.352 1.00 36.84 510 TYR A O 1
ATOM 4116 N N . ARG A 1 511 ? 10.821 -24.183 23.861 1.00 38.78 511 ARG A N 1
ATOM 4117 C CA . ARG A 1 511 ? 12.112 -23.857 24.482 1.00 38.78 511 ARG A CA 1
ATOM 4118 C C . ARG A 1 511 ? 12.896 -22.828 23.661 1.00 38.78 511 ARG A C 1
ATOM 4120 O O . ARG A 1 511 ? 13.456 -23.173 22.627 1.00 38.78 511 ARG A O 1
ATOM 4127 N N . VAL A 1 512 ? 13.010 -21.613 24.184 1.00 41.88 512 VAL A N 1
ATOM 4128 C CA . VAL A 1 512 ? 14.109 -20.699 23.860 1.00 41.88 512 VAL A CA 1
ATOM 4129 C C . VAL A 1 512 ? 14.994 -20.635 25.097 1.00 41.88 512 VAL A C 1
ATOM 4131 O O . VAL A 1 512 ? 14.485 -20.468 26.209 1.00 41.88 512 VAL A O 1
ATOM 4134 N N . ASP A 1 513 ? 16.295 -20.828 24.902 1.00 42.50 513 ASP A N 1
ATOM 4135 C CA . ASP A 1 513 ? 17.303 -20.737 25.952 1.00 42.50 513 ASP A CA 1
ATOM 4136 C C . ASP A 1 513 ? 17.275 -19.326 26.562 1.00 42.50 513 ASP A C 1
ATOM 4138 O O . ASP A 1 513 ? 17.504 -18.318 25.891 1.00 42.50 513 ASP A O 1
ATOM 4142 N N . SER A 1 514 ? 16.923 -19.246 27.844 1.00 43.53 514 SER A N 1
ATOM 4143 C CA . SER A 1 514 ? 16.750 -17.995 28.586 1.00 43.53 514 SER A CA 1
ATOM 4144 C C . SER A 1 514 ? 18.021 -17.146 28.670 1.00 43.53 514 SER A C 1
ATOM 4146 O O . SER A 1 514 ? 17.935 -15.972 29.017 1.00 43.53 514 SER A O 1
ATOM 4148 N N . THR A 1 515 ? 19.185 -17.712 28.350 1.00 42.31 515 THR A N 1
ATOM 4149 C CA . THR A 1 515 ? 20.478 -17.015 28.364 1.00 42.31 515 THR A CA 1
ATOM 4150 C C . THR A 1 515 ? 20.608 -15.943 27.273 1.00 42.31 515 THR A C 1
ATOM 4152 O O . THR A 1 515 ? 21.261 -14.927 27.511 1.00 42.31 515 THR A O 1
ATOM 4155 N N . ALA A 1 516 ? 19.932 -16.094 26.127 1.00 42.56 516 ALA A N 1
ATOM 4156 C CA . ALA A 1 516 ? 19.987 -15.121 25.028 1.00 42.56 516 ALA A CA 1
ATOM 4157 C C . ALA A 1 516 ? 19.211 -13.820 25.327 1.00 42.56 516 ALA A C 1
ATOM 4159 O O . ALA A 1 516 ? 19.667 -12.736 24.977 1.00 42.56 516 ALA A O 1
ATOM 4160 N N . ILE A 1 517 ? 18.096 -13.904 26.065 1.00 42.56 517 ILE A N 1
ATOM 4161 C CA . ILE A 1 517 ? 17.270 -12.736 26.442 1.00 42.56 517 ILE A CA 1
ATOM 4162 C C . ILE A 1 517 ? 18.057 -11.765 27.340 1.00 42.56 517 ILE A C 1
ATOM 4164 O O . ILE A 1 517 ? 17.903 -10.547 27.255 1.00 42.56 517 ILE A O 1
ATOM 4168 N N . THR A 1 518 ? 18.929 -12.293 28.200 1.00 45.69 518 THR A N 1
ATOM 4169 C CA . THR A 1 518 ? 19.784 -11.484 29.080 1.00 45.69 518 THR A CA 1
ATOM 4170 C C . THR A 1 518 ? 20.843 -10.714 28.291 1.00 45.69 518 THR A C 1
ATOM 4172 O O . THR A 1 518 ? 21.249 -9.629 28.709 1.00 45.69 518 THR A O 1
ATOM 4175 N N . HIS A 1 519 ? 21.280 -11.246 27.144 1.00 41.41 519 HIS A N 1
ATOM 4176 C CA . HIS A 1 519 ? 22.214 -10.552 26.265 1.00 41.41 519 HIS A CA 1
ATOM 4177 C C . HIS A 1 519 ? 21.541 -9.388 25.526 1.00 41.41 519 HIS A C 1
ATOM 4179 O O . HIS A 1 519 ? 22.152 -8.331 25.430 1.00 41.41 519 HIS A O 1
ATOM 4185 N N . ASP A 1 520 ? 20.274 -9.522 25.122 1.00 43.91 520 ASP A N 1
ATOM 4186 C CA . ASP A 1 520 ? 19.501 -8.430 24.504 1.00 43.91 520 ASP A CA 1
ATOM 4187 C C . ASP A 1 520 ? 19.196 -7.292 25.476 1.00 43.91 520 ASP A C 1
ATOM 4189 O O . ASP A 1 520 ? 19.229 -6.123 25.100 1.00 43.91 520 ASP A O 1
ATOM 4193 N N . LEU A 1 521 ? 18.932 -7.614 26.747 1.00 43.41 521 LEU A N 1
ATOM 4194 C CA . LEU A 1 521 ? 18.808 -6.600 27.796 1.00 43.41 521 LEU A CA 1
ATOM 4195 C C . LEU A 1 521 ? 20.135 -5.862 28.012 1.00 43.41 521 LEU A C 1
ATOM 4197 O O . LEU A 1 521 ? 20.116 -4.648 28.216 1.00 43.41 521 LEU A O 1
ATOM 4201 N N . LYS A 1 522 ? 21.273 -6.567 27.910 1.00 40.44 522 LYS A N 1
ATOM 4202 C CA . LYS A 1 522 ? 22.615 -5.964 27.925 1.00 40.44 522 LYS A CA 1
ATOM 4203 C C . LYS A 1 522 ? 22.893 -5.106 26.689 1.00 40.44 522 LYS A C 1
ATOM 4205 O O . LYS A 1 522 ? 23.302 -3.969 26.848 1.00 40.44 522 LYS A O 1
ATOM 4210 N N . GLN A 1 523 ? 22.588 -5.576 25.480 1.00 39.09 523 GLN A N 1
ATOM 4211 C CA . GLN A 1 523 ? 22.730 -4.770 24.260 1.00 39.09 523 GLN A CA 1
ATOM 4212 C C . GLN A 1 523 ? 21.813 -3.544 24.265 1.00 39.09 523 GLN A C 1
ATOM 4214 O O . GLN A 1 523 ? 22.233 -2.473 23.843 1.00 39.09 523 GLN A O 1
ATOM 4219 N N . MET A 1 524 ? 20.581 -3.667 24.770 1.00 39.38 524 MET A N 1
ATOM 4220 C CA . MET A 1 524 ? 19.709 -2.508 24.969 1.00 39.38 524 MET A CA 1
ATOM 4221 C C . MET A 1 524 ? 20.295 -1.531 25.988 1.00 39.38 524 MET A C 1
ATOM 4223 O O . MET A 1 524 ? 20.219 -0.336 25.752 1.00 39.38 524 MET A O 1
ATOM 4227 N N . THR A 1 525 ? 20.910 -2.009 27.077 1.00 38.78 525 THR A N 1
ATOM 4228 C CA . THR A 1 525 ? 21.579 -1.134 28.060 1.00 38.78 525 THR A CA 1
ATOM 4229 C C . THR A 1 525 ? 22.897 -0.538 27.570 1.00 38.78 525 THR A C 1
ATOM 4231 O O . THR A 1 525 ? 23.240 0.543 28.022 1.00 38.78 525 THR A O 1
ATOM 4234 N N . GLU A 1 526 ? 23.592 -1.175 26.628 1.00 34.81 526 GLU A N 1
ATOM 4235 C CA . GLU A 1 526 ? 24.790 -0.640 25.955 1.00 34.81 526 GLU A CA 1
ATOM 4236 C C . GLU A 1 526 ? 24.456 0.341 24.811 1.00 34.81 526 GLU A C 1
ATOM 4238 O O . GLU A 1 526 ? 25.328 1.071 24.341 1.00 34.81 526 GLU A O 1
ATOM 4243 N N . LEU A 1 527 ? 23.204 0.350 24.334 1.00 33.69 527 LEU A N 1
ATOM 4244 C CA . LEU A 1 527 ? 22.679 1.296 23.339 1.00 33.69 527 LEU A CA 1
ATOM 4245 C C . LEU A 1 527 ? 22.028 2.547 23.966 1.00 33.69 527 LEU A C 1
ATOM 4247 O O . LEU A 1 527 ? 21.655 3.462 23.220 1.00 33.69 527 LEU A O 1
ATOM 4251 N N . TYR A 1 528 ? 21.907 2.579 25.298 1.00 31.11 528 TYR A N 1
ATOM 4252 C CA . TYR A 1 528 ? 21.639 3.770 26.114 1.00 31.11 528 TYR A CA 1
ATOM 4253 C C . TYR A 1 528 ? 22.953 4.406 26.566 1.00 31.11 528 TYR A C 1
ATOM 4255 O O . TYR A 1 528 ? 22.956 5.649 26.718 1.00 31.11 528 TYR A O 1
#

Nearest PDB structures (foldseek):
  6ncx-assembly1_C  TM=7.947E-01  e=9.183E-28  Eisenbergiella tayi
  5t98-assembly2_B  TM=7.981E-01  e=1.595E-26  Bacteroides uniformis
  5t99-assembly2_B  TM=7.922E-01  e=1.510E-26  Bacteroides uniformis
  5t99-assembly1_A  TM=7.802E-01  e=2.218E-26  Bacteroides uniformis
  5z18-assembly1_B  TM=7.304E-01  e=1.799E-23  Mediterraneibacter gnavus

Sequence (528 aa):
MEISGMRKRAAGMAFLVTVFLSVTSLFAEKSLVFFSQPALLAKRNLDFFSLRQRPLRQIIPLIGSYTIIDPDNQQVLGKVSAPSVYHLSKPLIFSKQFSLRKESTRRYFLNFEGLNGVAEIRVNNRLLYRGNHNFLPLRLVCPNNFLKDSSNVLEIFLTPWSGGKNEFPRWIPVNLPRIDNGITAPVYLEITPTVFISNLTAEVKTDSDSTRISGTVTLQTGTYFPDGYSIDLTIRNRKRRFGRLRLTVPSDSNHTVQQIPFEIKTVRLPAWSPEVPVINYCQALLRRGYKRVDELHKPLLVRKITLGNHFVRVDGIRQRINGINYVYQDHRGVGLLHRQLLLHDLQKIKAKGFNVVRVGFYPASSLFYHLTDSLGLLCFQDLPLTLLNEKILADSVWYENALNYLKSFLSLASEHPSVVALSLGNHLTKSETQWNRFEQEVRNLPTGQTNFLFYSCHYDPQNIPADAQILSCFELMSRNHQESYLSAFRKLVPGNSAILLSGISKAISYRVDSTAITHDLKQMTELY

Radius of gyration: 26.83 Å; Cα contacts (8 Å, |Δi|>4): 1115; chains: 1; bounding box: 82×82×70 Å